Protein AF-A0A3C0VF79-F1 (afdb_monomer)

Solvent-accessible surface area (backbone atoms only — not comparable to full-atom values): 30884 Å² total; per-residue (Å²): 129,65,95,79,35,48,78,41,78,34,48,78,48,48,46,65,44,74,50,65,67,44,79,45,68,68,30,57,32,19,26,45,37,31,24,55,41,12,26,42,29,38,42,30,50,27,37,29,42,58,47,27,81,73,13,36,18,31,38,34,23,53,47,21,26,34,22,28,39,30,50,27,40,26,35,32,18,39,35,34,43,48,20,34,23,25,22,41,29,46,28,38,24,38,28,85,88,73,59,71,34,58,39,18,34,37,48,23,30,25,46,26,38,42,30,46,27,37,23,43,29,28,17,32,23,20,34,34,31,48,61,64,54,59,33,33,48,31,43,34,34,43,29,41,21,30,44,9,23,26,21,20,25,39,41,43,3,54,92,52,22,29,37,31,38,39,35,35,47,28,35,20,28,41,13,31,65,94,56,82,80,63,95,55,81,90,54,48,1,22,12,36,39,37,31,35,39,26,30,15,36,35,36,31,51,23,36,23,32,45,5,48,20,28,19,32,39,34,46,75,84,49,34,30,36,39,38,37,32,48,24,38,31,30,47,11,57,22,32,36,50,42,60,52,76,68,37,50,33,23,44,76,38,79,57,46,65,42,73,24,64,32,57,72,72,68,82,70,34,76,66,97,61,64,57,32,50,50,41,76,50,61,68,58,63,49,33,15,71,42,78,42,60,40,35,64,47,68,47,49,34,93,96,59,41,76,63,48,48,44,33,42,60,66,58,73,44,40,49,57,66,61,64,45,78,46,63,48,80,62,57,47,78,34,56,30,38,40,38,40,23,26,74,80,34,36,63,29,63,29,76,48,65,30,40,25,38,67,43,80,81,63,76,74,62,61,71,32,77,40,35,23,35,41,66,25,72,74,44,97,48,42,57,52,60,44,48,71,59,10,37,24,26,39,30,40,41,35,34,68,53,97,91,40,53,31,45,37,95,46,83,89,56,58,50,92,83,42,27,47,53,68,56,44,53,52,55,49,48,51,42,11,62,77,30,76,58,12,54,42,68,91,44,67,56,28,36,42,35,41,27,30,75,40,66,25,63,65,39,47,63,63,44,50,67,59,52,60,79,43,55,91,40,35,18,31,36,45,88,94,41,76,49,85,37,17,31,38,38,29,33,26,70,42,49,45,61,69,65,60,69,71,48,69,62,43,60,63,34,36,46,34,42,75,71,52,81,75,65,77,68,53,29,89,48,36,41,33,31,43,43,53,33,62,84,75,44,86,78,73,49,73,68,77,74,57,65,73,59,44,53,51,50,25,49,52,23,51,57,29,47,80,56,67,20,39,32,36,42,44,73,56,39,82,44,74,51,27,52,50,51,38,57,74,26,56,41,44,37,48,52,34,83,51,66,72,61,54,42,52,52,61,71,74,44,83,82,90,80,87,84,84,82,91,80,84,86,84,82,89,85,79,90,82,137

Nearest PDB structures (foldseek):
  4aqo-assembly1_A  TM=9.211E-01  e=5.831E-06  Hathewaya histolytica
  2y72-assembly2_B  TM=9.182E-01  e=1.009E-05  Hathewaya histolytica
  4tn9-assembly1_A  TM=8.882E-01  e=5.322E-06  Hathewaya histolytica
  6aem-assembly2_B  TM=8.980E-01  e=1.564E-04  Vibrio anguillarum
  4u6t-assembly1_A  TM=8.725E-01  e=1.303E-04  Hathewaya histolytica

Radius of gyration: 31.2 Å; Cα contacts (8 Å, |Δi|>4): 1761; chains: 1; bounding box: 83×68×108 Å

Structure (mmCIF, N/CA/C/O backbone):
data_AF-A0A3C0VF79-F1
#
_entry.id   AF-A0A3C0VF79-F1
#
loop_
_atom_site.group_PDB
_atom_site.id
_atom_site.type_symbol
_atom_site.label_atom_id
_atom_site.label_alt_id
_atom_site.label_comp_id
_atom_site.label_asym_id
_atom_site.label_entity_id
_atom_site.label_seq_id
_atom_site.pdbx_PDB_ins_code
_atom_site.Cartn_x
_atom_site.Cartn_y
_atom_site.Cartn_z
_atom_site.occupancy
_atom_site.B_iso_or_equiv
_atom_site.auth_seq_id
_atom_site.auth_comp_id
_atom_site.auth_asym_id
_atom_site.auth_atom_id
_atom_site.pdbx_PDB_model_num
ATOM 1 N N . GLY A 1 1 ? -6.451 30.884 -16.561 1.00 51.41 1 GLY A N 1
ATOM 2 C CA . GLY A 1 1 ? -6.318 30.330 -15.198 1.00 51.41 1 GLY A CA 1
ATOM 3 C C . GLY A 1 1 ? -4.887 30.525 -14.754 1.00 51.41 1 GLY A C 1
ATOM 4 O O . GLY A 1 1 ? -4.026 30.501 -15.620 1.00 51.41 1 GLY A O 1
ATOM 5 N N . ALA A 1 2 ? -4.641 30.800 -13.471 1.00 53.28 2 ALA A N 1
ATOM 6 C CA . ALA A 1 2 ? -3.297 31.080 -12.962 1.00 53.28 2 ALA A CA 1
ATOM 7 C C . ALA A 1 2 ? -2.318 29.941 -13.301 1.00 53.28 2 ALA A C 1
ATOM 9 O O . ALA A 1 2 ? -2.623 28.775 -13.056 1.00 53.28 2 ALA A O 1
ATOM 10 N N . GLU A 1 3 ? -1.150 30.299 -13.837 1.00 56.09 3 GLU A N 1
ATOM 11 C CA . GLU A 1 3 ? -0.104 29.388 -14.330 1.00 56.09 3 GLU A CA 1
ATOM 12 C C . GLU A 1 3 ? 0.413 28.409 -13.258 1.00 56.09 3 GLU A C 1
ATOM 14 O O . GLU A 1 3 ? 0.939 27.353 -13.591 1.00 56.09 3 GLU A O 1
ATOM 19 N N . PHE A 1 4 ? 0.187 28.711 -11.975 1.00 62.19 4 PHE A N 1
ATOM 20 C CA . PHE A 1 4 ? 0.638 27.926 -10.818 1.00 62.19 4 PHE A CA 1
ATOM 21 C C . PHE A 1 4 ? -0.497 27.564 -9.844 1.00 62.19 4 PHE A C 1
ATOM 23 O O . PHE A 1 4 ? -0.254 27.355 -8.658 1.00 62.19 4 PHE A O 1
ATOM 30 N N . GLY A 1 5 ? -1.752 27.550 -10.305 1.00 72.50 5 GLY A N 1
ATOM 31 C CA . GLY A 1 5 ? -2.896 27.234 -9.446 1.00 72.50 5 GLY A CA 1
ATOM 32 C C . GLY A 1 5 ? -2.967 25.749 -9.072 1.00 72.50 5 GLY A C 1
ATOM 33 O O . GLY A 1 5 ? -3.214 24.913 -9.948 1.00 72.50 5 GLY A O 1
ATOM 34 N N . CYS A 1 6 ? -2.831 25.444 -7.781 1.00 87.94 6 CYS A N 1
ATOM 35 C CA . CYS A 1 6 ? -3.110 24.139 -7.173 1.00 87.94 6 CYS A CA 1
ATOM 36 C C . CYS A 1 6 ? -4.091 24.266 -5.992 1.00 87.94 6 CYS A C 1
ATOM 38 O O . CYS A 1 6 ? -4.440 25.381 -5.597 1.00 87.94 6 CYS A O 1
ATOM 40 N N . ALA A 1 7 ? -4.563 23.140 -5.447 1.00 91.19 7 ALA A N 1
ATOM 41 C CA . ALA A 1 7 ? -5.436 23.143 -4.269 1.00 91.19 7 ALA A CA 1
ATOM 42 C C . ALA A 1 7 ? -4.659 23.331 -2.962 1.00 91.19 7 ALA A C 1
ATOM 44 O O . ALA A 1 7 ? -5.101 24.070 -2.086 1.00 91.19 7 ALA A O 1
ATOM 45 N N . VAL A 1 8 ? -3.506 22.671 -2.838 1.00 93.56 8 VAL A N 1
ATOM 46 C CA . VAL A 1 8 ? -2.626 22.770 -1.669 1.00 93.56 8 VAL A CA 1
ATOM 47 C C . VAL A 1 8 ? -1.209 23.034 -2.154 1.00 93.56 8 VAL A C 1
ATOM 49 O O . VAL A 1 8 ? -0.739 22.360 -3.070 1.00 93.56 8 VAL A O 1
ATOM 52 N N . ARG A 1 9 ? -0.526 24.005 -1.541 1.00 93.44 9 ARG A N 1
ATOM 53 C CA . ARG A 1 9 ? 0.890 24.284 -1.797 1.00 93.44 9 ARG A CA 1
ATOM 54 C C . ARG A 1 9 ? 1.653 24.409 -0.487 1.00 93.44 9 ARG A C 1
ATOM 56 O O . ARG A 1 9 ? 1.312 25.248 0.343 1.00 93.44 9 ARG A O 1
ATOM 63 N N . LEU A 1 10 ? 2.694 23.602 -0.339 1.00 95.25 10 LEU A N 1
ATOM 64 C CA . LEU A 1 10 ? 3.627 23.603 0.782 1.00 95.25 10 LEU A CA 1
ATOM 65 C C . LEU A 1 10 ? 4.957 24.160 0.277 1.00 95.25 10 LEU A C 1
ATOM 67 O O . LEU A 1 10 ? 5.737 23.446 -0.343 1.00 95.25 10 LEU A O 1
ATOM 71 N N . ALA A 1 11 ? 5.177 25.452 0.493 1.00 93.94 11 ALA A N 1
ATOM 72 C CA . ALA A 1 11 ? 6.235 26.209 -0.168 1.00 93.94 11 ALA A CA 1
ATOM 73 C C . ALA A 1 11 ? 7.146 26.942 0.824 1.00 93.94 11 ALA A C 1
ATOM 75 O O . ALA A 1 11 ? 6.825 27.091 2.004 1.00 93.94 11 ALA A O 1
ATOM 76 N N . TRP A 1 12 ? 8.258 27.465 0.309 1.00 93.25 12 TRP A N 1
ATOM 77 C CA . TRP A 1 12 ? 9.201 28.343 1.014 1.00 93.25 12 TRP A CA 1
ATOM 78 C C . TRP A 1 12 ? 9.691 27.780 2.358 1.00 93.25 12 TRP A C 1
ATOM 80 O O . TRP A 1 12 ? 9.653 28.457 3.384 1.00 93.25 12 TRP A O 1
ATOM 90 N N . GLY A 1 13 ? 10.165 26.531 2.352 1.00 93.25 13 GLY A N 1
ATOM 91 C CA . GLY A 1 13 ? 10.746 25.878 3.529 1.00 93.25 13 GLY A CA 1
ATOM 92 C C . GLY A 1 13 ? 9.729 25.346 4.540 1.00 93.25 13 GLY A C 1
ATOM 93 O O . GLY A 1 13 ? 10.116 24.987 5.656 1.00 93.25 13 GLY A O 1
ATOM 94 N N . SER A 1 14 ? 8.451 25.250 4.162 1.00 95.56 14 SER A N 1
ATOM 95 C CA . SER A 1 14 ? 7.361 24.706 4.983 1.00 95.56 14 SER A CA 1
ATOM 96 C C . SER A 1 14 ? 7.511 23.191 5.176 1.00 95.56 14 SER A C 1
ATOM 98 O O . SER A 1 14 ? 6.789 22.388 4.589 1.00 95.56 14 SER A O 1
ATOM 100 N N . SER A 1 15 ? 8.473 22.793 6.002 1.00 97.00 15 SER A N 1
ATOM 101 C CA . SER A 1 15 ? 8.892 21.400 6.195 1.00 97.00 15 SER A CA 1
ATOM 102 C C . SER A 1 15 ? 8.032 20.664 7.230 1.00 97.00 15 SER A C 1
ATOM 104 O O . SER A 1 15 ? 7.481 21.301 8.129 1.00 97.00 15 SER A O 1
ATOM 106 N N . ARG A 1 16 ? 7.979 19.325 7.155 1.00 96.31 16 ARG A N 1
ATOM 107 C CA . ARG A 1 16 ? 7.242 18.432 8.079 1.00 96.31 16 ARG A CA 1
ATOM 108 C C . ARG A 1 16 ? 5.726 18.643 8.097 1.00 96.31 16 ARG A C 1
ATOM 110 O O . ARG A 1 16 ? 5.064 18.327 9.083 1.00 96.31 16 ARG A O 1
ATOM 117 N N . ASN A 1 17 ? 5.176 19.202 7.023 1.00 97.31 17 ASN A N 1
ATOM 118 C CA . ASN A 1 17 ? 3.733 19.322 6.862 1.00 97.31 17 ASN A CA 1
ATOM 119 C C . ASN A 1 17 ? 3.145 18.021 6.323 1.00 97.31 17 ASN A C 1
ATOM 121 O O . ASN A 1 17 ? 3.782 17.314 5.537 1.00 97.31 17 ASN A O 1
ATOM 125 N N . THR A 1 18 ? 1.908 17.749 6.723 1.00 97.12 18 THR A N 1
ATOM 126 C CA . THR A 1 18 ? 1.165 16.571 6.292 1.00 97.12 18 THR A CA 1
ATOM 127 C C . THR A 1 18 ? -0.102 16.977 5.542 1.00 97.12 18 THR A C 1
ATOM 129 O O . THR A 1 18 ? -0.766 17.957 5.883 1.00 97.12 18 THR A O 1
ATOM 132 N N . VAL A 1 19 ? -0.427 16.230 4.490 1.00 97.50 19 VAL A N 1
ATOM 133 C CA . VAL A 1 19 ? -1.693 16.303 3.757 1.00 97.50 19 VAL A CA 1
ATOM 134 C C . VAL A 1 19 ? -2.220 14.882 3.694 1.00 97.50 19 VAL A C 1
ATOM 136 O O . VAL A 1 19 ? -1.711 14.063 2.923 1.00 97.50 19 VAL A O 1
ATOM 139 N N . GLU A 1 20 ? -3.184 14.577 4.557 1.00 94.44 20 GLU A N 1
ATOM 140 C CA . GLU A 1 20 ? -3.712 13.225 4.721 1.00 94.44 20 GLU A CA 1
ATOM 141 C C . GLU A 1 20 ? -5.220 13.175 4.453 1.00 94.44 20 GLU A C 1
ATOM 143 O O . GLU A 1 20 ? -5.955 14.098 4.812 1.00 94.44 20 GLU A O 1
ATOM 148 N N . ASP A 1 21 ? -5.666 12.104 3.791 1.00 92.44 21 ASP A N 1
ATOM 149 C CA . ASP A 1 21 ? -7.077 11.734 3.601 1.00 92.44 21 ASP A CA 1
ATOM 150 C C . ASP A 1 21 ? -7.968 12.830 2.981 1.00 92.44 21 ASP A C 1
ATOM 152 O O . ASP A 1 21 ? -9.181 12.903 3.208 1.00 92.44 21 ASP A O 1
ATOM 156 N N . CYS A 1 22 ? -7.377 13.695 2.153 1.00 93.25 22 CYS A N 1
ATOM 157 C CA . CYS A 1 22 ? -8.089 14.774 1.482 1.00 93.25 22 CYS A CA 1
ATOM 158 C C . CYS A 1 22 ? -8.661 14.342 0.125 1.00 93.25 22 CYS A C 1
ATOM 160 O O . CYS A 1 22 ? -8.118 13.491 -0.581 1.00 93.25 22 CYS A O 1
ATOM 162 N N . VAL A 1 23 ? -9.742 15.008 -0.292 1.00 94.00 23 VAL A N 1
ATOM 163 C CA . VAL A 1 23 ? -10.312 14.873 -1.639 1.00 94.00 23 VAL A CA 1
ATOM 164 C C . VAL A 1 23 ? -10.183 16.198 -2.386 1.00 94.00 23 VAL A C 1
ATOM 166 O O . VAL A 1 23 ? -10.851 17.178 -2.057 1.00 94.00 23 VAL A O 1
ATOM 169 N N . VAL A 1 24 ? -9.350 16.214 -3.422 1.00 91.94 24 VAL A N 1
ATOM 170 C CA . VAL A 1 24 ? -9.076 17.365 -4.285 1.00 91.94 24 VAL A CA 1
ATOM 171 C C . VAL A 1 24 ? -9.744 17.141 -5.638 1.00 91.94 24 VAL A C 1
ATOM 173 O O . VAL A 1 24 ? -9.548 16.103 -6.267 1.00 91.94 24 VAL A O 1
ATOM 176 N N . ARG A 1 25 ? -10.560 18.104 -6.092 1.00 90.25 25 ARG A N 1
ATOM 177 C CA . ARG A 1 25 ? -11.318 17.974 -7.345 1.00 90.25 25 ARG A CA 1
ATOM 178 C C . ARG A 1 25 ? -11.277 19.212 -8.220 1.00 90.25 25 ARG A C 1
ATOM 180 O O . ARG A 1 25 ? -11.439 20.320 -7.712 1.00 90.25 25 ARG A O 1
ATOM 187 N N . ARG A 1 26 ? -11.237 18.989 -9.540 1.00 83.50 26 ARG A N 1
ATOM 188 C CA . ARG A 1 26 ? -11.416 20.020 -10.584 1.00 83.50 26 ARG A CA 1
ATOM 189 C C . ARG A 1 26 ? -10.457 21.193 -10.396 1.00 83.50 26 ARG A C 1
ATOM 191 O O . ARG A 1 26 ? -10.859 22.358 -10.430 1.00 83.50 26 ARG A O 1
ATOM 198 N N . THR A 1 27 ? -9.200 20.872 -10.136 1.00 74.75 27 THR A N 1
ATOM 199 C CA . THR A 1 27 ? -8.162 21.879 -9.981 1.00 74.75 27 THR A CA 1
ATOM 200 C C . THR A 1 27 ? -7.672 22.358 -11.341 1.00 74.75 27 THR A C 1
ATOM 202 O O . THR A 1 27 ? -7.816 21.680 -12.356 1.00 74.75 27 THR A O 1
ATOM 205 N N . GLY A 1 28 ? -7.130 23.578 -11.369 1.00 74.75 28 GLY A N 1
ATOM 206 C CA . GLY A 1 28 ? -6.608 24.192 -12.587 1.00 74.75 28 GLY A CA 1
ATOM 207 C C . GLY A 1 28 ? -5.430 23.409 -13.164 1.00 74.75 28 GLY A C 1
ATOM 208 O O . GLY A 1 28 ? -5.613 22.633 -14.089 1.00 74.75 28 GLY A O 1
ATOM 209 N N . ARG A 1 29 ? -4.216 23.650 -12.659 1.00 73.88 29 ARG A N 1
ATOM 210 C CA . ARG A 1 29 ? -3.003 22.936 -13.097 1.00 73.88 29 ARG A CA 1
ATOM 211 C C . ARG A 1 29 ? -2.635 21.786 -12.160 1.00 73.88 29 ARG A C 1
ATOM 213 O O . ARG A 1 29 ? -2.070 20.806 -12.631 1.00 73.88 29 ARG A O 1
ATOM 220 N N . GLY A 1 30 ? -2.903 21.946 -10.861 1.00 79.19 30 GLY A N 1
ATOM 221 C CA . GLY A 1 30 ? -2.284 21.127 -9.821 1.00 79.19 30 GLY A CA 1
ATOM 222 C C . GLY A 1 30 ? -3.216 20.608 -8.736 1.00 79.19 30 GLY A C 1
ATOM 223 O O . GLY A 1 30 ? -4.158 21.301 -8.356 1.00 79.19 30 GLY A O 1
ATOM 224 N N . GLY A 1 31 ? -2.939 19.431 -8.182 1.00 91.94 31 GLY A N 1
ATOM 225 C CA . GLY A 1 31 ? -3.576 18.964 -6.948 1.00 91.94 31 GLY A CA 1
ATOM 226 C C . GLY A 1 31 ? -2.833 19.452 -5.704 1.00 91.94 31 GLY A C 1
ATOM 227 O O . GLY A 1 31 ? -3.145 20.526 -5.177 1.00 91.94 31 GLY A O 1
ATOM 228 N N . ILE A 1 32 ? -1.863 18.662 -5.240 1.00 95.69 32 ILE A N 1
ATOM 229 C CA . ILE A 1 32 ? -1.094 18.889 -4.005 1.00 95.69 32 ILE A CA 1
ATOM 230 C C . ILE A 1 32 ? 0.377 19.094 -4.358 1.00 95.69 32 ILE A C 1
ATOM 232 O O . ILE A 1 32 ? 1.014 18.179 -4.876 1.00 95.69 32 ILE A O 1
ATOM 236 N N . PHE A 1 33 ? 0.913 20.277 -4.057 1.00 94.88 33 PHE A N 1
ATOM 237 C CA . PHE A 1 33 ? 2.282 20.658 -4.398 1.00 94.88 33 PHE A CA 1
ATOM 238 C C . PHE A 1 33 ? 3.162 20.877 -3.168 1.00 94.88 33 PHE A C 1
ATOM 240 O O . PHE A 1 33 ? 2.726 21.484 -2.188 1.00 94.88 33 PHE A O 1
ATOM 247 N N . GLY A 1 34 ? 4.414 20.433 -3.253 1.00 95.50 34 GLY A N 1
ATOM 248 C CA . GLY A 1 34 ? 5.490 20.743 -2.317 1.00 95.50 34 GLY A CA 1
ATOM 249 C C . GLY A 1 34 ? 6.676 21.356 -3.052 1.00 95.50 34 GLY A C 1
ATOM 250 O O . GLY A 1 34 ? 7.139 20.788 -4.037 1.00 95.50 34 GLY A O 1
ATOM 251 N N . ASP A 1 35 ? 7.163 22.514 -2.610 1.00 94.44 35 ASP A N 1
ATOM 252 C CA . ASP A 1 35 ? 8.289 23.169 -3.266 1.00 94.44 35 ASP A CA 1
ATOM 253 C C . ASP A 1 35 ? 9.169 24.077 -2.401 1.00 94.44 35 ASP A C 1
ATOM 255 O O . ASP A 1 35 ? 8.937 24.292 -1.209 1.00 94.44 35 ASP A O 1
ATOM 259 N N . ASN A 1 36 ? 10.225 24.609 -3.032 1.00 92.81 36 ASN A N 1
ATOM 260 C CA . ASN A 1 36 ? 11.162 25.585 -2.477 1.00 92.81 36 ASN A CA 1
ATOM 261 C C . ASN A 1 36 ? 11.778 25.120 -1.145 1.00 92.81 36 ASN A C 1
ATOM 263 O O . ASN A 1 36 ? 11.747 25.850 -0.151 1.00 92.81 36 ASN A O 1
ATOM 267 N N . GLY A 1 37 ? 12.342 23.909 -1.129 1.00 94.25 37 GLY A N 1
ATOM 268 C CA . GLY A 1 37 ? 13.064 23.371 0.027 1.00 94.25 37 GLY A CA 1
ATOM 269 C C . GLY A 1 37 ? 12.181 22.961 1.209 1.00 94.25 37 GLY A C 1
ATOM 270 O O . GLY A 1 37 ? 12.665 22.895 2.337 1.00 94.25 37 GLY A O 1
ATOM 271 N N . SER A 1 38 ? 10.888 22.722 0.986 1.00 97.06 38 SER A N 1
ATOM 272 C CA . SER A 1 38 ? 9.965 22.213 2.009 1.00 97.06 38 SER A CA 1
ATOM 273 C C . SER A 1 38 ? 10.195 20.712 2.223 1.00 97.06 38 SER A C 1
ATOM 275 O O . SER A 1 38 ? 9.704 19.899 1.448 1.00 97.06 38 SER A O 1
ATOM 277 N N . ARG A 1 39 ? 10.989 20.339 3.229 1.00 97.75 39 ARG A N 1
ATOM 278 C CA . ARG A 1 39 ? 11.469 18.960 3.447 1.00 97.75 39 ARG A CA 1
ATOM 279 C C . ARG A 1 39 ? 10.525 18.108 4.288 1.00 97.75 39 ARG A C 1
ATOM 281 O O . ARG A 1 39 ? 9.684 18.643 5.011 1.00 97.75 39 ARG A O 1
ATOM 288 N N . ASP A 1 40 ? 10.706 16.791 4.233 1.00 97.44 40 ASP A N 1
ATOM 289 C CA . ASP A 1 40 ? 10.027 15.810 5.096 1.00 97.44 40 ASP A CA 1
ATOM 290 C C . ASP A 1 40 ? 8.489 15.903 5.028 1.00 97.44 40 ASP A C 1
ATOM 292 O O . ASP A 1 40 ? 7.789 15.818 6.039 1.00 97.44 40 ASP A O 1
ATOM 296 N N . LEU A 1 41 ? 7.950 16.164 3.833 1.00 98.50 41 LEU A N 1
ATOM 297 C CA . LEU A 1 41 ? 6.506 16.254 3.611 1.00 98.50 41 LEU A CA 1
ATOM 298 C C . LEU A 1 41 ? 5.867 14.868 3.662 1.00 98.50 41 LEU A C 1
ATOM 300 O O . LEU A 1 41 ? 6.432 13.914 3.135 1.00 98.50 41 LEU A O 1
ATOM 304 N N . VAL A 1 42 ? 4.658 14.767 4.214 1.00 98.25 42 VAL A N 1
ATOM 305 C CA . VAL A 1 42 ? 3.854 13.538 4.145 1.00 98.25 42 VAL A CA 1
ATOM 306 C C . VAL A 1 42 ? 2.586 13.815 3.353 1.00 98.25 42 VAL A C 1
ATOM 308 O O . VAL A 1 42 ? 1.751 14.611 3.770 1.00 98.25 42 VAL A O 1
ATOM 311 N N . ILE A 1 43 ? 2.427 13.157 2.210 1.00 98.62 43 ILE A N 1
ATOM 312 C CA . ILE A 1 43 ? 1.237 13.257 1.362 1.00 98.62 43 ILE A CA 1
ATOM 313 C C . ILE A 1 43 ? 0.644 11.855 1.270 1.00 98.62 43 ILE A C 1
ATOM 315 O O . ILE A 1 43 ? 1.173 11.011 0.544 1.00 98.62 43 ILE A O 1
ATOM 319 N N . ARG A 1 44 ? -0.417 11.576 2.036 1.00 97.50 44 ARG A N 1
ATOM 320 C CA . ARG A 1 44 ? -0.930 10.209 2.199 1.00 97.50 44 ARG A CA 1
ATOM 321 C C . ARG A 1 44 ? -2.445 10.072 2.080 1.00 97.50 44 ARG A C 1
ATOM 323 O O . ARG A 1 44 ? -3.180 10.914 2.569 1.00 97.50 44 ARG A O 1
ATOM 330 N N . GLY A 1 45 ? -2.932 8.990 1.474 1.00 93.25 45 GLY A N 1
ATOM 331 C CA . GLY A 1 45 ? -4.364 8.646 1.519 1.00 93.25 45 GLY A CA 1
ATOM 332 C C . GLY A 1 45 ? -5.274 9.594 0.728 1.00 93.25 45 GLY A C 1
ATOM 333 O O . GLY A 1 45 ? -6.498 9.536 0.838 1.00 93.25 45 GLY A O 1
ATOM 334 N N . ASN A 1 46 ? -4.703 10.488 -0.081 1.00 96.69 46 ASN A N 1
ATOM 335 C CA . ASN A 1 46 ? -5.468 11.512 -0.780 1.00 96.69 46 ASN A CA 1
ATOM 336 C C . ASN A 1 46 ? -6.095 10.978 -2.068 1.00 96.69 46 ASN A C 1
ATOM 338 O O . ASN A 1 46 ? -5.585 10.058 -2.709 1.00 96.69 46 ASN A O 1
ATOM 342 N N . ARG A 1 47 ? -7.174 11.629 -2.501 1.00 95.69 47 ARG A N 1
ATOM 343 C CA . ARG A 1 47 ? -7.803 11.437 -3.810 1.00 95.69 47 ARG A CA 1
ATOM 344 C C . ARG A 1 47 ? -7.736 12.734 -4.609 1.00 95.69 47 ARG A C 1
ATOM 346 O O . ARG A 1 47 ? -8.354 13.717 -4.208 1.00 95.69 47 ARG A O 1
ATOM 353 N N . VAL A 1 48 ? -7.044 12.723 -5.743 1.00 94.69 48 VAL A N 1
ATOM 354 C CA . VAL A 1 48 ? -6.910 13.870 -6.654 1.00 94.69 48 VAL A CA 1
ATOM 355 C C . VAL A 1 48 ? -7.554 13.520 -7.997 1.00 94.69 48 VAL A C 1
ATOM 357 O O . VAL A 1 48 ? -7.163 12.546 -8.632 1.00 94.69 48 VAL A O 1
ATOM 360 N N . GLU A 1 49 ? -8.583 14.277 -8.394 1.00 91.50 49 GLU A N 1
ATOM 361 C CA . GLU A 1 49 ? -9.397 14.003 -9.589 1.00 91.50 49 GLU A CA 1
ATOM 362 C C . GLU A 1 49 ? -9.714 15.285 -10.385 1.00 91.50 49 GLU A C 1
ATOM 364 O O . GLU A 1 49 ? -10.062 16.331 -9.830 1.00 91.50 49 GLU A O 1
ATOM 369 N N . GLY A 1 50 ? -9.714 15.191 -11.712 1.00 87.06 50 GLY A N 1
ATOM 370 C CA . GLY A 1 50 ? -9.994 16.308 -12.608 1.00 87.06 50 GLY A CA 1
ATOM 371 C C . GLY A 1 50 ? -8.832 17.295 -12.714 1.00 87.06 50 GLY A C 1
ATOM 372 O O . GLY A 1 50 ? -9.082 18.502 -12.749 1.00 87.06 50 GLY A O 1
ATOM 373 N N . SER A 1 51 ? -7.595 16.796 -12.738 1.00 86.81 51 SER A N 1
ATOM 374 C CA . SER A 1 51 ? -6.375 17.585 -12.901 1.00 86.81 51 SER A CA 1
ATOM 375 C C . SER A 1 51 ? -6.315 18.192 -14.311 1.00 86.81 51 SER A C 1
ATOM 377 O O . SER A 1 51 ? -6.158 17.497 -15.321 1.00 86.81 51 SER A O 1
ATOM 379 N N . GLY A 1 52 ? -6.475 19.514 -14.411 1.00 83.50 52 GLY A N 1
ATOM 380 C CA . GLY A 1 52 ? -6.368 20.238 -15.679 1.00 83.50 52 GLY A CA 1
ATOM 381 C C . GLY A 1 52 ? -4.917 20.489 -16.123 1.00 83.50 52 GLY A C 1
ATOM 382 O O . GLY A 1 52 ? -3.951 20.061 -15.495 1.00 83.50 52 GLY A O 1
ATOM 383 N N . GLY A 1 53 ? -4.747 21.190 -17.250 1.00 85.38 53 GLY A N 1
ATOM 384 C CA . GLY A 1 53 ? -3.421 21.522 -17.791 1.00 85.38 53 GLY A CA 1
ATOM 385 C C . GLY A 1 53 ? -2.586 20.281 -18.126 1.00 85.38 53 GLY A C 1
ATOM 386 O O . GLY A 1 53 ? -3.081 19.375 -18.798 1.00 85.38 53 GLY A O 1
ATOM 387 N N . GLU A 1 54 ? -1.346 20.241 -17.639 1.00 85.81 54 GLU A N 1
ATOM 388 C CA . GLU A 1 54 ? -0.423 19.103 -17.787 1.00 85.81 54 GLU A CA 1
ATOM 389 C C . GLU A 1 54 ? -0.865 17.857 -16.999 1.00 85.81 54 GLU A C 1
ATOM 391 O O . GLU A 1 54 ? -0.442 16.753 -17.325 1.00 85.81 54 GLU A O 1
ATOM 396 N N . GLY A 1 55 ? -1.774 18.004 -16.026 1.00 88.25 55 GLY A N 1
ATOM 397 C CA . GLY A 1 55 ? -2.262 16.898 -15.200 1.00 88.25 55 GLY A CA 1
ATOM 398 C C . GLY A 1 55 ? -1.397 16.609 -13.975 1.00 88.25 55 GLY A C 1
ATOM 399 O O . GLY A 1 55 ? -1.289 15.456 -13.598 1.00 88.25 55 GLY A O 1
ATOM 400 N N . LEU A 1 56 ? -0.771 17.623 -13.372 1.00 90.81 56 LEU A N 1
ATOM 401 C CA . LEU A 1 56 ? 0.085 17.474 -12.188 1.00 90.81 56 LEU A CA 1
ATOM 402 C C . LEU A 1 56 ? -0.762 17.237 -10.932 1.00 90.81 56 LEU A C 1
ATOM 404 O O . LEU A 1 56 ? -1.075 18.165 -10.184 1.00 90.81 56 LEU A O 1
ATOM 408 N N . GLY A 1 57 ? -1.181 15.997 -10.698 1.00 94.62 57 GLY A N 1
ATOM 409 C CA . GLY A 1 57 ? -2.000 15.665 -9.541 1.00 94.62 57 GLY A CA 1
ATOM 410 C C . GLY A 1 57 ? -1.240 15.840 -8.222 1.00 94.62 57 GLY A C 1
ATOM 411 O O . GLY A 1 57 ? -1.740 16.487 -7.297 1.00 94.62 57 GLY A O 1
ATOM 412 N N . ILE A 1 58 ? -0.009 15.330 -8.146 1.00 96.81 58 ILE A N 1
ATOM 413 C CA . ILE A 1 58 ? 0.900 15.551 -7.013 1.00 96.81 58 ILE A CA 1
ATOM 414 C C . ILE A 1 58 ? 2.282 15.896 -7.554 1.00 96.81 58 ILE A C 1
ATOM 416 O O . ILE A 1 58 ? 2.816 15.190 -8.403 1.00 96.81 58 ILE A O 1
ATOM 420 N N . GLU A 1 59 ? 2.890 16.952 -7.032 1.00 95.31 59 GLU A N 1
ATOM 421 C CA . GLU A 1 59 ? 4.230 17.350 -7.449 1.00 95.31 59 GLU A CA 1
ATOM 422 C C . GLU A 1 59 ? 5.031 17.851 -6.261 1.00 95.31 59 GLU A C 1
ATOM 424 O O . GLU A 1 59 ? 4.616 18.760 -5.546 1.00 95.31 59 GLU A O 1
ATOM 429 N N . VAL A 1 60 ? 6.188 17.243 -6.047 1.00 96.19 60 VAL A N 1
ATOM 430 C CA . VAL A 1 60 ? 7.138 17.666 -5.028 1.00 96.19 60 VAL A CA 1
ATOM 431 C C . VAL A 1 60 ? 8.441 17.994 -5.738 1.00 96.19 60 VAL A C 1
ATOM 433 O O . VAL A 1 60 ? 9.053 17.102 -6.313 1.00 96.19 60 VAL A O 1
ATOM 436 N N . TRP A 1 61 ? 8.853 19.262 -5.759 1.00 94.25 61 TRP A N 1
ATOM 437 C CA . TRP A 1 61 ? 10.030 19.700 -6.515 1.00 94.25 61 TRP A CA 1
ATOM 438 C C . TRP A 1 61 ? 10.966 20.611 -5.724 1.00 94.25 61 TRP A C 1
ATOM 440 O O . TRP A 1 61 ? 10.620 21.174 -4.689 1.00 94.25 61 TRP A O 1
ATOM 450 N N . GLY A 1 62 ? 12.155 20.865 -6.270 1.00 88.75 62 GLY A N 1
ATOM 451 C CA . GLY A 1 62 ? 13.005 21.976 -5.835 1.00 88.75 62 GLY A CA 1
ATOM 452 C C . GLY A 1 62 ? 13.565 21.809 -4.420 1.00 88.75 62 GLY A C 1
ATOM 453 O O . GLY A 1 62 ? 13.467 22.735 -3.609 1.00 88.75 62 GLY A O 1
ATOM 454 N N . GLY A 1 63 ? 14.160 20.644 -4.138 1.00 92.00 63 GLY A N 1
ATOM 455 C CA . GLY A 1 63 ? 14.861 20.355 -2.880 1.00 92.00 63 GLY A CA 1
ATOM 456 C C . GLY A 1 63 ? 13.960 19.956 -1.709 1.00 92.00 63 GLY A C 1
ATOM 457 O O . GLY A 1 63 ? 14.347 20.097 -0.548 1.00 92.00 63 GLY A O 1
ATOM 458 N N . CYS A 1 64 ? 12.746 19.489 -1.991 1.00 96.81 64 CYS A N 1
ATOM 459 C CA . CYS A 1 64 ? 11.824 18.915 -1.012 1.00 96.81 64 CYS A CA 1
ATOM 460 C C . CYS A 1 64 ? 12.207 17.468 -0.650 1.00 96.81 64 CYS A C 1
ATOM 462 O O . CYS A 1 64 ? 11.421 16.536 -0.808 1.00 96.81 64 CYS A O 1
ATOM 464 N N . ASP A 1 65 ? 13.444 17.295 -0.189 1.00 98.06 65 ASP A N 1
ATOM 465 C CA . ASP A 1 65 ? 14.023 15.997 0.161 1.00 98.06 65 ASP A CA 1
ATOM 466 C C . ASP A 1 65 ? 13.267 15.335 1.323 1.00 98.06 65 ASP A C 1
ATOM 468 O O . ASP A 1 65 ? 12.698 16.020 2.181 1.00 98.06 65 ASP A O 1
ATOM 472 N N . GLY A 1 66 ? 13.303 14.003 1.391 1.00 98.19 66 GLY A N 1
ATOM 473 C CA . GLY A 1 66 ? 12.675 13.259 2.490 1.00 98.19 66 GLY A CA 1
ATOM 474 C C . GLY A 1 66 ? 11.154 13.131 2.382 1.00 98.19 66 GLY A C 1
ATOM 475 O O . GLY A 1 66 ? 10.513 12.704 3.341 1.00 98.19 66 GLY A O 1
ATOM 476 N N . ALA A 1 67 ? 10.548 13.526 1.258 1.00 98.62 67 ALA A N 1
ATOM 477 C CA . ALA A 1 67 ? 9.100 13.464 1.104 1.00 98.62 67 ALA A CA 1
ATOM 478 C C . ALA A 1 67 ? 8.594 12.014 1.034 1.00 98.62 67 ALA A C 1
ATOM 480 O O . ALA A 1 67 ? 9.159 11.165 0.344 1.00 98.62 67 ALA A O 1
ATOM 481 N N . VAL A 1 68 ? 7.485 11.752 1.722 1.00 98.69 68 VAL A N 1
ATOM 482 C CA . VAL A 1 68 ? 6.786 10.468 1.770 1.00 98.69 68 VAL A CA 1
ATOM 483 C C . VAL A 1 68 ? 5.417 10.645 1.120 1.00 98.69 68 VAL A C 1
ATOM 485 O O . VAL A 1 68 ? 4.536 11.310 1.664 1.00 98.69 68 VAL A O 1
ATOM 488 N N . ILE A 1 69 ? 5.246 10.060 -0.061 1.00 98.81 69 ILE A N 1
ATOM 489 C CA . ILE A 1 69 ? 4.042 10.152 -0.887 1.00 98.81 69 ILE A CA 1
ATOM 490 C C . ILE A 1 69 ? 3.452 8.751 -1.002 1.00 98.81 69 ILE A C 1
ATOM 492 O O . ILE A 1 69 ? 3.947 7.924 -1.773 1.00 98.81 69 ILE A O 1
ATOM 496 N N . GLU A 1 70 ? 2.421 8.453 -0.213 1.00 98.00 70 GLU A N 1
ATOM 497 C CA . GLU A 1 70 ? 1.942 7.078 -0.063 1.00 98.00 70 GLU A CA 1
ATOM 498 C C . GLU A 1 70 ? 0.430 6.910 -0.139 1.00 98.00 70 GLU A C 1
ATOM 500 O O . GLU A 1 70 ? -0.323 7.764 0.306 1.00 98.00 70 GLU A O 1
ATOM 505 N N . ASP A 1 71 ? -0.035 5.766 -0.636 1.00 97.06 71 ASP A N 1
ATOM 506 C CA . ASP A 1 71 ? -1.448 5.373 -0.540 1.00 97.06 71 ASP A CA 1
ATOM 507 C C . ASP A 1 71 ? -2.425 6.390 -1.180 1.00 97.06 71 ASP A C 1
ATOM 509 O O . ASP A 1 71 ? -3.603 6.449 -0.828 1.00 97.06 71 ASP A O 1
ATOM 513 N N . ASN A 1 72 ? -1.953 7.217 -2.122 1.00 98.25 72 ASN A N 1
ATOM 514 C CA . ASN A 1 72 ? -2.787 8.199 -2.814 1.00 98.25 72 ASN A CA 1
ATOM 515 C C . ASN A 1 72 ? -3.416 7.599 -4.074 1.00 98.25 72 ASN A C 1
ATOM 517 O O . ASN A 1 72 ? -2.830 6.752 -4.749 1.00 98.25 72 ASN A O 1
ATOM 521 N N . ARG A 1 73 ? -4.586 8.114 -4.451 1.00 97.44 73 ARG A N 1
ATOM 522 C CA . ARG A 1 73 ? -5.206 7.887 -5.756 1.00 97.44 73 ARG A CA 1
ATOM 523 C C . ARG A 1 73 ? -5.232 9.186 -6.548 1.00 97.44 73 ARG A C 1
ATOM 525 O O . ARG A 1 73 ? -5.896 10.141 -6.155 1.00 97.44 73 ARG A O 1
ATOM 532 N N . VAL A 1 74 ? -4.539 9.195 -7.672 1.00 96.38 74 VAL A N 1
ATOM 533 C CA . VAL A 1 74 ? -4.337 10.358 -8.533 1.00 96.38 74 VAL A CA 1
ATOM 534 C C . VAL A 1 74 ? -4.797 9.994 -9.943 1.00 96.38 74 VAL A C 1
ATOM 536 O O . VAL A 1 74 ? -4.619 8.858 -10.380 1.00 96.38 74 VAL A O 1
ATOM 539 N N . ASP A 1 75 ? -5.424 10.922 -10.653 1.00 94.06 75 ASP A N 1
ATOM 540 C CA . ASP A 1 75 ? -5.806 10.715 -12.051 1.00 94.06 75 ASP A CA 1
ATOM 541 C C . ASP A 1 75 ? -4.599 10.749 -12.999 1.00 94.06 75 ASP A C 1
ATOM 543 O O . ASP A 1 75 ? -4.443 9.864 -13.846 1.00 94.06 75 ASP A O 1
ATOM 547 N N . HIS A 1 76 ? -3.700 11.718 -12.811 1.00 94.31 76 HIS A N 1
ATOM 548 C CA . HIS A 1 76 ? -2.495 11.887 -13.623 1.00 94.31 76 HIS A CA 1
ATOM 549 C C . HIS A 1 76 ? -1.312 12.434 -12.817 1.00 94.31 76 HIS A C 1
ATOM 551 O O . HIS A 1 76 ? -1.492 13.149 -11.836 1.00 94.31 76 HIS A O 1
ATOM 557 N N . TRP A 1 77 ? -0.107 12.097 -13.281 1.00 94.88 77 TRP A N 1
ATOM 558 C CA . TRP A 1 77 ? 1.187 12.689 -12.925 1.00 94.88 77 TRP A CA 1
ATOM 559 C C . TRP A 1 77 ? 1.447 12.941 -11.432 1.00 94.88 77 TRP A C 1
ATOM 561 O O . TRP A 1 77 ? 1.092 13.966 -10.846 1.00 94.88 77 TRP A O 1
ATOM 571 N N . LEU A 1 78 ? 2.182 12.002 -10.847 1.00 97.81 78 LEU A N 1
ATOM 572 C CA . LEU A 1 78 ? 2.867 12.136 -9.570 1.00 97.81 78 LEU A CA 1
ATOM 573 C C . LEU A 1 78 ? 4.355 12.371 -9.852 1.00 97.81 78 LEU A C 1
ATOM 575 O O . LEU A 1 78 ? 5.005 11.498 -10.421 1.00 97.81 78 LEU A O 1
ATOM 579 N N . SER A 1 79 ? 4.907 13.523 -9.478 1.00 97.44 79 SER A N 1
ATOM 580 C CA . SER A 1 79 ? 6.314 13.858 -9.751 1.00 97.44 79 SER A CA 1
ATOM 581 C C . SER A 1 79 ? 7.112 14.133 -8.479 1.00 97.44 79 SER A C 1
ATOM 583 O O . SER A 1 79 ? 6.646 14.844 -7.586 1.00 97.44 79 SER A O 1
ATOM 585 N N . ILE A 1 80 ? 8.333 13.590 -8.425 1.00 97.25 80 ILE A N 1
ATOM 586 C CA . ILE A 1 80 ? 9.403 14.058 -7.538 1.00 97.25 80 ILE A CA 1
ATOM 587 C C . ILE A 1 80 ? 10.513 14.713 -8.379 1.00 97.25 80 ILE A C 1
ATOM 589 O O . ILE A 1 80 ? 11.316 14.043 -9.026 1.00 97.25 80 ILE A O 1
ATOM 593 N N . GLY A 1 81 ? 10.527 16.046 -8.403 1.00 94.31 81 GLY A N 1
ATOM 594 C CA . GLY A 1 81 ? 11.318 16.890 -9.299 1.00 94.31 81 GLY A CA 1
ATOM 595 C C . GLY A 1 81 ? 12.558 17.511 -8.645 1.00 94.31 81 GLY A C 1
ATOM 596 O O . GLY A 1 81 ? 12.506 18.625 -8.128 1.00 94.31 81 GLY A O 1
ATOM 597 N N . GLY A 1 82 ? 13.706 16.841 -8.702 1.00 93.62 82 GLY A N 1
ATOM 598 C CA . GLY A 1 82 ? 14.941 17.293 -8.052 1.00 93.62 82 GLY A CA 1
ATOM 599 C C . GLY A 1 82 ? 14.851 17.181 -6.531 1.00 93.62 82 GLY A C 1
ATOM 600 O O . GLY A 1 82 ? 15.085 18.170 -5.833 1.00 93.62 82 GLY A O 1
ATOM 601 N N . CYS A 1 83 ? 14.421 16.022 -6.034 1.00 96.38 83 CYS A N 1
ATOM 602 C CA . CYS A 1 83 ? 14.247 15.747 -4.607 1.00 96.38 83 CYS A CA 1
ATOM 603 C C . CYS A 1 83 ? 14.841 14.385 -4.264 1.00 96.38 83 CYS A C 1
ATOM 605 O O . CYS A 1 83 ? 14.472 13.381 -4.877 1.00 96.38 83 CYS A O 1
ATOM 607 N N . ASP A 1 84 ? 15.736 14.369 -3.282 1.00 97.75 84 ASP A N 1
ATOM 608 C CA . ASP A 1 84 ? 16.454 13.170 -2.865 1.00 97.75 84 ASP A CA 1
ATOM 609 C C . ASP A 1 84 ? 15.801 12.537 -1.630 1.00 97.75 84 ASP A C 1
ATOM 611 O O . ASP A 1 84 ? 15.064 13.184 -0.878 1.00 97.75 84 ASP A O 1
ATOM 615 N N . ARG A 1 85 ? 16.088 11.256 -1.387 1.00 98.12 85 ARG A N 1
ATOM 616 C CA . ARG A 1 85 ? 15.533 10.497 -0.255 1.00 98.12 85 ARG A CA 1
ATOM 617 C C . ARG A 1 85 ? 14.006 10.541 -0.183 1.00 98.12 85 ARG A C 1
ATOM 619 O O . ARG A 1 85 ? 13.433 10.623 0.900 1.00 98.12 85 ARG A O 1
ATOM 626 N N . CYS A 1 86 ? 13.334 10.523 -1.329 1.00 98.75 86 CYS A N 1
ATOM 627 C CA . CYS A 1 86 ? 11.878 10.486 -1.377 1.00 98.75 86 CYS A CA 1
ATOM 628 C C . CYS A 1 86 ? 11.370 9.047 -1.455 1.00 98.75 86 CYS A C 1
ATOM 630 O O . CYS A 1 86 ? 11.957 8.189 -2.119 1.00 98.75 86 CYS A O 1
ATOM 632 N N . ALA A 1 87 ? 10.229 8.806 -0.820 1.00 98.81 87 ALA A N 1
ATOM 633 C CA . ALA A 1 87 ? 9.486 7.568 -0.933 1.00 98.81 87 ALA A CA 1
ATOM 634 C C . ALA A 1 87 ? 8.152 7.798 -1.645 1.00 98.81 87 ALA A C 1
ATOM 636 O O . ALA A 1 87 ? 7.323 8.577 -1.186 1.00 98.81 87 ALA A O 1
ATOM 637 N N . VAL A 1 88 ? 7.922 7.075 -2.736 1.00 98.88 88 VAL A N 1
ATOM 638 C CA . VAL A 1 88 ? 6.659 7.045 -3.477 1.00 98.88 88 VAL A CA 1
ATOM 639 C C . VAL A 1 88 ? 6.125 5.621 -3.401 1.00 98.88 88 VAL A C 1
ATOM 641 O O . VAL A 1 88 ? 6.589 4.753 -4.147 1.00 98.88 88 VAL A O 1
ATOM 644 N N . ARG A 1 89 ? 5.195 5.343 -2.475 1.00 98.69 89 ARG A N 1
ATOM 645 C CA . ARG A 1 89 ? 4.729 3.968 -2.227 1.00 98.69 89 ARG A CA 1
ATOM 646 C C . ARG A 1 89 ? 3.224 3.773 -2.358 1.00 98.69 89 ARG A C 1
ATOM 648 O O . ARG A 1 89 ? 2.445 4.577 -1.872 1.00 98.69 89 ARG A O 1
ATOM 655 N N . ARG A 1 90 ? 2.796 2.646 -2.928 1.00 98.19 90 ARG A N 1
ATOM 656 C CA . ARG A 1 90 ? 1.387 2.197 -2.907 1.00 98.19 90 ARG A CA 1
ATOM 657 C C . ARG A 1 90 ? 0.388 3.215 -3.481 1.00 98.19 90 ARG A C 1
ATOM 659 O O . ARG A 1 90 ? -0.786 3.206 -3.124 1.00 98.19 90 ARG A O 1
ATOM 666 N N . ASN A 1 91 ? 0.834 4.092 -4.378 1.00 98.81 91 ASN A N 1
ATOM 667 C CA . ASN A 1 91 ? -0.047 5.042 -5.050 1.00 98.81 91 ASN A CA 1
ATOM 668 C C . ASN A 1 91 ? -0.708 4.395 -6.270 1.00 98.81 91 ASN A C 1
ATOM 670 O O . ASN A 1 91 ? -0.139 3.511 -6.910 1.00 98.81 91 ASN A O 1
ATOM 674 N N . VAL A 1 92 ? -1.892 4.881 -6.628 1.00 98.56 92 VAL A N 1
ATOM 675 C CA . VAL A 1 92 ? -2.582 4.553 -7.877 1.00 98.56 92 VAL A CA 1
ATOM 676 C C . VAL A 1 92 ? -2.633 5.808 -8.736 1.00 98.56 92 VAL A C 1
ATOM 678 O O . VAL A 1 92 ? -3.287 6.773 -8.347 1.00 98.56 92 VAL A O 1
ATOM 681 N N . VAL A 1 93 ? -1.986 5.783 -9.901 1.00 98.50 93 VAL A N 1
ATOM 682 C CA . VAL A 1 93 ? -2.092 6.825 -10.931 1.00 98.50 93 VAL A CA 1
ATOM 683 C C . VAL A 1 93 ? -2.858 6.254 -12.117 1.00 98.50 93 VAL A C 1
ATOM 685 O O . VAL A 1 93 ? -2.337 5.398 -12.834 1.00 98.50 93 VAL A O 1
ATOM 688 N N . ALA A 1 94 ? -4.117 6.656 -12.285 1.00 96.38 94 ALA A N 1
ATOM 689 C CA . ALA A 1 94 ? -4.988 6.045 -13.281 1.00 96.38 94 ALA A CA 1
ATOM 690 C C . ALA A 1 94 ? -6.129 6.953 -13.737 1.00 96.38 94 ALA A C 1
ATOM 692 O O . ALA A 1 94 ? -6.878 7.480 -12.910 1.00 96.38 94 ALA A O 1
ATOM 693 N N . ASP A 1 95 ? -6.359 6.993 -15.052 1.00 91.44 95 ASP A N 1
ATOM 694 C CA . ASP A 1 95 ? -7.546 7.614 -15.632 1.00 91.44 95 ASP A CA 1
ATOM 695 C C . ASP A 1 95 ? -8.189 6.737 -16.719 1.00 91.44 95 ASP A C 1
ATOM 697 O O . ASP A 1 95 ? -7.558 6.301 -17.680 1.00 91.44 95 ASP A O 1
ATOM 701 N N . SER A 1 96 ? -9.495 6.516 -16.564 1.00 85.75 96 SER A N 1
ATOM 702 C CA . SER A 1 96 ? -10.347 5.743 -17.477 1.00 85.75 96 SER A CA 1
ATOM 703 C C . SER A 1 96 ? -11.367 6.603 -18.234 1.00 85.75 96 SER A C 1
ATOM 705 O O . SER A 1 96 ? -12.131 6.080 -19.041 1.00 85.75 96 SER A O 1
ATOM 707 N N . SER A 1 97 ? -11.370 7.921 -18.016 1.00 87.44 97 SER A N 1
ATOM 708 C CA . SER A 1 97 ? -12.245 8.886 -18.694 1.00 87.44 97 SER A CA 1
ATOM 709 C C . SER A 1 97 ? -11.937 9.034 -20.189 1.00 87.44 97 SER A C 1
ATOM 711 O O . SER A 1 97 ? -12.751 9.561 -20.946 1.00 87.44 97 SER A O 1
ATOM 713 N N . GLY A 1 98 ? -10.755 8.572 -20.610 1.00 85.81 98 GLY A N 1
ATOM 714 C CA . GLY A 1 98 ? -10.207 8.760 -21.949 1.00 85.81 98 GLY A CA 1
ATOM 715 C C . GLY A 1 98 ? -9.279 9.969 -22.066 1.00 85.81 98 GLY A C 1
ATOM 716 O O . GLY A 1 98 ? -8.649 10.132 -23.111 1.00 85.81 98 GLY A O 1
ATOM 717 N N . ALA A 1 99 ? -9.147 10.796 -21.021 1.00 89.38 99 ALA A N 1
ATOM 718 C CA . ALA A 1 99 ? -8.123 11.830 -21.000 1.00 89.38 99 ALA A CA 1
ATOM 719 C C . ALA A 1 99 ? -6.729 11.206 -20.863 1.00 89.38 99 ALA A C 1
ATOM 721 O O . ALA A 1 99 ? -6.508 10.266 -20.099 1.00 89.38 99 ALA A O 1
ATOM 722 N N . VAL A 1 100 ? -5.786 11.756 -21.625 1.00 91.25 100 VAL A N 1
ATOM 723 C CA . VAL A 1 100 ? -4.399 11.301 -21.640 1.00 91.25 100 VAL A CA 1
ATOM 724 C C . VAL A 1 100 ? -3.478 12.447 -21.252 1.00 91.25 100 VAL A C 1
ATOM 726 O O . VAL A 1 100 ? -3.553 13.525 -21.848 1.00 91.25 100 VAL A O 1
ATOM 729 N N . LYS A 1 101 ? -2.595 12.201 -20.282 1.00 92.31 101 LYS A N 1
ATOM 730 C CA . LYS A 1 101 ? -1.538 13.117 -19.836 1.00 92.31 101 LYS A CA 1
ATOM 731 C C . LYS A 1 101 ? -0.164 12.485 -19.999 1.00 92.31 101 LYS A C 1
ATOM 733 O O . LYS A 1 101 ? -0.035 11.337 -20.419 1.00 92.31 101 LYS A O 1
ATOM 738 N N . PHE A 1 102 ? 0.877 13.275 -19.766 1.00 93.06 102 PHE A N 1
ATOM 739 C CA . PHE A 1 102 ? 2.216 12.902 -20.195 1.00 93.06 102 PHE A CA 1
ATOM 740 C C . PHE A 1 102 ? 2.818 11.770 -19.353 1.00 93.06 102 PHE A C 1
ATOM 742 O O . PHE A 1 102 ? 3.218 10.756 -19.919 1.00 93.06 102 PHE A O 1
ATOM 749 N N . ILE A 1 103 ? 2.868 11.902 -18.030 1.00 95.31 103 ILE A N 1
ATOM 750 C CA . ILE A 1 103 ? 3.569 10.942 -17.169 1.00 95.31 103 ILE A CA 1
ATOM 751 C C . ILE A 1 103 ? 2.637 10.444 -16.064 1.00 95.31 103 ILE A C 1
ATOM 753 O O . ILE A 1 103 ? 1.864 11.218 -15.513 1.00 95.31 103 ILE A O 1
ATOM 757 N N . GLY A 1 104 ? 2.731 9.155 -15.732 1.00 97.94 104 GLY A N 1
ATOM 758 C CA . GLY A 1 104 ? 2.128 8.582 -14.535 1.00 97.94 104 GLY A CA 1
ATOM 759 C C . GLY A 1 104 ? 2.942 8.914 -13.288 1.00 97.94 104 GLY A C 1
ATOM 760 O O . GLY A 1 104 ? 2.478 9.659 -12.430 1.00 97.94 104 GLY A O 1
ATOM 761 N N . ILE A 1 105 ? 4.168 8.396 -13.199 1.00 98.75 105 ILE A N 1
ATOM 762 C CA . ILE A 1 105 ? 5.116 8.703 -12.118 1.00 98.75 105 ILE A CA 1
ATOM 763 C C . ILE A 1 105 ? 6.422 9.239 -12.703 1.00 98.75 105 ILE A C 1
ATOM 765 O O . ILE A 1 105 ? 7.038 8.590 -13.546 1.00 98.75 105 ILE A O 1
ATOM 769 N N . GLU A 1 106 ? 6.865 10.404 -12.240 1.00 98.31 106 GLU A N 1
ATOM 770 C CA . GLU A 1 106 ? 8.130 11.019 -12.637 1.00 98.31 106 GLU A CA 1
ATOM 771 C C . GLU A 1 106 ? 9.134 11.024 -11.480 1.00 98.31 106 GLU A C 1
ATOM 773 O O . GLU A 1 106 ? 8.814 11.420 -10.358 1.00 98.31 106 GLU A O 1
ATOM 778 N N . VAL A 1 107 ? 10.359 10.581 -11.766 1.00 98.06 107 VAL A N 1
ATOM 779 C CA . VAL A 1 107 ? 11.427 10.400 -10.783 1.00 98.06 107 VAL A CA 1
ATOM 780 C C . VAL A 1 107 ? 12.664 11.179 -11.209 1.00 98.06 107 VAL A C 1
ATOM 782 O O . VAL A 1 107 ? 13.374 10.800 -12.140 1.00 98.06 107 VAL A O 1
ATOM 785 N N . ILE A 1 108 ? 12.948 12.262 -10.494 1.00 96.94 108 ILE A N 1
ATOM 786 C CA . ILE A 1 108 ? 14.120 13.113 -10.694 1.00 96.94 108 ILE A CA 1
ATOM 787 C C . ILE A 1 108 ? 14.804 13.281 -9.332 1.00 96.94 108 ILE A C 1
ATOM 789 O O . ILE A 1 108 ? 14.683 14.312 -8.680 1.00 96.94 108 ILE A O 1
ATOM 793 N N . GLY A 1 109 ? 15.506 12.254 -8.867 1.00 96.00 109 GLY A N 1
ATOM 794 C CA . GLY A 1 109 ? 16.143 12.276 -7.552 1.00 96.00 109 GLY A CA 1
ATOM 795 C C . GLY A 1 109 ? 17.071 11.096 -7.320 1.00 96.00 109 GLY A C 1
ATOM 796 O O . GLY A 1 109 ? 17.076 10.134 -8.096 1.00 96.00 109 GLY A O 1
ATOM 797 N N . SER A 1 110 ? 17.866 11.198 -6.263 1.00 97.94 110 SER A N 1
ATOM 798 C CA . SER A 1 110 ? 18.769 10.159 -5.782 1.00 97.94 110 SER A CA 1
ATOM 799 C C . SER A 1 110 ? 18.328 9.608 -4.427 1.00 97.94 110 SER A C 1
ATOM 801 O O . SER A 1 110 ? 17.626 10.272 -3.666 1.00 97.94 110 SER A O 1
ATOM 803 N N . ASP A 1 111 ? 18.747 8.380 -4.129 1.00 98.56 111 ASP A N 1
ATOM 804 C CA . ASP A 1 111 ? 18.434 7.67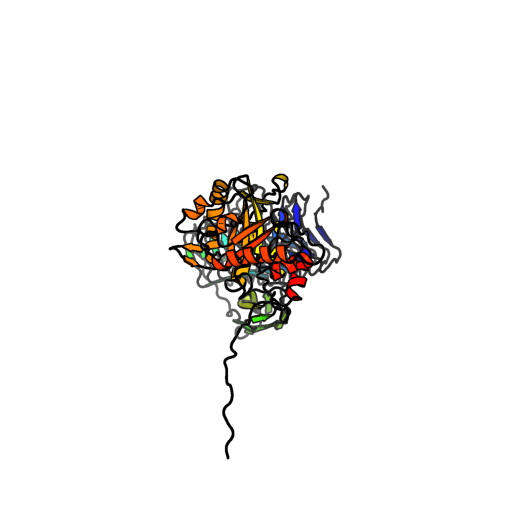7 -2.880 1.00 98.56 111 ASP A CA 1
ATOM 805 C C . ASP A 1 111 ? 16.917 7.517 -2.653 1.00 98.56 111 ASP A C 1
ATOM 807 O O . ASP A 1 111 ? 16.429 7.579 -1.529 1.00 98.56 111 ASP A O 1
ATOM 811 N N . CYS A 1 112 ? 16.152 7.339 -3.734 1.00 98.75 112 CYS A N 1
ATOM 812 C CA . CYS A 1 112 ? 14.690 7.291 -3.706 1.00 98.75 112 CYS A CA 1
ATOM 813 C C . CYS A 1 112 ? 14.142 5.859 -3.752 1.00 98.75 112 CYS A C 1
ATOM 815 O O . CYS A 1 112 ? 14.740 4.947 -4.328 1.00 98.75 112 CYS A O 1
ATOM 817 N N . VAL A 1 113 ? 12.938 5.682 -3.208 1.00 98.94 113 VAL A N 1
ATOM 818 C CA . VAL A 1 113 ? 12.190 4.420 -3.239 1.00 98.94 113 VAL A CA 1
ATOM 819 C C . VAL A 1 113 ? 10.856 4.627 -3.937 1.00 98.94 113 VAL A C 1
ATOM 821 O O . VAL A 1 113 ? 10.054 5.457 -3.522 1.00 98.94 113 VAL A O 1
ATOM 824 N N . ILE A 1 114 ? 10.590 3.827 -4.965 1.00 98.88 114 ILE A N 1
ATOM 825 C CA . ILE A 1 114 ? 9.361 3.836 -5.758 1.00 98.88 114 ILE A CA 1
ATOM 826 C C . ILE A 1 114 ? 8.749 2.435 -5.681 1.00 98.88 114 ILE A C 1
ATOM 828 O O . ILE A 1 114 ? 9.145 1.542 -6.430 1.00 98.88 114 ILE A O 1
ATOM 832 N N . ALA A 1 115 ? 7.826 2.189 -4.749 1.00 98.62 115 ALA A N 1
ATOM 833 C CA . ALA A 1 115 ? 7.428 0.820 -4.410 1.00 98.62 115 ALA A CA 1
ATOM 834 C C . ALA A 1 115 ? 5.915 0.566 -4.338 1.00 98.62 115 ALA A C 1
ATOM 836 O O . ALA A 1 115 ? 5.177 1.270 -3.662 1.00 98.62 115 ALA A O 1
ATOM 837 N N . GLY A 1 116 ? 5.430 -0.505 -4.962 1.00 98.06 116 GLY A N 1
ATOM 838 C CA . GLY A 1 116 ? 4.037 -0.941 -4.851 1.00 98.06 116 GLY A CA 1
ATOM 839 C C . GLY A 1 116 ? 3.035 -0.048 -5.583 1.00 98.06 116 GLY A C 1
ATOM 840 O O . GLY A 1 116 ? 1.845 -0.126 -5.290 1.00 98.06 116 GLY A O 1
ATOM 841 N N . ASN A 1 117 ? 3.483 0.834 -6.480 1.00 98.88 117 ASN A N 1
ATOM 842 C CA . ASN A 1 117 ? 2.585 1.746 -7.180 1.00 98.88 117 ASN A CA 1
ATOM 843 C C . ASN A 1 117 ? 1.902 1.054 -8.363 1.00 98.88 117 ASN A C 1
ATOM 845 O O . ASN A 1 117 ? 2.492 0.207 -9.032 1.00 98.88 117 ASN A O 1
ATOM 849 N N . THR A 1 118 ? 0.669 1.457 -8.650 1.00 98.75 118 THR A N 1
ATOM 850 C CA . THR A 1 118 ? -0.045 1.097 -9.877 1.00 98.75 118 THR A CA 1
ATOM 851 C C . THR A 1 118 ? -0.109 2.313 -10.786 1.00 98.75 118 THR A C 1
ATOM 853 O O . THR A 1 118 ? -0.636 3.349 -10.382 1.00 98.75 118 THR A O 1
ATOM 856 N N . VAL A 1 119 ? 0.380 2.182 -12.015 1.00 98.81 119 VAL A N 1
ATOM 857 C CA . VAL A 1 119 ? 0.137 3.154 -13.082 1.00 98.81 119 VAL A CA 1
ATOM 858 C C . VAL A 1 119 ? -0.678 2.467 -14.158 1.00 98.81 119 VAL A C 1
ATOM 860 O O . VAL A 1 119 ? -0.230 1.492 -14.760 1.00 98.81 119 VAL A O 1
ATOM 863 N N . ASP A 1 120 ? -1.899 2.936 -14.366 1.00 97.75 120 ASP A N 1
ATOM 864 C CA . ASP A 1 120 ? -2.856 2.228 -15.199 1.00 97.75 120 ASP A CA 1
ATOM 865 C C . ASP A 1 120 ? -3.693 3.190 -16.016 1.00 97.75 120 ASP A C 1
ATOM 867 O O . ASP A 1 120 ? -4.591 3.841 -15.488 1.00 97.75 120 ASP A O 1
ATOM 871 N N . ASP A 1 121 ? -3.457 3.184 -17.323 1.00 94.44 121 ASP A N 1
ATOM 872 C CA . ASP A 1 121 ? -4.263 3.935 -18.269 1.00 94.44 121 ASP A CA 1
ATOM 873 C C . ASP A 1 121 ? -4.153 5.481 -18.108 1.00 94.44 121 ASP A C 1
ATOM 875 O O . ASP A 1 121 ? -3.735 6.023 -17.085 1.00 94.44 121 ASP A O 1
ATOM 879 N N . GLY A 1 122 ? -4.467 6.229 -19.164 1.00 93.06 122 GLY A N 1
ATOM 880 C CA . GLY A 1 122 ? -4.485 7.696 -19.172 1.00 93.06 122 GLY A CA 1
ATOM 881 C C . GLY A 1 122 ? -3.109 8.367 -19.199 1.00 93.06 122 GLY A C 1
ATOM 882 O O . GLY A 1 122 ? -3.039 9.594 -19.190 1.00 93.06 122 GLY A O 1
ATOM 883 N N . GLN A 1 123 ? -2.015 7.602 -19.271 1.00 95.25 123 GLN A N 1
ATOM 884 C CA . GLN A 1 123 ? -0.646 8.133 -19.263 1.00 95.25 123 GLN A CA 1
ATOM 885 C C . GLN A 1 123 ? 0.089 7.806 -20.573 1.00 95.25 123 GLN A C 1
ATOM 887 O O . GLN A 1 123 ? -0.005 6.686 -21.088 1.00 95.25 123 GLN A O 1
ATOM 892 N N . MET A 1 124 ? 0.857 8.760 -21.112 1.00 95.38 124 MET A N 1
ATOM 893 C CA . MET A 1 124 ? 1.772 8.476 -22.226 1.00 95.38 124 MET A CA 1
ATOM 894 C C . MET A 1 124 ? 2.923 7.598 -21.751 1.00 95.38 124 MET A C 1
ATOM 896 O O . MET A 1 124 ? 3.221 6.588 -22.382 1.00 95.38 124 MET A O 1
ATOM 900 N N . ILE A 1 125 ? 3.540 7.961 -20.631 1.00 97.31 125 ILE A N 1
ATOM 901 C CA . ILE A 1 125 ? 4.650 7.233 -20.022 1.00 97.31 125 ILE A CA 1
ATOM 902 C C . ILE A 1 125 ? 4.211 6.777 -18.639 1.00 97.31 125 ILE A C 1
ATOM 904 O O . ILE A 1 125 ? 3.762 7.598 -17.842 1.00 97.31 125 ILE A O 1
ATOM 908 N N . GLY A 1 126 ? 4.353 5.490 -18.338 1.00 98.31 126 GLY A N 1
ATOM 909 C CA . GLY A 1 126 ? 3.992 4.972 -17.025 1.00 98.31 126 GLY A CA 1
ATOM 910 C C . GLY A 1 126 ? 4.922 5.491 -15.928 1.00 98.31 126 GLY A C 1
ATOM 911 O O . GLY A 1 126 ? 4.492 6.236 -15.050 1.00 98.31 126 GLY A O 1
ATOM 912 N N . ILE A 1 127 ? 6.209 5.150 -16.017 1.00 98.75 127 ILE A N 1
ATOM 913 C CA . ILE A 1 127 ? 7.276 5.680 -15.155 1.00 98.75 127 ILE A CA 1
ATOM 914 C C . ILE A 1 127 ? 8.316 6.405 -16.010 1.00 98.75 127 ILE A C 1
ATOM 916 O O . ILE A 1 127 ? 8.867 5.832 -16.947 1.00 98.75 127 ILE A O 1
ATOM 920 N N . SER A 1 128 ? 8.623 7.653 -15.674 1.00 98.12 128 SER A N 1
ATOM 921 C CA . SER A 1 128 ? 9.641 8.455 -16.348 1.00 98.12 128 SER A CA 1
ATOM 922 C C . SER A 1 128 ? 10.758 8.823 -15.383 1.00 98.12 128 SER A C 1
ATOM 924 O O . SER A 1 128 ? 10.511 9.427 -14.343 1.00 98.12 128 SER A O 1
ATOM 926 N N . VAL A 1 129 ? 11.996 8.516 -15.753 1.00 97.75 129 VAL A N 1
ATOM 927 C CA . VAL A 1 129 ? 13.194 9.075 -15.126 1.00 97.75 129 VAL A CA 1
ATOM 928 C C . VAL A 1 129 ? 13.765 10.099 -16.094 1.00 97.75 129 VAL A C 1
ATOM 930 O O . VAL A 1 129 ? 14.228 9.730 -17.173 1.00 97.75 129 VAL A O 1
ATOM 933 N N . SER A 1 130 ? 13.680 11.378 -15.738 1.00 93.00 130 SER A N 1
ATOM 934 C CA . SER A 1 130 ? 13.901 12.521 -16.636 1.00 93.00 130 SER A CA 1
ATOM 935 C C . SER A 1 130 ? 14.712 13.627 -15.948 1.00 93.00 130 SER A C 1
ATOM 937 O O . SER A 1 130 ? 15.103 13.514 -14.789 1.00 93.00 130 SER A O 1
ATOM 939 N N . GLY A 1 131 ? 14.993 14.713 -16.669 1.00 91.94 131 GLY A N 1
ATOM 940 C CA . GLY A 1 131 ? 15.626 15.905 -16.107 1.00 91.94 131 GLY A CA 1
ATOM 941 C C . GLY A 1 131 ? 17.143 15.802 -15.930 1.00 91.94 131 GLY A C 1
ATOM 942 O O . GLY A 1 131 ? 17.753 14.734 -15.991 1.00 91.94 131 GLY A O 1
ATOM 943 N N . THR A 1 132 ? 17.772 16.955 -15.710 1.00 91.00 132 THR A N 1
ATOM 944 C CA . THR A 1 132 ? 19.236 17.106 -15.695 1.00 91.00 132 THR A CA 1
ATOM 945 C C . THR A 1 132 ? 19.854 16.970 -14.306 1.00 91.00 132 THR A C 1
ATOM 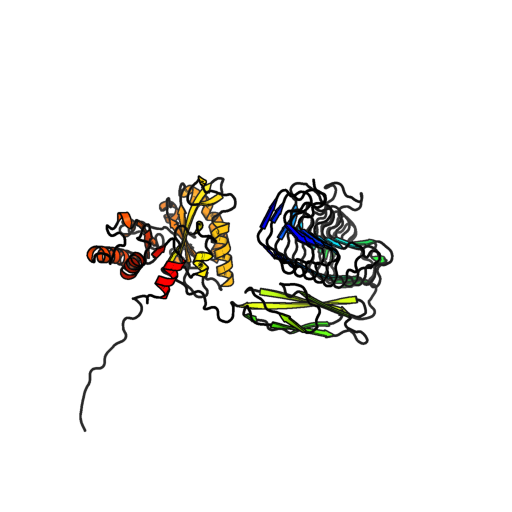947 O O . THR A 1 132 ? 21.069 17.068 -14.171 1.00 91.00 132 THR A O 1
ATOM 950 N N . THR A 1 133 ? 19.069 16.731 -13.259 1.00 90.50 133 THR A N 1
ATOM 951 C CA . THR A 1 133 ? 19.602 16.455 -11.915 1.00 90.50 133 THR A CA 1
ATOM 952 C C . THR A 1 133 ? 20.192 15.046 -11.861 1.00 90.50 133 THR A C 1
ATOM 954 O O . THR A 1 133 ? 19.781 14.164 -12.620 1.00 90.50 133 THR A O 1
ATOM 957 N N . ARG A 1 134 ? 21.179 14.832 -10.985 1.00 91.12 134 ARG A N 1
ATOM 958 C CA . ARG A 1 134 ? 21.751 13.507 -10.721 1.00 91.12 134 ARG A CA 1
ATOM 959 C C . ARG A 1 134 ? 20.658 12.561 -10.211 1.00 91.12 134 ARG A C 1
ATOM 961 O O . ARG A 1 134 ? 19.887 12.939 -9.336 1.00 91.12 134 ARG A O 1
ATOM 968 N N . LYS A 1 135 ? 20.614 11.343 -10.759 1.00 96.06 135 LYS A N 1
ATOM 969 C CA . LYS A 1 135 ? 19.592 10.325 -10.457 1.00 96.06 135 LYS A CA 1
ATOM 970 C C . LYS A 1 135 ? 20.268 8.997 -10.146 1.00 96.06 135 LYS A C 1
ATOM 972 O O . LYS A 1 135 ? 20.496 8.197 -11.059 1.00 96.06 135 LYS A O 1
ATOM 977 N N . GLN A 1 136 ? 20.663 8.792 -8.892 1.00 97.00 136 GLN A N 1
ATOM 978 C CA . GLN A 1 136 ? 21.434 7.615 -8.483 1.00 97.00 136 GLN A CA 1
ATOM 979 C C . GLN A 1 136 ? 20.828 6.887 -7.289 1.00 97.00 136 GLN A C 1
ATOM 981 O O . GLN A 1 136 ? 20.200 7.519 -6.454 1.00 97.00 136 GLN A O 1
ATOM 986 N N . ASN A 1 137 ? 21.065 5.577 -7.187 1.00 98.44 137 ASN A N 1
ATOM 987 C CA . ASN A 1 137 ? 20.619 4.748 -6.060 1.00 98.44 137 ASN A CA 1
ATOM 988 C C . ASN A 1 137 ? 19.091 4.784 -5.911 1.00 98.44 137 ASN A C 1
ATOM 990 O O . ASN A 1 137 ? 18.560 5.350 -4.962 1.00 98.44 137 ASN A O 1
ATOM 994 N N . VAL A 1 138 ? 18.363 4.232 -6.879 1.00 98.88 138 VAL A N 1
ATOM 995 C CA . VAL A 1 138 ? 16.893 4.242 -6.837 1.00 98.88 138 VAL A CA 1
ATOM 996 C C . VAL A 1 138 ? 16.362 2.819 -6.847 1.00 98.88 138 VAL A C 1
ATOM 998 O O . VAL A 1 138 ? 16.707 2.032 -7.730 1.00 98.88 138 VAL A O 1
ATOM 1001 N N . LEU A 1 139 ? 15.520 2.493 -5.868 1.00 98.88 139 LEU A N 1
ATOM 1002 C CA . LEU A 1 139 ? 14.804 1.223 -5.802 1.00 98.88 139 LEU A CA 1
ATOM 1003 C C . LEU A 1 139 ? 13.409 1.382 -6.407 1.00 98.88 139 LEU A C 1
ATOM 1005 O O . LEU A 1 139 ? 12.620 2.206 -5.954 1.00 98.88 139 LEU A O 1
ATOM 1009 N N . TYR A 1 140 ? 13.079 0.525 -7.366 1.00 98.94 140 TYR A N 1
ATOM 1010 C CA . TYR A 1 140 ? 11.737 0.330 -7.895 1.00 98.94 140 TYR A CA 1
ATOM 1011 C C . TYR A 1 140 ? 11.273 -1.072 -7.517 1.00 98.94 140 TYR A C 1
ATOM 1013 O O . TYR A 1 140 ? 11.791 -2.045 -8.055 1.00 98.94 140 TYR A O 1
ATOM 1021 N N . ALA A 1 141 ? 10.307 -1.213 -6.614 1.00 98.75 141 ALA A N 1
ATOM 1022 C CA . ALA A 1 141 ? 9.878 -2.532 -6.146 1.00 98.75 141 ALA A CA 1
ATOM 1023 C C . ALA A 1 141 ? 8.380 -2.748 -6.359 1.00 98.75 141 ALA A C 1
ATOM 1025 O O . ALA A 1 141 ? 7.580 -1.966 -5.866 1.00 98.75 141 ALA A O 1
ATOM 1026 N N . ARG A 1 142 ? 7.963 -3.835 -7.014 1.00 98.62 142 ARG A N 1
ATOM 1027 C CA . ARG A 1 142 ? 6.545 -4.244 -7.107 1.00 98.62 142 ARG A CA 1
ATOM 1028 C C . ARG A 1 142 ? 5.613 -3.188 -7.717 1.00 98.62 142 ARG A C 1
ATOM 1030 O O . ARG A 1 142 ? 4.464 -3.074 -7.302 1.00 98.62 142 ARG A O 1
ATOM 1037 N N . ASN A 1 143 ? 6.092 -2.398 -8.677 1.00 98.88 143 ASN A N 1
ATOM 1038 C CA . ASN A 1 143 ? 5.219 -1.483 -9.417 1.00 98.88 143 ASN A CA 1
ATOM 1039 C C . ASN A 1 143 ? 4.500 -2.240 -10.546 1.00 98.88 143 ASN A C 1
ATOM 1041 O O . ASN A 1 143 ? 5.147 -3.008 -11.257 1.00 98.88 143 ASN A O 1
ATOM 1045 N N . ASP A 1 144 ? 3.196 -2.018 -10.724 1.00 98.69 144 ASP A N 1
ATOM 1046 C CA . ASP A 1 144 ? 2.404 -2.540 -11.851 1.00 98.69 144 ASP A CA 1
ATOM 1047 C C . ASP A 1 144 ? 2.079 -1.389 -12.801 1.00 98.69 144 ASP A C 1
ATOM 1049 O O . ASP A 1 144 ? 1.340 -0.467 -12.455 1.00 98.69 144 ASP A O 1
ATOM 1053 N N . VAL A 1 145 ? 2.666 -1.424 -13.991 1.00 98.88 145 VAL A N 1
ATOM 1054 C CA . VAL A 1 145 ? 2.536 -0.382 -15.000 1.00 98.88 145 VAL A CA 1
ATOM 1055 C C . VAL A 1 145 ? 1.928 -0.973 -16.253 1.00 98.88 145 VAL A C 1
ATOM 1057 O O . VAL A 1 145 ? 2.524 -1.831 -16.915 1.00 98.88 145 VAL A O 1
ATOM 1060 N N . ARG A 1 146 ? 0.736 -0.498 -16.604 1.00 98.25 146 ARG A N 1
ATOM 1061 C CA . ARG A 1 146 ? -0.009 -1.070 -17.714 1.00 98.25 146 ARG A CA 1
ATOM 1062 C C . ARG A 1 146 ? -0.854 -0.077 -18.479 1.00 98.25 146 ARG A C 1
ATOM 1064 O O . ARG A 1 146 ? -1.214 0.989 -17.983 1.00 98.25 146 ARG A O 1
ATOM 1071 N N . ARG A 1 147 ? -1.188 -0.467 -19.708 1.00 96.12 147 ARG A N 1
ATOM 1072 C CA . ARG A 1 147 ? -2.091 0.273 -20.599 1.00 96.12 147 ARG A CA 1
ATOM 1073 C C . ARG A 1 147 ? -1.692 1.739 -20.826 1.00 96.12 147 ARG A C 1
ATOM 1075 O O . ARG A 1 147 ? -2.538 2.571 -21.147 1.00 96.12 147 ARG A O 1
ATOM 1082 N N . CYS A 1 148 ? -0.406 2.051 -20.688 1.00 96.25 148 CYS A N 1
ATOM 1083 C CA . CYS A 1 148 ? 0.168 3.325 -21.100 1.00 96.25 148 CYS A CA 1
ATOM 1084 C C . CYS A 1 148 ? 0.309 3.350 -22.628 1.00 96.25 148 CYS A C 1
ATOM 1086 O O . CYS A 1 148 ? 0.182 2.321 -23.302 1.00 96.25 148 CYS A O 1
ATOM 1088 N N . ILE A 1 149 ? 0.512 4.534 -23.200 1.00 94.06 149 ILE A N 1
ATOM 1089 C CA . ILE A 1 149 ? 0.468 4.711 -24.660 1.00 94.06 149 ILE A CA 1
ATOM 1090 C C . ILE A 1 149 ? 1.848 4.572 -25.294 1.00 94.06 149 ILE A C 1
ATOM 1092 O O . ILE A 1 149 ? 2.008 3.795 -26.224 1.00 94.06 149 ILE A O 1
ATOM 1096 N N . GLN A 1 150 ? 2.858 5.289 -24.806 1.00 93.62 150 GLN A N 1
ATOM 1097 C CA . GLN A 1 150 ? 4.213 5.225 -25.355 1.00 93.62 150 GLN A CA 1
ATOM 1098 C C . GLN A 1 150 ? 5.046 4.125 -24.720 1.00 93.62 150 GLN A C 1
ATOM 1100 O O . GLN A 1 150 ? 5.364 3.123 -25.363 1.00 93.62 150 GLN A O 1
ATOM 1105 N N . TRP A 1 151 ? 5.369 4.315 -23.444 1.00 96.69 151 TRP A N 1
ATOM 1106 C CA . TRP A 1 151 ? 6.269 3.435 -22.715 1.00 96.69 151 TRP A CA 1
ATOM 1107 C C . TRP A 1 151 ? 5.669 3.068 -21.367 1.00 96.69 151 TRP A C 1
ATOM 1109 O O . TRP A 1 151 ? 5.131 3.931 -20.671 1.00 96.69 151 TRP A O 1
ATOM 1119 N N . GLY A 1 152 ? 5.818 1.808 -20.963 1.00 98.25 152 GLY A N 1
ATOM 1120 C CA . GLY A 1 152 ? 5.616 1.432 -19.566 1.00 98.25 152 GLY A CA 1
ATOM 1121 C C . GLY A 1 152 ? 6.631 2.165 -18.686 1.00 98.25 152 GLY A C 1
ATOM 1122 O O . GLY A 1 152 ? 6.258 2.829 -17.726 1.00 98.25 152 GLY A O 1
ATOM 1123 N N . ALA A 1 153 ? 7.906 2.166 -19.072 1.00 98.50 153 ALA A N 1
ATOM 1124 C CA . ALA A 1 153 ? 8.901 3.044 -18.463 1.00 98.50 153 ALA A CA 1
ATOM 1125 C C . ALA A 1 153 ? 9.887 3.642 -19.465 1.00 98.50 153 ALA A C 1
ATOM 1127 O O . ALA A 1 153 ? 10.212 3.019 -20.475 1.00 98.50 153 ALA A O 1
ATOM 1128 N N . GLN A 1 154 ? 10.404 4.823 -19.135 1.00 96.94 154 GLN A N 1
ATOM 1129 C CA . GLN A 1 154 ? 11.523 5.471 -19.811 1.00 96.94 154 GLN A CA 1
ATOM 1130 C C . GLN A 1 154 ? 12.579 5.891 -18.787 1.00 96.94 154 GLN A C 1
ATOM 1132 O O . GLN A 1 154 ? 12.279 6.629 -17.850 1.00 96.94 154 GLN A O 1
ATOM 1137 N N . LEU A 1 155 ? 13.829 5.485 -19.011 1.00 97.25 155 LEU A N 1
ATOM 1138 C CA . LEU A 1 155 ? 14.988 5.925 -18.246 1.00 97.25 155 LEU A CA 1
ATOM 1139 C C . LEU A 1 155 ? 15.898 6.789 -19.111 1.00 97.25 155 LEU A C 1
ATOM 1141 O O . LEU A 1 155 ? 16.434 6.327 -20.118 1.00 97.25 155 LEU A O 1
ATOM 1145 N N . GLN A 1 156 ? 16.086 8.038 -18.698 1.00 93.94 156 GLN A N 1
ATOM 1146 C CA . GLN A 1 156 ? 16.906 9.017 -19.395 1.00 93.94 156 GLN A CA 1
ATOM 1147 C C . GLN A 1 156 ? 18.051 9.489 -18.492 1.00 93.94 156 GLN A C 1
ATOM 1149 O O . GLN A 1 156 ? 17.818 10.056 -17.420 1.00 93.94 156 GLN A O 1
ATOM 1154 N N . GLY A 1 157 ? 19.295 9.282 -18.934 1.00 90.31 157 GLY A N 1
ATOM 1155 C CA . GLY A 1 157 ? 20.469 9.791 -18.229 1.00 90.31 157 GLY A CA 1
ATOM 1156 C C . GLY A 1 157 ? 20.560 11.317 -18.270 1.00 90.31 157 GLY A C 1
ATOM 1157 O O . GLY A 1 157 ? 20.784 11.942 -17.231 1.00 90.31 157 GLY A O 1
ATOM 1158 N N . GLU A 1 158 ? 20.305 11.912 -19.443 1.00 89.38 158 GLU A N 1
ATOM 1159 C CA . GLU A 1 158 ? 20.605 13.324 -19.741 1.00 89.38 158 GLU A CA 1
ATOM 1160 C C . GLU A 1 158 ? 22.089 13.660 -19.467 1.00 89.38 158 GLU A C 1
ATOM 1162 O O . GLU A 1 158 ? 22.943 12.781 -19.374 1.00 89.38 158 GLU A O 1
ATOM 1167 N N . THR A 1 159 ? 22.421 14.944 -19.341 1.00 88.50 159 THR A N 1
ATOM 1168 C CA . THR A 1 159 ? 23.793 15.435 -19.141 1.00 88.50 159 THR A CA 1
ATOM 1169 C C . THR A 1 159 ? 24.428 15.048 -17.802 1.00 88.50 159 THR A C 1
ATOM 1171 O O . THR A 1 159 ? 25.651 15.024 -17.698 1.00 88.50 159 THR A O 1
ATOM 1174 N N . SER A 1 16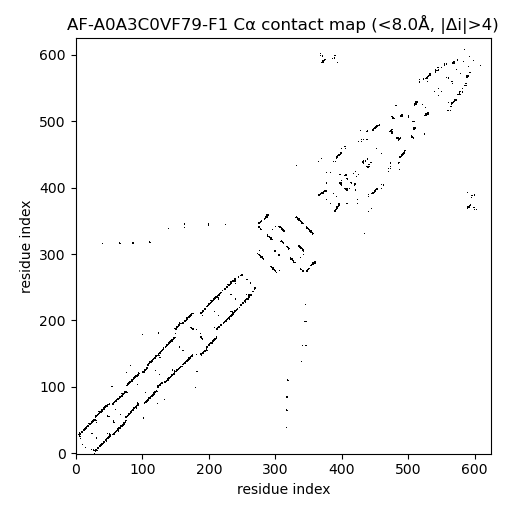0 ? 23.637 14.757 -16.767 1.00 89.25 160 SER A N 1
ATOM 1175 C CA . SER A 1 160 ? 24.136 14.352 -15.441 1.00 89.25 160 SER A CA 1
ATOM 1176 C C . SER A 1 160 ? 24.252 12.842 -15.257 1.00 89.25 160 SER A C 1
ATOM 1178 O O . SER A 1 160 ? 24.843 12.387 -14.272 1.00 89.25 160 SER A O 1
ATOM 1180 N N . GLY A 1 161 ? 23.708 12.081 -16.204 1.00 92.19 161 GLY A N 1
ATOM 1181 C CA . GLY A 1 161 ? 23.670 10.635 -16.180 1.00 92.19 161 GLY A CA 1
ATOM 1182 C C . GLY A 1 161 ? 22.728 10.040 -15.131 1.00 92.19 161 GLY A C 1
ATOM 1183 O O . GLY A 1 161 ? 22.188 10.696 -14.232 1.00 92.19 161 GLY A O 1
ATOM 1184 N N . LEU A 1 162 ? 22.565 8.731 -15.260 1.00 95.00 162 LEU A N 1
ATOM 1185 C CA . LEU A 1 162 ? 21.794 7.866 -14.383 1.00 95.00 162 LEU A CA 1
ATOM 1186 C C . LEU A 1 162 ? 22.667 6.674 -13.986 1.00 95.00 162 LEU A C 1
ATOM 1188 O O . LEU A 1 162 ? 23.334 6.091 -14.841 1.00 95.00 162 LEU A O 1
ATOM 1192 N N . ALA A 1 163 ? 22.679 6.307 -12.703 1.00 97.06 163 ALA A N 1
ATOM 1193 C CA . ALA A 1 163 ? 23.424 5.135 -12.239 1.00 97.06 163 ALA A CA 1
ATOM 1194 C C . ALA A 1 163 ? 22.707 4.403 -11.103 1.00 97.06 163 ALA A C 1
ATOM 1196 O O . ALA A 1 163 ? 22.096 5.061 -10.268 1.00 97.06 163 ALA A O 1
ATOM 1197 N N . ARG A 1 164 ? 22.844 3.075 -11.004 1.00 98.12 164 ARG A N 1
ATOM 1198 C CA . ARG A 1 164 ? 22.382 2.291 -9.839 1.00 98.12 164 ARG A CA 1
ATOM 1199 C C . ARG A 1 164 ? 20.866 2.373 -9.629 1.00 98.12 164 ARG A C 1
ATOM 1201 O O . ARG A 1 164 ? 20.387 2.868 -8.611 1.00 98.12 164 ARG A O 1
ATOM 1208 N N . HIS A 1 165 ? 20.102 1.919 -10.622 1.00 98.69 165 HIS A N 1
ATOM 1209 C CA . HIS A 1 165 ? 18.642 1.775 -10.513 1.00 98.69 165 HIS A CA 1
ATOM 1210 C C . HIS A 1 165 ? 18.302 0.288 -10.435 1.00 98.69 165 HIS A C 1
ATOM 1212 O O . HIS A 1 165 ? 18.685 -0.487 -11.313 1.00 98.69 165 HIS A O 1
ATOM 1218 N N . TYR A 1 166 ? 17.610 -0.107 -9.370 1.00 98.88 166 TYR A N 1
ATOM 1219 C CA . TYR A 1 166 ? 17.282 -1.497 -9.070 1.00 98.88 166 TYR A CA 1
ATOM 1220 C C . TYR A 1 166 ? 15.777 -1.710 -9.188 1.00 98.88 166 TYR A C 1
ATOM 1222 O O . TYR A 1 166 ? 15.012 -1.177 -8.391 1.00 98.88 166 TYR A O 1
ATOM 1230 N N . PHE A 1 167 ? 15.345 -2.492 -10.168 1.00 98.94 167 PHE A N 1
ATOM 1231 C CA . PHE A 1 167 ? 13.960 -2.897 -10.364 1.00 98.94 167 PHE A CA 1
ATOM 1232 C C . PHE A 1 167 ? 13.774 -4.305 -9.810 1.00 98.94 167 PHE A C 1
ATOM 1234 O O . PHE A 1 167 ? 14.438 -5.233 -10.255 1.00 98.94 167 PHE A O 1
ATOM 1241 N N . HIS A 1 168 ? 12.860 -4.475 -8.861 1.00 98.81 168 HIS A N 1
ATOM 1242 C CA . HIS A 1 168 ? 12.519 -5.762 -8.271 1.00 98.81 168 HIS A CA 1
ATOM 1243 C C . HIS A 1 168 ? 11.020 -6.038 -8.407 1.00 98.81 168 HIS A C 1
ATOM 1245 O O . HIS A 1 168 ? 10.200 -5.258 -7.927 1.00 98.81 168 HIS A O 1
ATOM 1251 N N . ALA A 1 169 ? 10.646 -7.165 -9.014 1.00 98.69 169 ALA A N 1
ATOM 1252 C CA . ALA A 1 169 ? 9.256 -7.614 -9.122 1.00 98.69 169 ALA A CA 1
ATOM 1253 C C . ALA A 1 169 ? 8.300 -6.586 -9.765 1.00 98.69 169 ALA A C 1
ATOM 1255 O O . ALA A 1 169 ? 7.113 -6.550 -9.445 1.00 98.69 169 ALA A O 1
ATOM 1256 N N . CYS A 1 170 ? 8.808 -5.730 -10.655 1.00 98.94 170 CYS A N 1
ATOM 1257 C CA . CYS A 1 170 ? 7.997 -4.768 -11.400 1.00 98.94 170 CYS A CA 1
ATOM 1258 C C . CYS A 1 170 ? 7.367 -5.421 -12.635 1.00 98.94 170 CYS A C 1
ATOM 1260 O O . CYS A 1 170 ? 7.978 -6.276 -13.277 1.00 98.94 170 CYS A O 1
ATOM 1262 N N . ARG A 1 171 ? 6.168 -4.974 -13.003 1.00 98.88 171 ARG A N 1
ATOM 1263 C CA . ARG A 1 171 ? 5.446 -5.425 -14.193 1.00 98.88 171 ARG A CA 1
ATOM 1264 C C . ARG A 1 171 ? 5.212 -4.255 -15.139 1.00 98.88 171 ARG A C 1
ATOM 1266 O O . ARG A 1 171 ? 4.666 -3.235 -14.740 1.00 98.88 171 ARG A O 1
ATOM 1273 N N . PHE A 1 172 ? 5.600 -4.432 -16.396 1.00 98.88 172 PHE A N 1
ATOM 1274 C CA . PHE A 1 172 ? 5.382 -3.499 -17.498 1.00 98.88 172 PHE A CA 1
ATOM 1275 C C . PHE A 1 172 ? 4.608 -4.231 -18.590 1.00 98.88 172 PHE A C 1
ATOM 1277 O O . PHE A 1 172 ? 5.194 -4.940 -19.417 1.00 98.88 172 PHE A O 1
ATOM 1284 N N . ALA A 1 173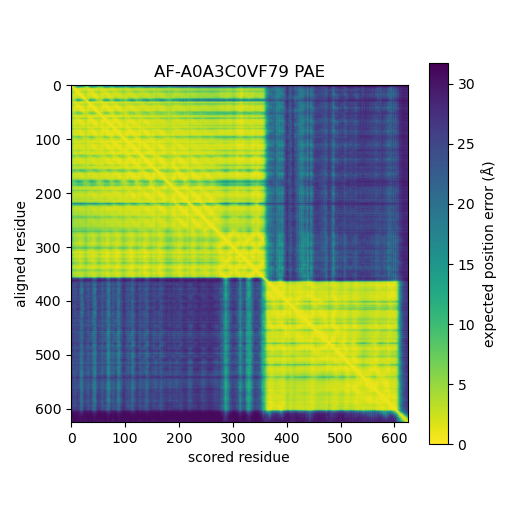 ? 3.282 -4.116 -18.551 1.00 98.06 173 ALA A N 1
ATOM 1285 C CA . ALA A 1 173 ? 2.411 -4.972 -19.341 1.00 98.06 173 ALA A CA 1
ATOM 1286 C C . ALA A 1 173 ? 1.349 -4.230 -20.150 1.00 98.06 173 ALA A C 1
ATOM 1288 O O . ALA A 1 173 ? 0.852 -3.185 -19.747 1.00 98.06 173 ALA A O 1
ATOM 1289 N N . ASP A 1 174 ? 0.949 -4.815 -21.274 1.00 97.88 174 ASP A N 1
ATOM 1290 C CA . ASP A 1 174 ? -0.232 -4.395 -22.029 1.00 97.88 174 ASP A CA 1
ATOM 1291 C C . ASP A 1 174 ? -0.178 -2.925 -22.505 1.00 97.88 174 ASP A C 1
ATOM 1293 O O . ASP A 1 174 ? -1.209 -2.251 -22.583 1.00 97.88 174 ASP A O 1
ATOM 1297 N N . GLN A 1 175 ? 1.017 -2.393 -22.808 1.00 97.75 175 GLN A N 1
ATOM 1298 C CA . GLN A 1 175 ? 1.139 -1.054 -23.397 1.00 97.75 175 GLN A CA 1
ATOM 1299 C C . GLN A 1 175 ? 0.409 -0.989 -24.744 1.00 97.75 175 GLN A C 1
ATOM 1301 O O . GLN A 1 175 ? 0.525 -1.883 -25.587 1.00 97.75 175 GLN A O 1
ATOM 1306 N N . THR A 1 176 ? -0.351 0.083 -24.943 1.00 93.00 176 THR A N 1
ATOM 1307 C CA . THR A 1 176 ? -1.385 0.167 -25.980 1.00 93.00 176 THR A CA 1
ATOM 1308 C C . THR A 1 176 ? -0.879 0.724 -27.308 1.00 93.00 176 THR A C 1
ATOM 1310 O O . THR A 1 176 ? 0.016 1.561 -27.359 1.00 93.00 176 THR A O 1
ATOM 1313 N N . LEU A 1 177 ? -1.513 0.283 -28.397 1.00 92.06 177 LEU A N 1
ATOM 1314 C CA . LEU A 1 177 ? -1.401 0.881 -29.728 1.00 92.06 177 LEU A CA 1
ATOM 1315 C C . LEU A 1 177 ? -2.679 1.654 -30.058 1.00 92.06 177 LEU A C 1
ATOM 1317 O O . LEU A 1 177 ? -3.770 1.247 -29.662 1.00 92.06 177 LEU A O 1
ATOM 1321 N N . GLY A 1 178 ? -2.556 2.740 -30.825 1.00 83.94 178 GLY A N 1
ATOM 1322 C CA . GLY A 1 178 ? -3.710 3.457 -31.388 1.00 83.94 178 GLY A CA 1
ATOM 1323 C C . GLY A 1 178 ? -4.614 4.144 -30.361 1.00 83.94 178 GLY A C 1
ATOM 1324 O O . GLY A 1 178 ? -5.744 4.506 -30.685 1.00 83.94 178 GLY A O 1
ATOM 1325 N N . ARG A 1 179 ? -4.135 4.320 -29.126 1.00 85.12 179 ARG A N 1
ATOM 1326 C CA . ARG A 1 179 ? -4.859 4.999 -28.056 1.00 85.12 179 ARG A CA 1
ATOM 1327 C C . ARG A 1 179 ? -4.225 6.354 -27.757 1.00 85.12 179 ARG A C 1
ATOM 1329 O O . ARG A 1 179 ? -3.020 6.438 -27.566 1.00 85.12 179 ARG A O 1
ATOM 1336 N N . GLY A 1 180 ? -5.041 7.409 -27.712 1.00 82.44 180 GLY A N 1
ATOM 1337 C CA . GLY A 1 180 ? -4.548 8.787 -27.620 1.00 82.44 180 GLY A CA 1
ATOM 1338 C C . GLY A 1 180 ? -3.710 9.207 -28.839 1.00 82.44 180 GLY A C 1
ATOM 1339 O O . GLY A 1 180 ? -3.685 8.518 -29.858 1.00 82.44 180 GLY A O 1
ATOM 1340 N N . THR A 1 181 ? -3.022 10.345 -28.730 1.00 86.25 181 THR A N 1
ATOM 1341 C CA . THR A 1 181 ? -2.087 10.833 -29.757 1.00 86.25 181 THR A CA 1
ATOM 1342 C C . THR A 1 181 ? -0.672 10.810 -29.183 1.00 86.25 181 THR A C 1
ATOM 1344 O O . THR A 1 181 ? -0.363 11.695 -28.385 1.00 86.25 181 THR A O 1
ATOM 1347 N N . PRO A 1 182 ? 0.185 9.835 -29.537 1.00 85.38 182 PRO A N 1
ATOM 1348 C CA . PRO A 1 182 ? 1.532 9.754 -28.983 1.00 85.38 182 PRO A CA 1
ATOM 1349 C C . PRO A 1 182 ? 2.320 11.034 -29.285 1.00 85.38 182 PRO A C 1
ATOM 1351 O O . PRO A 1 182 ? 2.265 11.576 -30.390 1.00 85.38 182 PRO A O 1
ATOM 1354 N N . ARG A 1 183 ? 3.075 11.509 -28.294 1.00 85.50 183 ARG A N 1
ATOM 1355 C CA . ARG A 1 183 ? 3.977 12.663 -28.403 1.00 85.50 183 ARG A CA 1
ATOM 1356 C C . ARG A 1 183 ? 5.096 12.412 -29.410 1.00 85.50 183 ARG A C 1
ATOM 1358 O O . ARG A 1 183 ? 5.507 13.342 -30.098 1.00 85.50 183 ARG A O 1
ATOM 1365 N N . TYR A 1 184 ? 5.560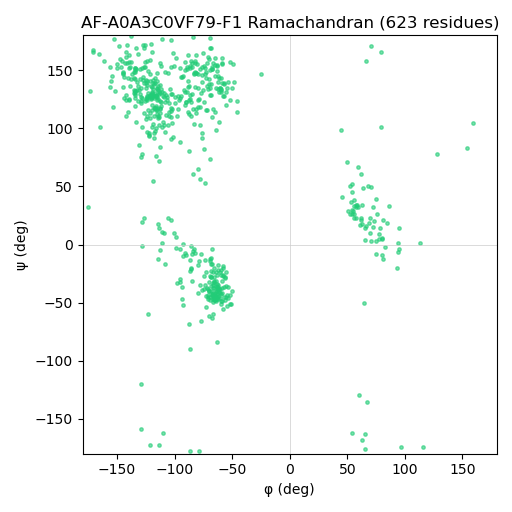 11.167 -29.501 1.00 85.81 184 TYR A N 1
ATOM 1366 C CA . TYR A 1 184 ? 6.522 10.711 -30.502 1.00 85.81 184 TYR A CA 1
ATOM 1367 C C . TYR A 1 184 ? 5.853 9.637 -31.369 1.00 85.81 184 TYR A C 1
ATOM 1369 O O . TYR A 1 184 ? 5.773 8.479 -30.956 1.00 85.81 184 TYR A O 1
ATOM 1377 N N . PRO A 1 185 ? 5.297 10.010 -32.536 1.00 86.75 185 PRO A N 1
ATOM 1378 C CA . PRO A 1 185 ? 4.611 9.064 -33.406 1.00 86.75 185 PRO A CA 1
ATOM 1379 C C . PRO A 1 185 ? 5.519 7.902 -33.814 1.00 86.75 185 PRO A C 1
ATOM 1381 O O . PRO A 1 185 ? 6.617 8.120 -34.326 1.00 86.75 185 PRO A O 1
ATOM 1384 N N . GLY A 1 186 ? 5.045 6.671 -33.621 1.00 86.56 186 GLY A N 1
ATOM 1385 C CA . GLY A 1 186 ? 5.792 5.456 -33.927 1.00 86.56 186 GLY A CA 1
ATOM 1386 C C . GLY A 1 186 ? 6.557 4.868 -32.742 1.00 86.56 186 GLY A C 1
ATOM 1387 O O . GLY A 1 186 ? 7.113 3.785 -32.904 1.00 86.56 186 GLY A O 1
ATOM 1388 N N . ASP A 1 187 ? 6.548 5.525 -31.582 1.00 88.56 187 ASP A N 1
ATOM 1389 C CA . ASP A 1 187 ? 7.128 5.036 -30.325 1.00 88.56 187 ASP A CA 1
ATOM 1390 C C . ASP A 1 187 ? 6.043 4.572 -29.324 1.00 88.56 187 ASP A C 1
ATOM 1392 O O . ASP A 1 187 ? 6.261 4.548 -28.112 1.00 88.56 187 ASP A O 1
ATOM 1396 N N . GLU A 1 188 ? 4.848 4.223 -29.804 1.00 94.25 188 GLU A N 1
ATOM 1397 C CA . GLU A 1 188 ? 3.776 3.668 -28.975 1.00 94.25 188 GLU A CA 1
ATOM 1398 C C . GLU A 1 188 ? 3.890 2.160 -28.695 1.00 94.25 188 GLU A C 1
ATOM 1400 O O . GLU A 1 188 ? 4.334 1.382 -29.537 1.00 94.25 188 GLU A O 1
ATOM 1405 N N . GLY A 1 189 ? 3.429 1.730 -27.519 1.00 96.31 189 GLY A N 1
ATOM 1406 C CA . GLY A 1 189 ? 3.230 0.323 -27.172 1.00 96.31 189 GLY A CA 1
ATOM 1407 C C . GLY A 1 189 ? 4.460 -0.424 -26.648 1.00 96.31 189 GLY A C 1
ATOM 1408 O O . GLY A 1 189 ? 4.468 -1.652 -26.678 1.00 96.31 189 GLY A O 1
ATOM 1409 N N . HIS A 1 190 ? 5.509 0.255 -26.189 1.00 97.56 190 HIS A N 1
ATOM 1410 C CA . HIS A 1 190 ? 6.735 -0.392 -25.703 1.00 97.56 190 HIS A CA 1
ATOM 1411 C C . HIS A 1 190 ? 6.722 -0.604 -24.180 1.00 97.56 190 HIS A C 1
ATOM 1413 O O . HIS A 1 190 ? 6.255 0.248 -23.430 1.00 97.56 190 HIS A O 1
ATOM 1419 N N . GLY A 1 191 ? 7.284 -1.712 -23.694 1.00 98.31 191 GLY A N 1
ATOM 1420 C CA . GLY A 1 191 ? 7.352 -2.018 -22.262 1.00 98.31 191 GLY A CA 1
ATOM 1421 C C . GLY A 1 191 ? 8.316 -1.108 -21.501 1.00 98.31 191 GLY A C 1
ATOM 1422 O O . GLY A 1 191 ? 7.902 -0.365 -20.614 1.00 98.31 191 GLY A O 1
ATOM 1423 N N . PHE A 1 192 ? 9.602 -1.144 -21.847 1.00 98.38 192 PHE A N 1
ATOM 1424 C CA . PHE A 1 192 ? 10.655 -0.485 -21.070 1.00 98.38 192 PHE A CA 1
ATOM 1425 C C . PHE A 1 192 ? 11.739 0.097 -21.968 1.00 98.38 192 PHE A C 1
ATOM 1427 O O . PHE A 1 192 ? 12.311 -0.624 -22.781 1.00 98.38 192 PHE A O 1
ATOM 1434 N N . ARG A 1 193 ? 12.038 1.388 -21.822 1.00 97.00 193 ARG A N 1
ATOM 1435 C CA . ARG A 1 193 ? 12.999 2.118 -22.652 1.00 97.00 193 ARG A CA 1
ATOM 1436 C C . ARG A 1 193 ? 14.149 2.674 -21.822 1.00 97.00 193 ARG A C 1
ATOM 1438 O O . ARG A 1 193 ? 13.927 3.321 -20.804 1.00 97.00 193 ARG A O 1
ATOM 1445 N N . ILE A 1 194 ? 15.369 2.478 -22.306 1.00 96.75 194 ILE A N 1
ATOM 1446 C CA . ILE A 1 194 ? 16.606 3.022 -21.743 1.00 96.75 194 ILE A CA 1
ATOM 1447 C C . ILE A 1 194 ? 17.257 3.900 -22.809 1.00 96.75 194 ILE A C 1
ATOM 1449 O O . ILE A 1 194 ? 17.442 3.450 -23.937 1.00 96.75 194 ILE A O 1
ATOM 1453 N N . ASN A 1 195 ? 17.603 5.133 -22.462 1.00 94.25 195 ASN A N 1
ATOM 1454 C CA . ASN A 1 195 ? 18.317 6.062 -23.336 1.00 94.25 195 ASN A CA 1
ATOM 1455 C C . ASN A 1 195 ? 19.751 6.312 -22.816 1.00 94.25 195 ASN A C 1
ATOM 1457 O O . ASN A 1 195 ? 20.122 5.808 -21.756 1.00 94.25 195 ASN A O 1
ATOM 1461 N N . ASP A 1 196 ? 20.537 7.098 -23.559 1.00 92.31 196 ASP A N 1
ATOM 1462 C CA . ASP A 1 196 ? 21.954 7.394 -23.286 1.00 92.31 196 ASP A CA 1
ATOM 1463 C C . ASP A 1 196 ? 22.265 7.887 -21.859 1.00 92.31 196 ASP A C 1
ATOM 1465 O O . ASP A 1 196 ? 21.430 8.498 -21.178 1.00 92.31 196 ASP A O 1
ATOM 1469 N N . HIS A 1 197 ? 23.529 7.692 -21.464 1.00 93.81 197 HIS A N 1
ATOM 1470 C CA . HIS A 1 197 ? 24.127 8.065 -20.178 1.00 93.81 197 HIS A CA 1
ATOM 1471 C C . HIS A 1 197 ? 23.488 7.348 -18.978 1.00 93.81 197 HIS A C 1
ATOM 1473 O O . HIS A 1 197 ? 23.375 7.909 -17.882 1.00 93.81 197 HIS A O 1
ATOM 1479 N N . ALA A 1 198 ? 23.058 6.103 -19.180 1.00 95.12 198 ALA A N 1
ATOM 1480 C CA . ALA A 1 198 ? 22.475 5.249 -18.152 1.00 95.12 198 ALA A CA 1
ATOM 1481 C C . ALA A 1 198 ? 23.388 4.054 -17.865 1.00 95.12 198 ALA A C 1
ATOM 1483 O O . ALA A 1 198 ? 23.817 3.356 -18.784 1.00 95.12 198 ALA A O 1
ATOM 1484 N N . ARG A 1 199 ? 23.666 3.782 -16.587 1.00 95.25 199 ARG A N 1
ATOM 1485 C CA . ARG A 1 199 ? 24.447 2.604 -16.192 1.00 95.25 199 ARG A CA 1
ATOM 1486 C C . ARG A 1 199 ? 23.978 1.935 -14.904 1.00 95.25 199 ARG A C 1
ATOM 1488 O O . ARG A 1 199 ? 23.243 2.535 -14.126 1.00 95.25 199 ARG A O 1
ATOM 1495 N N . GLY A 1 200 ? 24.438 0.715 -14.643 1.00 96.25 200 GLY A N 1
ATOM 1496 C CA . GLY A 1 200 ? 24.200 0.031 -13.365 1.00 96.25 200 GLY A CA 1
ATOM 1497 C C . GLY A 1 200 ? 22.715 -0.238 -13.133 1.00 96.25 200 GLY A C 1
ATOM 1498 O O . GLY A 1 200 ? 22.156 0.140 -12.103 1.00 96.25 200 GLY A O 1
ATOM 1499 N N . LEU A 1 201 ? 22.058 -0.801 -14.143 1.00 97.94 201 LEU A N 1
ATOM 1500 C CA . LEU A 1 201 ? 20.647 -1.155 -14.108 1.00 97.94 201 LEU A CA 1
ATOM 1501 C C . LEU A 1 201 ? 20.513 -2.629 -13.746 1.00 97.94 201 LEU A C 1
ATOM 1503 O O . LEU A 1 201 ? 21.044 -3.487 -14.448 1.00 97.94 201 LEU A O 1
ATOM 1507 N N . VAL A 1 202 ? 19.763 -2.925 -12.689 1.00 98.69 202 VAL A N 1
ATOM 1508 C CA . VAL A 1 202 ? 19.404 -4.301 -12.332 1.00 98.69 202 VAL A CA 1
ATOM 1509 C C . VAL A 1 202 ? 17.899 -4.452 -12.461 1.00 98.69 202 VAL A C 1
ATOM 1511 O O . VAL A 1 202 ? 17.153 -3.668 -11.884 1.00 98.69 202 VAL A O 1
ATOM 1514 N N . LEU A 1 203 ? 17.451 -5.452 -13.213 1.00 98.75 203 LEU A N 1
ATOM 1515 C CA . LEU A 1 203 ? 16.057 -5.858 -13.303 1.00 98.75 203 LEU A CA 1
ATOM 1516 C C . LEU A 1 203 ? 15.954 -7.291 -12.802 1.00 98.75 203 LEU A C 1
ATOM 1518 O O . LEU A 1 203 ? 16.446 -8.227 -13.426 1.00 98.75 203 LEU A O 1
ATOM 1522 N N . GLU A 1 204 ? 15.332 -7.461 -11.649 1.00 98.81 204 GLU A N 1
ATOM 1523 C CA . GLU A 1 204 ? 15.215 -8.728 -10.950 1.00 98.81 204 GLU A CA 1
ATOM 1524 C C . GLU A 1 204 ? 13.741 -9.098 -10.781 1.00 98.81 204 GLU A C 1
ATOM 1526 O O . GLU A 1 204 ? 12.933 -8.292 -10.319 1.00 98.81 204 GLU A O 1
ATOM 1531 N N . ASP A 1 205 ? 13.370 -10.321 -11.157 1.00 98.81 205 ASP A N 1
ATOM 1532 C CA . ASP A 1 205 ? 12.003 -10.846 -11.053 1.00 98.81 205 ASP A CA 1
ATOM 1533 C C . ASP A 1 205 ? 10.947 -9.977 -11.782 1.00 98.81 205 ASP A C 1
ATOM 1535 O O . ASP A 1 205 ? 9.765 -10.009 -11.446 1.00 98.81 205 ASP A O 1
ATOM 1539 N N . CYS A 1 206 ? 11.357 -9.177 -12.775 1.00 98.94 206 CYS A N 1
ATOM 1540 C CA . CYS A 1 206 ? 10.469 -8.265 -13.501 1.00 98.94 206 CYS A CA 1
ATOM 1541 C C . CYS A 1 206 ? 9.755 -8.943 -14.682 1.00 98.94 206 CYS A C 1
ATOM 1543 O O . CYS A 1 206 ? 10.264 -9.890 -15.285 1.00 98.94 206 CYS A O 1
ATOM 1545 N N . GLU A 1 207 ? 8.586 -8.423 -15.054 1.00 98.88 207 GLU A N 1
ATOM 1546 C CA . GLU A 1 207 ? 7.786 -8.914 -16.178 1.00 98.88 207 GLU A CA 1
ATOM 1547 C C . GLU A 1 207 ? 7.571 -7.834 -17.249 1.00 98.88 207 GLU A C 1
ATOM 1549 O O . GLU A 1 207 ? 7.132 -6.725 -16.949 1.00 98.88 207 GLU A O 1
ATOM 1554 N N . PHE A 1 208 ? 7.811 -8.197 -18.511 1.00 98.81 208 PHE A N 1
ATOM 1555 C CA . PHE A 1 208 ? 7.536 -7.395 -19.707 1.00 98.81 208 PHE A CA 1
ATOM 1556 C C . PHE A 1 208 ? 6.599 -8.194 -20.610 1.00 98.81 208 PHE A C 1
ATOM 1558 O O . PHE A 1 208 ? 7.053 -9.077 -21.347 1.00 98.81 208 PHE A O 1
ATOM 1565 N N . ALA A 1 209 ? 5.293 -7.941 -20.512 1.00 98.56 209 ALA A N 1
ATOM 1566 C CA . ALA A 1 209 ? 4.293 -8.849 -21.069 1.00 98.56 209 ALA A CA 1
ATOM 1567 C C . ALA A 1 209 ? 3.215 -8.167 -21.911 1.00 98.56 209 ALA A C 1
ATOM 1569 O O . ALA A 1 209 ? 2.655 -7.160 -21.498 1.00 98.56 209 ALA A O 1
ATOM 1570 N N . GLY A 1 210 ? 2.869 -8.742 -23.064 1.00 98.44 210 GLY A N 1
ATOM 1571 C CA . GLY A 1 210 ? 1.691 -8.305 -23.827 1.00 98.44 210 GLY A CA 1
ATOM 1572 C C . GLY A 1 210 ? 1.775 -6.879 -24.382 1.00 98.44 210 GLY A C 1
ATOM 1573 O O . GLY A 1 210 ? 0.756 -6.311 -24.765 1.00 98.44 210 GLY A O 1
ATOM 1574 N N . ASN A 1 211 ? 2.960 -6.262 -24.404 1.00 98.56 211 ASN A N 1
ATOM 1575 C CA . ASN A 1 211 ? 3.105 -4.898 -24.902 1.00 98.56 211 ASN A CA 1
ATOM 1576 C C . ASN A 1 211 ? 2.896 -4.872 -26.422 1.00 98.56 211 ASN A C 1
ATOM 1578 O O . ASN A 1 211 ? 3.329 -5.785 -27.125 1.00 98.56 211 ASN A O 1
ATOM 1582 N N . GLY A 1 212 ? 2.259 -3.823 -26.947 1.00 97.50 212 GLY A N 1
ATOM 1583 C CA . GLY A 1 212 ? 1.943 -3.714 -28.374 1.00 97.50 212 GLY A CA 1
ATOM 1584 C C . GLY A 1 212 ? 3.156 -3.787 -29.311 1.00 97.50 212 GLY A C 1
ATOM 1585 O O . GLY A 1 212 ? 3.021 -4.203 -30.461 1.00 97.50 212 GLY A O 1
ATOM 1586 N N . ARG A 1 213 ? 4.347 -3.415 -28.825 1.00 97.06 213 ARG A N 1
ATOM 1587 C CA . ARG A 1 213 ? 5.626 -3.489 -29.544 1.00 97.06 213 ARG A CA 1
ATOM 1588 C C . ARG A 1 213 ? 6.694 -4.200 -28.716 1.00 97.06 213 ARG A C 1
ATOM 1590 O O . ARG A 1 213 ? 6.561 -5.383 -28.446 1.00 97.06 213 ARG A O 1
ATOM 1597 N N . LEU A 1 214 ? 7.805 -3.534 -28.402 1.00 98.00 214 LEU A N 1
ATOM 1598 C CA . LEU A 1 214 ? 8.971 -4.176 -27.786 1.00 98.00 214 LEU A CA 1
ATOM 1599 C C . LEU A 1 214 ? 8.731 -4.437 -26.300 1.00 98.00 214 LEU A C 1
ATOM 1601 O O . LEU A 1 214 ? 8.128 -3.600 -25.630 1.00 98.00 214 LEU A O 1
ATOM 1605 N N . GLY A 1 215 ? 9.282 -5.535 -25.780 1.00 98.25 215 GLY A N 1
ATOM 1606 C CA . GLY A 1 215 ? 9.401 -5.727 -24.334 1.00 98.25 215 GLY A CA 1
ATOM 1607 C C . GLY A 1 215 ? 10.373 -4.707 -23.739 1.00 98.25 215 GLY A C 1
ATOM 1608 O O . GLY A 1 215 ? 9.984 -3.863 -22.932 1.00 98.25 215 GLY A O 1
ATOM 1609 N N . ILE A 1 216 ? 11.623 -4.742 -24.204 1.00 97.81 216 ILE A N 1
ATOM 1610 C CA . ILE A 1 216 ? 12.703 -3.856 -23.755 1.00 97.81 216 ILE A CA 1
ATOM 1611 C C . ILE A 1 216 ? 13.354 -3.164 -24.957 1.00 97.81 216 ILE A C 1
ATOM 1613 O O . ILE A 1 216 ? 13.598 -3.768 -26.002 1.00 97.81 216 ILE A O 1
ATOM 1617 N N . GLN A 1 217 ? 13.662 -1.885 -24.808 1.00 95.69 217 GLN A N 1
ATOM 1618 C CA . GLN A 1 217 ? 14.323 -1.060 -25.804 1.00 95.69 217 GLN A CA 1
ATOM 1619 C C . GLN A 1 217 ? 15.499 -0.334 -25.154 1.00 95.69 217 GLN A C 1
ATOM 1621 O O . GLN A 1 217 ? 15.337 0.324 -24.130 1.00 95.69 217 GLN A O 1
ATOM 1626 N N . SER A 1 218 ? 16.672 -0.411 -25.771 1.00 94.69 218 SER A N 1
ATOM 1627 C CA . SER A 1 218 ? 17.789 0.479 -25.465 1.00 94.69 218 SER A CA 1
ATOM 1628 C C . SER A 1 218 ? 18.096 1.325 -26.691 1.00 94.69 218 SER A C 1
ATOM 1630 O O . SER A 1 218 ? 18.103 0.824 -27.815 1.00 94.69 218 SER A O 1
ATOM 1632 N N . LEU A 1 219 ? 18.299 2.618 -26.483 1.00 89.81 219 LEU A N 1
ATOM 1633 C CA . LEU A 1 219 ? 18.694 3.570 -27.506 1.00 89.81 219 LEU A CA 1
ATOM 1634 C C . LEU A 1 219 ? 19.953 4.298 -27.066 1.00 89.81 219 LEU A C 1
ATOM 1636 O O . LEU A 1 219 ? 20.180 4.500 -25.874 1.00 89.81 219 LEU A O 1
ATOM 1640 N N . GLY A 1 220 ? 20.719 4.739 -28.060 1.00 79.31 220 GLY A N 1
ATOM 1641 C CA . GLY A 1 220 ? 21.976 5.428 -27.825 1.00 79.31 220 GLY A CA 1
ATOM 1642 C C . GLY A 1 220 ? 23.198 4.515 -27.901 1.00 79.31 220 GLY A C 1
ATOM 1643 O O . GLY A 1 220 ? 23.112 3.361 -28.331 1.00 79.31 220 GLY A O 1
ATOM 1644 N N . GLY A 1 221 ? 24.360 5.075 -27.582 1.00 78.38 221 GLY A N 1
ATOM 1645 C CA . GLY A 1 221 ? 25.652 4.388 -27.580 1.00 78.38 221 GLY A CA 1
ATOM 1646 C C . GLY A 1 221 ? 26.290 4.258 -26.197 1.00 78.38 221 GLY A C 1
ATOM 1647 O O . GLY A 1 221 ? 27.236 3.487 -26.069 1.00 78.38 221 GLY A O 1
ATOM 1648 N N . ASP A 1 222 ? 25.787 4.976 -25.188 1.00 86.69 222 ASP A N 1
ATOM 1649 C CA . ASP A 1 222 ? 26.372 5.057 -23.842 1.00 86.69 222 ASP A CA 1
ATOM 1650 C C . ASP A 1 222 ? 25.402 4.533 -22.772 1.00 86.69 222 ASP A C 1
ATOM 1652 O O . ASP A 1 222 ? 25.019 5.225 -21.825 1.00 86.69 222 ASP A O 1
ATOM 1656 N N . VAL A 1 223 ? 24.943 3.296 -22.968 1.00 91.25 223 VAL A N 1
ATOM 1657 C CA . VAL A 1 223 ? 24.217 2.526 -21.953 1.00 91.25 223 VAL A CA 1
ATOM 1658 C C . VAL A 1 223 ? 25.103 1.364 -21.525 1.00 91.25 223 VAL A C 1
ATOM 1660 O O . VAL A 1 223 ? 25.513 0.559 -22.361 1.00 91.25 223 VAL A O 1
ATOM 1663 N N . GLY A 1 224 ? 25.401 1.262 -20.231 1.00 91.38 224 GLY A N 1
ATOM 1664 C CA . GLY A 1 224 ? 26.336 0.265 -19.701 1.00 91.38 224 GLY A CA 1
ATOM 1665 C C . GLY A 1 224 ? 25.806 -0.491 -18.489 1.00 91.38 224 GLY A C 1
ATOM 1666 O O . GLY A 1 224 ? 24.864 -0.055 -17.839 1.00 91.38 224 GLY A O 1
ATOM 1667 N N . ALA A 1 225 ? 26.435 -1.616 -18.151 1.00 94.06 225 ALA A N 1
ATOM 1668 C CA . ALA A 1 225 ? 26.155 -2.378 -16.929 1.00 94.06 225 ALA A CA 1
ATOM 1669 C C . ALA A 1 225 ? 24.656 -2.663 -16.694 1.00 94.06 225 ALA A C 1
ATOM 1671 O O . ALA A 1 225 ? 24.036 -2.104 -15.788 1.00 94.06 225 ALA A O 1
ATOM 1672 N N . LEU A 1 226 ? 24.087 -3.544 -17.518 1.00 96.19 226 LEU A N 1
ATOM 1673 C CA . LEU A 1 226 ? 22.692 -3.974 -17.433 1.00 96.19 226 LEU A CA 1
ATOM 1674 C C . LEU A 1 226 ? 22.599 -5.450 -17.043 1.00 96.19 226 LEU A C 1
ATOM 1676 O O . LEU A 1 226 ? 23.224 -6.315 -17.652 1.00 96.19 226 LEU A O 1
ATOM 1680 N N . GLU A 1 227 ? 21.789 -5.745 -16.041 1.00 97.31 227 GLU A N 1
ATOM 1681 C CA . GLU A 1 227 ? 21.632 -7.084 -15.494 1.00 97.31 227 GLU A CA 1
ATOM 1682 C C . GLU A 1 227 ? 20.149 -7.446 -15.421 1.00 97.31 227 GLU A C 1
ATOM 1684 O O . GLU A 1 227 ? 19.362 -6.737 -14.798 1.00 97.31 227 GLU A O 1
ATOM 1689 N N . LEU A 1 228 ? 19.763 -8.555 -16.054 1.00 98.31 228 LEU A N 1
ATOM 1690 C CA . LEU A 1 228 ? 18.417 -9.113 -15.978 1.00 98.31 228 LEU A CA 1
ATOM 1691 C C . LEU A 1 228 ? 18.460 -10.474 -15.291 1.00 98.31 228 LEU A C 1
ATOM 1693 O O . LEU A 1 228 ? 19.175 -11.383 -15.714 1.00 98.31 228 LEU A O 1
ATOM 1697 N N . ILE A 1 229 ? 17.685 -10.619 -14.222 1.00 98.50 229 ILE A N 1
ATOM 1698 C CA . ILE A 1 229 ? 17.704 -11.769 -13.319 1.00 98.50 229 ILE A CA 1
ATOM 1699 C C . ILE A 1 229 ? 16.269 -12.258 -13.160 1.00 98.50 229 ILE A C 1
ATOM 1701 O O . ILE A 1 229 ? 15.405 -11.493 -12.740 1.00 98.50 229 ILE A O 1
ATOM 1705 N N . ARG A 1 230 ? 15.991 -13.519 -13.501 1.00 98.75 230 ARG A N 1
ATOM 1706 C CA . ARG A 1 230 ? 14.662 -14.149 -13.372 1.00 98.75 230 ARG A CA 1
ATOM 1707 C C . ARG A 1 230 ? 13.517 -13.334 -13.987 1.00 98.75 230 ARG A C 1
ATOM 1709 O O . ARG A 1 230 ? 12.368 -13.417 -13.556 1.00 98.75 230 ARG A O 1
ATOM 1716 N N . CYS A 1 231 ? 13.821 -12.545 -15.015 1.00 98.88 231 CYS A N 1
ATOM 1717 C CA . CYS A 1 231 ? 12.823 -11.746 -15.711 1.00 98.88 231 CYS A CA 1
ATOM 1718 C C . CYS A 1 231 ? 12.002 -12.605 -16.680 1.00 98.88 231 CYS A C 1
ATOM 1720 O O . CYS A 1 231 ? 12.487 -13.596 -17.234 1.00 98.88 231 CYS A O 1
ATOM 1722 N N . ARG A 1 232 ? 10.753 -12.199 -16.910 1.00 98.81 232 ARG A N 1
ATOM 1723 C CA . ARG A 1 232 ? 9.842 -12.825 -17.877 1.00 98.81 232 ARG A CA 1
ATOM 1724 C C . ARG A 1 232 ? 9.529 -11.837 -18.990 1.00 98.81 232 ARG A C 1
ATOM 1726 O O . ARG A 1 232 ? 8.948 -10.789 -18.726 1.00 98.81 232 ARG A O 1
ATOM 1733 N N . ILE A 1 233 ? 9.900 -12.159 -20.225 1.00 98.81 233 ILE A N 1
ATOM 1734 C CA . ILE A 1 233 ? 9.647 -11.313 -21.398 1.00 98.81 233 ILE A CA 1
ATOM 1735 C C . ILE A 1 233 ? 8.769 -12.100 -22.363 1.00 98.81 233 ILE A C 1
ATOM 1737 O O . ILE A 1 233 ? 9.250 -13.017 -23.028 1.00 98.81 233 ILE A O 1
ATOM 1741 N N . ARG A 1 234 ? 7.473 -11.789 -22.428 1.00 98.69 234 ARG A N 1
ATOM 1742 C CA . ARG A 1 234 ? 6.530 -12.668 -23.128 1.00 98.69 234 ARG A CA 1
ATOM 1743 C C . ARG A 1 234 ? 5.400 -11.976 -23.866 1.00 98.69 234 ARG A C 1
ATOM 1745 O O . ARG A 1 234 ? 4.859 -10.981 -23.400 1.00 98.69 234 ARG A O 1
ATOM 1752 N N . GLY A 1 235 ? 4.981 -12.551 -24.988 1.00 98.56 235 GLY A N 1
ATOM 1753 C CA . GLY A 1 235 ? 3.761 -12.124 -25.681 1.00 98.56 235 GLY A CA 1
ATOM 1754 C C . GLY A 1 235 ? 3.783 -10.684 -26.204 1.00 98.56 235 GLY A C 1
ATOM 1755 O O . GLY A 1 235 ? 2.718 -10.122 -26.439 1.00 98.56 235 GLY A O 1
ATOM 1756 N N . ASN A 1 236 ? 4.954 -10.051 -26.330 1.00 98.69 236 ASN A N 1
ATOM 1757 C CA . ASN A 1 236 ? 5.051 -8.692 -26.856 1.00 98.69 236 ASN A CA 1
ATOM 1758 C C . ASN A 1 236 ? 4.885 -8.710 -28.389 1.00 98.69 236 ASN A C 1
ATOM 1760 O O . ASN A 1 236 ? 5.421 -9.588 -29.064 1.00 98.69 236 ASN A O 1
ATOM 1764 N N . GLY A 1 237 ? 4.165 -7.740 -28.959 1.00 98.06 237 GLY A N 1
ATOM 1765 C CA . GLY A 1 237 ? 3.889 -7.685 -30.402 1.00 98.06 237 GLY A CA 1
ATOM 1766 C C . GLY A 1 237 ? 5.143 -7.496 -31.270 1.00 98.06 237 GLY A C 1
ATOM 1767 O O . GLY A 1 237 ? 5.160 -7.870 -32.440 1.00 98.06 237 GLY A O 1
ATOM 1768 N N . GLY A 1 238 ? 6.208 -6.940 -30.691 1.00 97.50 238 GLY A N 1
ATOM 1769 C CA . GLY A 1 238 ? 7.541 -6.799 -31.274 1.00 97.50 238 GLY A CA 1
ATOM 1770 C C . GLY A 1 238 ? 8.578 -7.705 -30.606 1.00 97.50 238 GLY A C 1
ATOM 1771 O O . GLY A 1 238 ? 8.249 -8.674 -29.931 1.00 97.50 238 GLY A O 1
ATOM 1772 N N . ALA A 1 239 ? 9.863 -7.405 -30.802 1.00 98.31 239 ALA A N 1
ATOM 1773 C CA . ALA A 1 239 ? 10.946 -8.182 -30.204 1.00 98.31 239 ALA A CA 1
ATOM 1774 C C . ALA A 1 239 ? 10.940 -8.126 -28.666 1.00 98.31 239 ALA A C 1
ATOM 1776 O O . ALA A 1 239 ? 10.598 -7.103 -28.065 1.00 98.31 239 ALA A O 1
ATOM 1777 N N . ALA A 1 240 ? 11.399 -9.213 -28.044 1.00 98.44 240 ALA A N 1
ATOM 1778 C CA . ALA A 1 240 ? 11.644 -9.298 -26.610 1.00 98.44 240 ALA A CA 1
ATOM 1779 C C . ALA A 1 240 ? 12.564 -8.161 -26.139 1.00 98.44 240 ALA A C 1
ATOM 1781 O O . ALA A 1 240 ? 12.256 -7.465 -25.172 1.00 98.44 240 ALA A O 1
ATOM 1782 N N . ALA A 1 241 ? 13.651 -7.927 -26.877 1.00 97.19 241 ALA A N 1
ATOM 1783 C CA . ALA A 1 241 ? 14.541 -6.798 -26.666 1.00 97.19 241 ALA A CA 1
ATOM 1784 C C . ALA A 1 241 ? 15.111 -6.267 -27.993 1.00 97.19 241 ALA A C 1
ATOM 1786 O O . ALA A 1 241 ? 15.326 -7.036 -28.930 1.00 97.19 241 ALA A O 1
ATOM 1787 N N . ALA A 1 242 ? 15.371 -4.960 -28.072 1.00 95.94 242 ALA A N 1
ATOM 1788 C CA . ALA A 1 242 ? 16.002 -4.320 -29.231 1.00 95.94 242 ALA A CA 1
ATOM 1789 C C . ALA A 1 242 ? 16.950 -3.181 -28.820 1.00 95.94 242 ALA A C 1
ATOM 1791 O O . ALA A 1 242 ? 16.680 -2.459 -27.860 1.00 95.94 242 ALA A O 1
ATOM 1792 N N . GLY A 1 243 ? 18.062 -3.032 -29.548 1.00 93.69 243 GLY A N 1
ATOM 1793 C CA . GLY A 1 243 ? 19.107 -2.028 -29.300 1.00 93.69 243 GLY A CA 1
ATOM 1794 C C . GLY A 1 243 ? 20.014 -2.340 -28.102 1.00 93.69 243 GLY A C 1
ATOM 1795 O O . GLY A 1 243 ? 21.040 -1.694 -27.906 1.00 93.69 243 GLY A O 1
ATOM 1796 N N . ILE A 1 244 ? 19.671 -3.370 -27.325 1.00 92.81 244 ILE A N 1
ATOM 1797 C CA . ILE A 1 244 ? 20.402 -3.802 -26.131 1.00 92.81 244 ILE A CA 1
ATOM 1798 C C . ILE A 1 244 ? 21.727 -4.508 -26.467 1.00 92.81 244 ILE A C 1
ATOM 1800 O O . ILE A 1 244 ? 22.580 -4.659 -25.603 1.00 92.81 244 ILE A O 1
ATOM 1804 N N . GLU A 1 245 ? 21.957 -4.897 -27.725 1.00 90.62 245 GLU A N 1
ATOM 1805 C CA . GLU A 1 245 ? 23.211 -5.513 -28.180 1.00 90.62 245 GLU A CA 1
ATOM 1806 C C . GLU A 1 245 ? 24.446 -4.608 -28.028 1.00 90.62 245 GLU A C 1
ATOM 1808 O O . GLU A 1 245 ? 25.574 -5.097 -28.055 1.00 90.62 245 GLU A O 1
ATOM 1813 N N . ARG A 1 246 ? 24.235 -3.297 -27.867 1.00 90.56 246 ARG A N 1
ATOM 1814 C CA . ARG A 1 246 ? 25.289 -2.293 -27.654 1.00 90.56 246 ARG A CA 1
ATOM 1815 C C . ARG A 1 246 ? 25.671 -2.136 -26.186 1.00 90.56 246 ARG A C 1
ATOM 1817 O O . ARG A 1 246 ? 26.687 -1.516 -25.893 1.00 90.56 246 ARG A O 1
ATOM 1824 N N . VAL A 1 247 ? 24.861 -2.680 -25.280 1.00 93.00 247 VAL A N 1
ATOM 1825 C CA . VAL A 1 247 ? 25.046 -2.523 -23.840 1.00 93.00 247 VAL A CA 1
ATOM 1826 C C . VAL A 1 247 ? 26.161 -3.440 -23.363 1.00 93.00 247 VAL A C 1
ATOM 1828 O O . VAL A 1 247 ? 26.171 -4.633 -23.670 1.00 93.00 247 VAL A O 1
ATOM 1831 N N . SER A 1 248 ? 27.098 -2.880 -22.602 1.00 92.31 248 SER A N 1
ATOM 1832 C CA . SER A 1 248 ? 28.210 -3.630 -22.027 1.00 92.31 248 SER A CA 1
ATOM 1833 C C . SER A 1 248 ? 28.585 -3.103 -20.639 1.00 92.31 248 SER A C 1
ATOM 1835 O O . SER A 1 248 ? 28.674 -1.886 -20.457 1.00 92.31 248 SER A O 1
ATOM 1837 N N . PRO A 1 249 ? 28.824 -3.975 -19.645 1.00 94.94 249 PRO A N 1
ATOM 1838 C CA . PRO A 1 249 ? 28.463 -5.399 -19.625 1.00 94.94 249 PRO A CA 1
ATOM 1839 C C . PRO A 1 249 ? 26.933 -5.623 -19.624 1.00 94.94 249 PRO A C 1
ATOM 1841 O O . PRO A 1 249 ? 26.161 -4.715 -19.308 1.00 94.94 249 PRO A O 1
ATOM 1844 N N . LEU A 1 250 ? 26.510 -6.834 -20.006 1.00 95.75 250 LEU A N 1
ATOM 1845 C CA . LEU A 1 250 ? 25.118 -7.273 -20.150 1.00 95.75 250 LEU A CA 1
ATOM 1846 C C . LEU A 1 250 ? 24.956 -8.717 -19.649 1.00 95.75 250 LEU A C 1
ATOM 1848 O O . LEU A 1 250 ? 25.447 -9.650 -20.283 1.00 95.75 250 LEU A O 1
ATOM 1852 N N . GLU A 1 251 ? 24.215 -8.936 -18.567 1.00 96.31 251 GLU A N 1
ATOM 1853 C CA . GLU A 1 251 ? 23.945 -10.283 -18.044 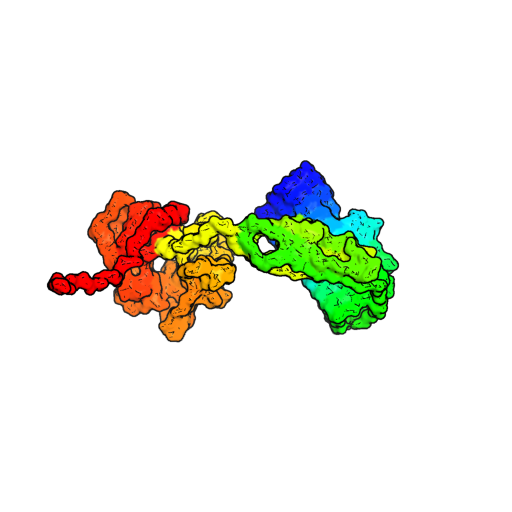1.00 96.31 251 GLU A CA 1
ATOM 1854 C C . GLU A 1 251 ? 22.465 -10.661 -18.148 1.00 96.31 251 GLU A C 1
ATOM 1856 O O . GLU A 1 251 ? 21.580 -9.885 -17.798 1.00 96.31 251 GLU A O 1
ATOM 1861 N N . TRP A 1 252 ? 22.216 -11.901 -18.578 1.00 97.19 252 TRP A N 1
ATOM 1862 C CA . TRP A 1 252 ? 20.914 -12.563 -18.523 1.00 97.19 252 TRP A CA 1
ATOM 1863 C C . TRP A 1 252 ? 21.046 -13.782 -17.613 1.00 97.19 252 TRP A C 1
ATOM 1865 O O . TRP A 1 252 ? 21.806 -14.701 -17.918 1.00 97.19 252 TRP A O 1
ATOM 1875 N N . ARG A 1 253 ? 20.317 -13.819 -16.499 1.00 97.31 253 ARG A N 1
ATOM 1876 C CA . ARG A 1 253 ? 20.332 -14.944 -15.554 1.00 97.31 253 ARG A CA 1
ATOM 1877 C C . ARG A 1 253 ? 18.924 -15.445 -15.336 1.00 97.31 253 ARG A C 1
ATOM 1879 O O . ARG A 1 253 ? 18.056 -14.667 -14.959 1.00 97.31 253 ARG A O 1
ATOM 1886 N N . GLU A 1 254 ? 18.696 -16.730 -15.589 1.00 98.06 254 GLU A N 1
ATOM 1887 C CA . GLU A 1 254 ? 17.412 -17.405 -15.328 1.00 98.06 254 GLU A CA 1
ATOM 1888 C C . GLU A 1 254 ? 16.188 -16.693 -15.945 1.00 98.06 254 GLU A C 1
ATOM 1890 O O . GLU A 1 254 ? 15.069 -16.807 -15.451 1.00 98.06 254 GLU A O 1
ATOM 1895 N N . CYS A 1 255 ? 16.387 -15.931 -17.024 1.00 98.50 255 CYS A N 1
ATOM 1896 C CA . CYS A 1 255 ? 15.308 -15.225 -17.704 1.00 98.50 255 CYS A CA 1
ATOM 1897 C C . CYS A 1 255 ? 14.531 -16.174 -18.622 1.00 98.50 255 CYS A C 1
ATOM 1899 O O . CYS A 1 255 ? 15.106 -17.070 -19.240 1.00 98.50 255 CYS A O 1
ATOM 1901 N N . SER A 1 256 ? 13.228 -15.933 -18.749 1.00 98.56 256 SER A N 1
ATOM 1902 C CA . SER A 1 256 ? 12.347 -16.641 -19.684 1.00 98.56 256 SER A CA 1
ATOM 1903 C C . SER A 1 256 ? 11.874 -15.690 -20.778 1.00 98.56 256 SER A C 1
ATOM 1905 O O . SER A 1 256 ? 11.486 -14.554 -20.493 1.00 98.56 256 SER A O 1
ATOM 1907 N N . VAL A 1 257 ? 11.935 -16.150 -22.029 1.00 98.69 257 VAL A N 1
ATOM 1908 C CA . VAL A 1 257 ? 11.542 -15.379 -23.211 1.00 98.69 257 VAL A CA 1
ATOM 1909 C C . VAL A 1 257 ? 10.691 -16.255 -24.115 1.00 98.69 257 VAL A C 1
ATOM 1911 O O . VAL A 1 257 ? 11.162 -17.304 -24.549 1.00 98.69 257 VAL A O 1
ATOM 1914 N N . GLU A 1 258 ? 9.448 -15.848 -24.369 1.00 98.56 258 GLU A N 1
ATOM 1915 C CA . GLU A 1 258 ? 8.519 -16.647 -25.175 1.00 98.56 258 GLU A CA 1
ATOM 1916 C C . GLU A 1 258 ? 7.420 -15.823 -25.859 1.00 98.56 258 GLU A C 1
ATOM 1918 O O . GLU A 1 258 ? 6.816 -14.923 -25.273 1.00 98.56 258 GLU A O 1
ATOM 1923 N N . GLY A 1 259 ? 7.090 -16.180 -27.099 1.00 98.38 259 GLY A N 1
ATOM 1924 C CA . GLY A 1 259 ? 5.888 -15.693 -27.778 1.00 98.38 259 GLY A CA 1
ATOM 1925 C C . GLY A 1 259 ? 5.925 -14.208 -28.134 1.00 98.38 259 GLY A C 1
ATOM 1926 O O . GLY A 1 259 ? 4.873 -13.615 -28.361 1.00 98.38 259 GLY A O 1
ATOM 1927 N N . ASN A 1 260 ? 7.108 -13.594 -28.164 1.00 98.75 260 ASN A N 1
ATOM 1928 C CA . ASN A 1 260 ? 7.281 -12.244 -28.676 1.00 98.75 260 ASN A CA 1
ATOM 1929 C C . ASN A 1 260 ? 7.363 -12.278 -30.210 1.00 98.75 260 ASN A C 1
ATOM 1931 O O . ASN A 1 260 ? 7.674 -13.308 -30.810 1.00 98.75 260 ASN A O 1
ATOM 1935 N N . GLY A 1 261 ? 7.180 -11.132 -30.867 1.00 98.44 261 GLY A N 1
ATOM 1936 C CA . GLY A 1 261 ? 7.420 -11.001 -32.310 1.00 98.44 261 GLY A CA 1
ATOM 1937 C C . GLY A 1 261 ? 8.842 -11.416 -32.729 1.00 98.44 261 GLY A C 1
ATOM 1938 O O . GLY A 1 261 ? 9.068 -11.810 -33.871 1.00 98.44 261 GLY A O 1
ATOM 1939 N N . ASN A 1 262 ? 9.799 -11.364 -31.796 1.00 98.19 262 ASN A N 1
ATOM 1940 C CA . ASN A 1 262 ? 11.106 -12.006 -31.910 1.00 98.19 262 ASN A CA 1
ATOM 1941 C C . ASN A 1 262 ? 11.669 -12.321 -30.512 1.00 98.19 262 ASN A C 1
ATOM 1943 O O . ASN A 1 262 ? 11.939 -11.401 -29.741 1.00 98.19 262 ASN A O 1
ATOM 1947 N N . ASP A 1 263 ? 11.888 -13.602 -30.213 1.00 98.44 263 ASP A N 1
ATOM 1948 C CA . ASP A 1 263 ? 12.403 -14.085 -28.919 1.00 98.44 263 ASP A CA 1
ATOM 1949 C C . ASP A 1 263 ? 13.942 -14.090 -28.819 1.00 98.44 263 ASP A C 1
ATOM 1951 O O . ASP A 1 263 ? 14.508 -14.449 -27.786 1.00 98.44 263 ASP A O 1
ATOM 1955 N N . ARG A 1 264 ? 14.663 -13.704 -29.880 1.00 96.81 264 ARG A N 1
ATOM 1956 C CA . ARG A 1 264 ? 16.130 -13.727 -29.883 1.00 96.81 264 ARG A CA 1
ATOM 1957 C C . ARG A 1 264 ? 16.704 -12.604 -29.018 1.00 96.81 264 ARG A C 1
ATOM 1959 O O . ARG A 1 264 ? 16.614 -11.432 -29.373 1.00 96.81 264 ARG A O 1
ATOM 1966 N N . LEU A 1 265 ? 17.393 -12.985 -27.946 1.00 96.25 265 LEU A N 1
ATOM 1967 C CA . LEU A 1 265 ? 18.224 -12.085 -27.147 1.00 96.25 265 LEU A CA 1
ATOM 1968 C C . LEU A 1 265 ? 19.652 -11.972 -27.718 1.00 96.25 265 LEU A C 1
ATOM 1970 O O . LEU A 1 265 ? 20.141 -12.925 -28.341 1.00 96.25 265 LEU A O 1
ATOM 1974 N N . PRO A 1 266 ? 20.353 -10.841 -27.514 1.00 94.00 266 PRO A N 1
ATOM 1975 C CA . PRO A 1 266 ? 21.781 -10.764 -27.795 1.00 94.00 266 PRO A CA 1
ATOM 1976 C C . PRO A 1 266 ? 22.600 -11.569 -26.784 1.00 94.00 266 PRO A C 1
ATOM 1978 O O . PRO A 1 266 ? 22.136 -11.903 -25.693 1.00 94.00 266 PRO A O 1
ATOM 1981 N N . ALA A 1 267 ? 23.843 -11.873 -27.160 1.00 94.62 267 ALA A N 1
ATOM 1982 C CA . ALA A 1 267 ? 24.768 -12.594 -26.298 1.00 94.62 267 ALA A CA 1
ATOM 1983 C C . ALA A 1 267 ? 25.053 -11.810 -25.008 1.00 94.62 267 ALA A C 1
ATOM 1985 O O . ALA A 1 267 ? 25.170 -10.584 -25.026 1.00 94.62 267 ALA A O 1
ATOM 1986 N N . ALA A 1 268 ? 25.197 -12.539 -23.901 1.00 94.69 268 ALA A N 1
ATOM 1987 C CA . ALA A 1 268 ? 25.657 -11.959 -22.649 1.00 94.69 268 ALA A CA 1
ATOM 1988 C C . ALA A 1 268 ? 27.103 -11.451 -22.782 1.00 94.69 268 ALA A C 1
ATOM 1990 O O . ALA A 1 268 ? 27.934 -12.058 -23.461 1.00 94.69 268 ALA A O 1
ATOM 1991 N N . GLN A 1 269 ? 27.392 -10.355 -22.092 1.00 93.56 269 GLN A N 1
ATOM 1992 C CA . GLN A 1 269 ? 28.713 -9.771 -21.917 1.00 93.56 269 GLN A CA 1
ATOM 1993 C C . GLN A 1 269 ? 28.999 -9.722 -20.408 1.00 93.56 269 GLN A C 1
ATOM 1995 O O . GLN A 1 269 ? 28.339 -8.962 -19.700 1.00 93.56 269 GLN A O 1
ATOM 2000 N N . PRO A 1 270 ? 29.918 -10.553 -19.889 1.00 91.00 270 PRO A N 1
ATOM 2001 C CA . PRO A 1 270 ? 30.055 -10.769 -18.453 1.00 91.00 270 PRO A CA 1
ATOM 2002 C C . PRO A 1 270 ? 30.590 -9.537 -17.725 1.00 91.00 270 PRO A C 1
ATOM 2004 O O . PRO A 1 270 ? 31.399 -8.777 -18.264 1.00 91.00 270 PRO A O 1
ATOM 2007 N N . PHE A 1 271 ? 30.194 -9.383 -16.464 1.00 92.25 271 PHE A N 1
ATOM 2008 C CA . PHE A 1 271 ? 30.822 -8.416 -15.571 1.00 92.25 271 PHE A CA 1
ATOM 2009 C C . PHE A 1 271 ? 32.181 -8.931 -15.078 1.00 92.25 271 PHE A C 1
ATOM 2011 O O . PHE A 1 271 ? 32.414 -10.135 -14.963 1.00 92.25 271 PHE A O 1
ATOM 2018 N N . ALA A 1 272 ? 33.087 -8.006 -14.750 1.00 90.75 272 ALA A N 1
ATOM 2019 C CA . ALA A 1 272 ? 34.427 -8.345 -14.264 1.00 90.75 272 ALA A CA 1
ATOM 2020 C C . ALA A 1 272 ? 34.421 -8.965 -12.855 1.00 90.75 272 ALA A C 1
ATOM 2022 O O . ALA A 1 272 ? 35.335 -9.709 -12.499 1.00 90.75 272 ALA A O 1
ATOM 2023 N N . ARG A 1 273 ? 33.408 -8.640 -12.045 1.00 91.12 273 ARG A N 1
ATOM 2024 C CA . ARG A 1 273 ? 33.228 -9.119 -10.672 1.00 91.12 273 ARG A CA 1
ATOM 2025 C C . ARG A 1 273 ? 31.786 -9.562 -10.455 1.00 91.12 273 ARG A C 1
ATOM 2027 O O . ARG A 1 273 ? 30.865 -9.062 -11.106 1.00 91.12 273 ARG A O 1
ATOM 2034 N N . ALA A 1 274 ? 31.600 -10.504 -9.535 1.00 93.12 274 ALA A N 1
ATOM 2035 C CA . ALA A 1 274 ? 30.275 -10.877 -9.051 1.00 93.12 274 ALA A CA 1
ATOM 2036 C C . ALA A 1 274 ? 29.619 -9.701 -8.304 1.00 93.12 274 ALA A C 1
ATOM 2038 O O . ALA A 1 274 ? 30.324 -8.860 -7.753 1.00 93.12 274 ALA A O 1
ATOM 2039 N N . ALA A 1 275 ? 28.283 -9.673 -8.271 1.00 95.06 275 ALA A N 1
ATOM 2040 C CA . ALA A 1 275 ? 27.531 -8.736 -7.438 1.00 95.06 275 ALA A CA 1
ATOM 2041 C C . ALA A 1 275 ? 27.888 -8.909 -5.948 1.00 95.06 275 ALA A C 1
ATOM 2043 O O . ALA A 1 275 ? 28.290 -10.008 -5.545 1.00 95.06 275 ALA A O 1
ATOM 2044 N N . PRO A 1 276 ? 27.709 -7.865 -5.118 1.00 97.62 276 PRO A N 1
ATOM 2045 C CA . PRO A 1 276 ? 27.890 -7.992 -3.677 1.00 97.62 276 PRO A CA 1
ATOM 2046 C C . PRO A 1 276 ? 26.884 -8.983 -3.068 1.00 97.62 276 PRO A C 1
ATOM 2048 O O . PRO A 1 276 ? 25.786 -9.174 -3.591 1.00 97.62 276 PRO A O 1
ATOM 2051 N N . SER A 1 277 ? 27.227 -9.588 -1.931 1.00 97.94 277 SER A N 1
ATOM 2052 C CA . SER A 1 277 ? 26.255 -10.306 -1.100 1.00 97.94 277 SER A CA 1
ATOM 2053 C C . SER A 1 277 ? 25.609 -9.350 -0.106 1.00 97.94 277 SER A C 1
ATOM 2055 O O . SER A 1 277 ? 26.299 -8.506 0.468 1.00 97.94 277 SER A O 1
ATOM 2057 N N . VAL A 1 278 ? 24.304 -9.499 0.125 1.00 98.50 278 VAL A N 1
ATOM 2058 C CA . VAL A 1 278 ? 23.515 -8.604 0.980 1.00 98.50 278 VAL A CA 1
ATOM 2059 C C . VAL A 1 278 ? 22.626 -9.430 1.900 1.00 98.50 278 VAL A C 1
ATOM 2061 O O . VAL A 1 278 ? 21.933 -10.338 1.448 1.00 98.50 278 VAL A O 1
ATOM 2064 N N . ALA A 1 279 ? 22.626 -9.095 3.185 1.00 98.56 279 ALA A N 1
ATOM 2065 C CA . ALA A 1 279 ? 21.703 -9.612 4.184 1.00 98.56 279 ALA A CA 1
ATOM 2066 C C . ALA A 1 279 ? 21.323 -8.509 5.185 1.00 98.56 279 ALA A C 1
ATOM 2068 O O . ALA A 1 279 ? 22.056 -7.535 5.377 1.00 98.56 279 ALA A O 1
ATOM 2069 N N . ILE A 1 280 ? 20.166 -8.676 5.823 1.00 98.69 280 ILE A N 1
ATOM 2070 C CA . ILE A 1 280 ? 19.653 -7.773 6.856 1.00 98.69 280 ILE A CA 1
ATOM 2071 C C . ILE A 1 280 ? 19.727 -8.501 8.194 1.00 98.69 280 ILE A C 1
ATOM 2073 O O . ILE A 1 280 ? 19.216 -9.610 8.330 1.00 98.69 280 ILE A O 1
ATOM 2077 N N . GLU A 1 281 ? 20.339 -7.869 9.189 1.00 98.50 281 GLU A N 1
ATOM 2078 C CA . GLU A 1 281 ? 20.231 -8.292 10.584 1.00 98.50 281 GLU A CA 1
ATOM 2079 C C . GLU A 1 281 ? 19.262 -7.364 11.318 1.00 98.50 281 GLU A C 1
ATOM 2081 O O . GLU A 1 281 ? 19.519 -6.166 11.456 1.00 98.50 281 GLU A O 1
ATOM 2086 N N . ALA A 1 282 ? 18.140 -7.931 11.765 1.00 97.31 282 ALA A N 1
ATOM 2087 C CA . ALA A 1 282 ? 17.081 -7.252 12.502 1.00 97.31 282 ALA A CA 1
ATOM 2088 C C . ALA A 1 282 ? 16.202 -8.280 13.246 1.00 97.31 282 ALA A C 1
ATOM 2090 O O . ALA A 1 282 ? 16.156 -9.452 12.853 1.00 97.31 282 ALA A O 1
ATOM 2091 N N . PRO A 1 283 ? 15.478 -7.887 14.310 1.00 96.00 283 PRO A N 1
ATOM 2092 C CA . PRO A 1 283 ? 14.498 -8.764 14.943 1.00 96.00 283 PRO A CA 1
ATOM 2093 C C . PRO A 1 283 ? 13.300 -9.031 14.017 1.00 96.00 283 PRO A C 1
ATOM 2095 O O . PRO A 1 283 ? 12.924 -8.194 13.200 1.00 96.00 283 PRO A O 1
ATOM 2098 N N . ALA A 1 284 ? 12.660 -10.192 14.170 1.00 91.50 284 ALA A N 1
ATOM 2099 C CA . ALA A 1 284 ? 11.435 -10.533 13.434 1.00 91.50 284 ALA A CA 1
ATOM 2100 C C . ALA A 1 284 ? 10.166 -9.899 14.036 1.00 91.50 284 ALA A C 1
ATOM 2102 O O . ALA A 1 284 ? 9.135 -9.836 13.375 1.00 91.50 284 ALA A O 1
ATOM 2103 N N . ASN A 1 285 ? 10.227 -9.447 15.293 1.00 88.38 285 ASN A N 1
ATOM 2104 C CA . ASN A 1 285 ? 9.097 -8.851 16.002 1.00 88.38 285 ASN A CA 1
ATOM 2105 C C . ASN A 1 285 ? 9.564 -7.654 16.838 1.00 88.38 285 ASN A C 1
ATOM 2107 O O . ASN A 1 285 ? 10.633 -7.712 17.449 1.00 88.38 285 ASN A O 1
ATOM 2111 N N . ALA A 1 286 ? 8.739 -6.615 16.920 1.00 88.56 286 ALA A N 1
ATOM 2112 C CA . ALA A 1 286 ? 8.885 -5.512 17.871 1.00 88.56 286 ALA A CA 1
ATOM 2113 C C . ALA A 1 286 ? 7.502 -4.967 18.258 1.00 88.56 286 ALA A C 1
ATOM 2115 O O . ALA A 1 286 ? 6.493 -5.365 17.681 1.00 88.56 286 ALA A O 1
ATOM 2116 N N . ALA A 1 287 ? 7.424 -4.083 19.248 1.00 83.38 287 ALA A N 1
ATOM 2117 C CA . ALA A 1 287 ? 6.184 -3.375 19.562 1.00 83.38 287 ALA A CA 1
ATOM 2118 C C . ALA A 1 287 ? 6.139 -2.001 18.880 1.00 83.38 287 ALA A C 1
ATOM 2120 O O . ALA A 1 287 ? 7.182 -1.379 18.675 1.00 83.38 287 ALA A O 1
ATOM 2121 N N . ALA A 1 288 ? 4.945 -1.490 18.573 1.00 83.88 288 ALA A N 1
ATOM 2122 C CA . ALA A 1 288 ? 4.814 -0.113 18.102 1.00 83.88 288 ALA A CA 1
ATOM 2123 C C . ALA A 1 288 ? 5.406 0.866 19.138 1.00 83.88 288 ALA A C 1
ATOM 2125 O O . ALA A 1 288 ? 5.246 0.687 20.348 1.00 83.88 288 ALA A O 1
ATOM 2126 N N . GLY A 1 289 ? 6.140 1.875 18.667 1.00 85.44 289 GLY A N 1
ATOM 2127 C CA . GLY A 1 289 ? 6.883 2.812 19.515 1.00 85.44 289 GLY A CA 1
ATOM 2128 C C . GLY A 1 289 ? 8.234 2.295 20.034 1.00 85.44 289 GLY A C 1
ATOM 2129 O O . GLY A 1 289 ? 9.010 3.082 20.574 1.00 85.44 289 GLY A O 1
ATOM 2130 N N . GLN A 1 290 ? 8.561 1.010 19.850 1.00 90.12 290 GLN A N 1
ATOM 2131 C CA . GLN A 1 290 ? 9.881 0.471 20.178 1.00 90.12 290 GLN A CA 1
ATOM 2132 C C . GLN A 1 290 ? 10.890 0.805 19.070 1.00 90.12 290 GLN A C 1
ATOM 2134 O O . GLN A 1 290 ? 10.620 0.599 17.888 1.00 90.12 290 GLN A O 1
ATOM 2139 N N . ALA A 1 291 ? 12.080 1.268 19.458 1.00 95.69 291 ALA A N 1
ATOM 2140 C CA . ALA A 1 291 ? 13.201 1.427 18.537 1.00 95.69 291 ALA A CA 1
ATOM 2141 C C . ALA A 1 291 ? 13.733 0.061 18.074 1.00 95.69 291 ALA A C 1
ATOM 2143 O O . ALA A 1 291 ? 14.039 -0.813 18.890 1.00 95.69 291 ALA A O 1
ATOM 2144 N N . VAL A 1 292 ? 13.864 -0.101 16.760 1.00 97.31 292 VAL A N 1
ATOM 2145 C CA . VAL A 1 292 ? 14.375 -1.299 16.093 1.00 97.31 292 VAL A CA 1
ATOM 2146 C C . VAL A 1 292 ? 15.666 -0.951 15.365 1.00 97.31 292 VAL A C 1
ATOM 2148 O O . VAL A 1 292 ? 15.698 -0.005 14.582 1.00 97.31 292 VAL A O 1
ATOM 2151 N N . ALA A 1 293 ? 16.724 -1.724 15.611 1.00 98.19 293 ALA A N 1
ATOM 2152 C CA . ALA A 1 293 ? 17.983 -1.607 14.886 1.00 98.19 293 ALA A CA 1
ATOM 2153 C C . ALA A 1 293 ? 17.991 -2.537 13.663 1.00 98.19 293 ALA A C 1
ATOM 2155 O O . ALA A 1 293 ? 17.704 -3.730 13.783 1.00 98.19 293 ALA A O 1
ATOM 2156 N N . PHE A 1 294 ? 18.364 -1.984 12.512 1.00 98.62 294 PHE A N 1
ATOM 2157 C CA . PHE A 1 294 ? 18.590 -2.684 11.251 1.00 98.62 294 PHE A CA 1
ATOM 2158 C C . PHE A 1 294 ? 20.058 -2.539 10.863 1.00 98.62 294 PHE A C 1
ATOM 2160 O O . PHE A 1 294 ? 20.587 -1.427 10.838 1.00 98.62 294 PHE A O 1
ATOM 2167 N N . ARG A 1 295 ? 20.730 -3.654 10.563 1.00 98.75 295 ARG A N 1
ATOM 2168 C CA . ARG A 1 295 ? 22.150 -3.671 10.184 1.00 98.75 295 ARG A CA 1
ATOM 2169 C C . ARG A 1 295 ? 22.350 -4.318 8.821 1.00 98.75 295 ARG A C 1
ATOM 2171 O O . ARG A 1 295 ? 21.878 -5.429 8.578 1.00 98.75 295 ARG A O 1
ATOM 2178 N N . ALA A 1 296 ? 23.086 -3.632 7.953 1.00 98.69 296 ALA A N 1
ATOM 2179 C CA . ALA A 1 296 ? 23.492 -4.134 6.649 1.00 98.69 296 ALA A CA 1
ATOM 2180 C C . ALA A 1 296 ? 24.663 -5.110 6.819 1.00 98.69 296 ALA A C 1
ATOM 2182 O O . ALA A 1 296 ? 25.747 -4.735 7.270 1.00 98.69 296 ALA A O 1
ATOM 2183 N N . ARG A 1 297 ? 24.460 -6.369 6.429 1.00 98.44 297 ARG A N 1
ATOM 2184 C CA . ARG A 1 297 ? 25.521 -7.372 6.299 1.00 98.44 297 ARG A CA 1
ATOM 2185 C C . ARG A 1 297 ? 25.858 -7.495 4.819 1.00 98.44 297 ARG A C 1
ATOM 2187 O O . ARG A 1 297 ? 25.177 -8.202 4.082 1.00 98.44 297 ARG A O 1
ATOM 2194 N N . VAL A 1 298 ? 26.854 -6.725 4.389 1.00 98.06 298 VAL A N 1
ATOM 2195 C CA . VAL A 1 298 ? 27.230 -6.584 2.978 1.00 98.06 298 VAL A CA 1
ATOM 2196 C C . VAL A 1 298 ? 28.692 -6.941 2.759 1.00 98.06 298 VAL A C 1
ATOM 2198 O O . VAL A 1 298 ? 29.555 -6.529 3.532 1.00 98.06 298 VAL A O 1
ATOM 2201 N N . GLU A 1 299 ? 28.969 -7.680 1.690 1.00 98.00 299 GLU A N 1
ATOM 2202 C CA . GLU A 1 299 ? 30.332 -8.030 1.283 1.00 98.00 299 GLU A CA 1
ATOM 2203 C C . GLU A 1 299 ? 30.474 -7.832 -0.227 1.00 98.00 299 GLU A C 1
ATOM 2205 O O . GLU A 1 299 ? 29.635 -8.283 -1.008 1.00 98.00 299 GLU A O 1
ATOM 2210 N N . ALA A 1 300 ? 31.525 -7.125 -0.643 1.00 96.88 300 ALA A N 1
ATOM 2211 C CA . ALA A 1 300 ? 31.867 -6.968 -2.052 1.00 96.88 300 ALA A CA 1
ATOM 2212 C C . ALA A 1 300 ? 32.658 -8.187 -2.551 1.00 96.88 300 ALA A C 1
ATOM 2214 O O . ALA A 1 300 ? 33.315 -8.884 -1.774 1.00 96.88 300 ALA A O 1
ATOM 2215 N N . ALA A 1 301 ? 32.653 -8.414 -3.866 1.00 94.88 301 ALA A N 1
ATOM 2216 C CA . ALA A 1 301 ? 33.545 -9.392 -4.478 1.00 94.88 301 ALA A CA 1
ATOM 2217 C C . ALA A 1 301 ? 35.025 -9.062 -4.198 1.00 94.88 301 ALA A C 1
ATOM 2219 O O . ALA A 1 301 ? 35.389 -7.908 -3.963 1.00 94.88 301 ALA A O 1
ATOM 2220 N N . ALA A 1 302 ? 35.898 -10.073 -4.260 1.00 93.31 302 ALA A N 1
ATOM 2221 C CA . ALA A 1 302 ? 37.326 -9.911 -3.991 1.00 93.31 302 ALA A CA 1
ATOM 2222 C C . ALA A 1 302 ? 37.945 -8.761 -4.816 1.00 93.31 302 ALA A C 1
ATOM 2224 O O . ALA A 1 302 ? 37.868 -8.740 -6.045 1.00 93.31 302 ALA A O 1
ATOM 2225 N N . GLY A 1 303 ? 38.568 -7.804 -4.121 1.00 89.62 303 GLY A N 1
ATOM 2226 C CA . GLY A 1 303 ? 39.164 -6.609 -4.727 1.00 89.62 303 GLY A CA 1
ATOM 2227 C C . GLY A 1 303 ? 38.177 -5.485 -5.071 1.00 89.62 303 GLY A C 1
ATOM 2228 O O . GLY A 1 303 ? 38.604 -4.500 -5.672 1.00 89.62 303 GLY A O 1
ATOM 2229 N N . GLY A 1 304 ? 36.896 -5.625 -4.720 1.00 93.56 304 GLY A N 1
ATOM 2230 C CA . GLY A 1 304 ? 35.878 -4.577 -4.806 1.00 93.56 304 GLY A CA 1
ATOM 2231 C C . GLY A 1 304 ? 35.542 -3.939 -3.463 1.00 93.56 304 GLY A C 1
ATOM 2232 O O . GLY A 1 304 ? 36.036 -4.345 -2.410 1.00 93.56 304 GLY A O 1
ATOM 2233 N N . ALA A 1 305 ? 34.688 -2.922 -3.520 1.00 96.81 305 ALA A N 1
ATOM 2234 C CA . ALA A 1 305 ? 34.190 -2.189 -2.362 1.00 96.81 305 ALA A CA 1
ATOM 2235 C C . ALA A 1 305 ? 32.688 -1.920 -2.505 1.00 96.81 305 ALA A C 1
ATOM 2237 O O . ALA A 1 305 ? 32.166 -1.892 -3.614 1.00 96.81 305 ALA A O 1
ATOM 2238 N N . ILE A 1 306 ? 31.992 -1.701 -1.388 1.00 97.62 306 ILE A N 1
ATOM 2239 C CA . ILE A 1 306 ? 30.593 -1.257 -1.409 1.00 97.62 306 ILE A CA 1
ATOM 2240 C C . ILE A 1 306 ? 30.561 0.250 -1.677 1.00 97.62 306 ILE A C 1
ATOM 2242 O O . ILE A 1 306 ? 31.193 1.022 -0.958 1.00 97.62 306 ILE A O 1
ATOM 2246 N N . GLY A 1 307 ? 29.841 0.655 -2.721 1.00 96.00 307 GLY A N 1
ATOM 2247 C CA . GLY A 1 307 ? 29.711 2.041 -3.162 1.00 96.00 307 GLY A CA 1
ATOM 2248 C C . GLY A 1 307 ? 28.475 2.759 -2.618 1.00 96.00 307 GLY A C 1
ATOM 2249 O O . GLY A 1 307 ? 28.534 3.969 -2.404 1.00 96.00 307 GLY A O 1
ATOM 2250 N N . ALA A 1 308 ? 27.363 2.049 -2.391 1.00 98.06 308 ALA A N 1
ATOM 2251 C CA . ALA A 1 308 ? 26.125 2.643 -1.878 1.00 98.06 308 ALA A CA 1
ATOM 2252 C C . ALA A 1 308 ? 25.226 1.623 -1.164 1.00 98.06 308 ALA A C 1
ATOM 2254 O O . ALA A 1 308 ? 25.225 0.442 -1.510 1.00 98.06 308 ALA A O 1
ATOM 2255 N N . LEU A 1 309 ? 24.423 2.111 -0.214 1.00 98.75 309 LEU A N 1
ATOM 2256 C CA . LEU A 1 309 ? 23.342 1.381 0.450 1.00 98.75 309 LEU A CA 1
ATOM 2257 C C . LEU A 1 309 ? 22.053 2.197 0.354 1.00 98.75 309 LEU A C 1
ATOM 2259 O O . LEU A 1 309 ? 22.096 3.421 0.463 1.00 98.75 309 LEU A O 1
ATOM 2263 N N . LEU A 1 310 ? 20.921 1.516 0.199 1.00 98.88 310 LEU A N 1
ATOM 2264 C CA . LEU A 1 310 ? 19.594 2.115 0.270 1.00 98.88 310 LEU A CA 1
ATOM 2265 C C . LEU A 1 310 ? 18.641 1.188 1.022 1.00 98.88 310 LEU A C 1
ATOM 2267 O O . LEU A 1 310 ? 18.455 0.031 0.640 1.00 98.88 310 LEU A O 1
ATOM 2271 N N . TRP A 1 311 ? 18.017 1.724 2.061 1.00 98.88 311 TRP A N 1
ATOM 2272 C CA . TRP A 1 311 ? 16.984 1.081 2.851 1.00 98.88 311 TRP A CA 1
ATOM 2273 C C . TRP A 1 311 ? 15.612 1.623 2.475 1.00 98.88 311 TRP A C 1
ATOM 2275 O O . TRP A 1 311 ? 15.375 2.829 2.520 1.00 98.88 311 TRP A O 1
ATOM 2285 N N . ASP A 1 312 ? 14.689 0.712 2.198 1.00 98.69 312 ASP A N 1
ATOM 2286 C CA . ASP A 1 312 ? 13.259 0.938 2.341 1.00 98.69 312 ASP A CA 1
ATOM 2287 C C . ASP A 1 312 ? 12.793 0.237 3.620 1.00 98.69 312 ASP A C 1
ATOM 2289 O O . ASP A 1 312 ? 12.775 -0.991 3.666 1.00 98.69 312 ASP A O 1
ATOM 2293 N N . LEU A 1 313 ? 12.434 0.988 4.661 1.00 98.25 313 LEU A N 1
ATOM 2294 C CA . LEU A 1 313 ? 11.952 0.422 5.928 1.00 98.25 313 LEU A CA 1
ATOM 2295 C C . LEU A 1 313 ? 10.450 0.076 5.896 1.00 98.25 313 LEU A C 1
ATOM 2297 O O . LEU A 1 313 ? 9.930 -0.494 6.848 1.00 98.25 313 LEU A O 1
ATOM 2301 N N . GLY A 1 314 ? 9.746 0.379 4.800 1.00 94.50 314 GLY A N 1
ATOM 2302 C CA . GLY A 1 314 ? 8.313 0.108 4.638 1.00 94.50 314 GLY A CA 1
ATOM 2303 C C . GLY A 1 314 ? 7.398 1.271 5.042 1.00 94.50 314 GLY A C 1
ATOM 2304 O O . GLY A 1 314 ? 6.275 1.362 4.537 1.00 94.50 314 GLY A O 1
ATOM 2305 N N . ASP A 1 315 ? 7.897 2.200 5.858 1.00 93.12 315 ASP A N 1
ATOM 2306 C CA . ASP A 1 315 ? 7.330 3.522 6.125 1.00 93.12 315 ASP A CA 1
ATOM 2307 C C . ASP A 1 315 ? 8.449 4.574 6.255 1.00 93.12 315 ASP A C 1
ATOM 2309 O O . ASP A 1 315 ? 9.641 4.264 6.223 1.00 93.12 315 ASP A O 1
ATOM 2313 N N . GLY A 1 316 ? 8.058 5.850 6.320 1.00 95.69 316 GLY A N 1
ATOM 2314 C CA . GLY A 1 316 ? 9.012 6.956 6.404 1.00 95.69 316 GLY A CA 1
ATOM 2315 C C . GLY A 1 316 ? 9.893 7.124 5.151 1.00 95.69 316 GLY A C 1
ATOM 2316 O O . GLY A 1 316 ? 9.684 6.456 4.127 1.00 95.69 316 GLY A O 1
ATOM 2317 N N . PRO A 1 317 ? 10.846 8.069 5.191 1.00 97.31 317 PRO A N 1
ATOM 2318 C CA . PRO A 1 317 ? 11.817 8.254 4.119 1.00 97.31 317 PRO A CA 1
ATOM 2319 C C . PRO A 1 317 ? 12.850 7.109 4.088 1.00 97.31 317 PRO A C 1
ATOM 2321 O O . PRO A 1 317 ? 13.080 6.456 5.105 1.00 97.31 317 PRO A O 1
ATOM 2324 N N . PRO A 1 318 ? 13.480 6.846 2.931 1.00 98.44 318 PRO A N 1
ATOM 2325 C CA . PRO A 1 318 ? 14.587 5.906 2.820 1.00 98.44 318 PRO A CA 1
ATOM 2326 C C . PRO A 1 318 ? 15.852 6.370 3.555 1.00 98.44 318 PRO A C 1
ATOM 2328 O O . PRO A 1 318 ? 16.103 7.565 3.729 1.00 98.44 318 PRO A O 1
ATOM 2331 N N . GLU A 1 319 ? 16.688 5.397 3.918 1.00 98.56 319 GLU A N 1
ATOM 2332 C CA . GLU A 1 319 ? 17.934 5.597 4.668 1.00 98.56 319 GLU A CA 1
ATOM 2333 C C . GLU A 1 319 ? 19.136 4.975 3.945 1.00 98.56 319 GLU A C 1
ATOM 2335 O O . GLU A 1 319 ? 18.984 4.055 3.148 1.00 98.56 319 GLU A O 1
ATOM 2340 N N . THR A 1 320 ? 20.352 5.452 4.220 1.00 98.38 320 THR A N 1
ATOM 2341 C CA . THR A 1 320 ? 21.574 5.010 3.504 1.00 98.38 320 THR A CA 1
ATOM 2342 C C . THR A 1 320 ? 22.713 4.564 4.426 1.00 98.38 320 THR A C 1
ATOM 2344 O O . THR A 1 320 ? 23.771 4.137 3.960 1.00 98.38 320 THR A O 1
ATOM 2347 N N . ALA A 1 321 ? 22.521 4.632 5.746 1.00 98.19 321 ALA A N 1
ATOM 2348 C CA . ALA A 1 321 ? 23.530 4.217 6.716 1.00 98.19 321 ALA A CA 1
ATOM 2349 C C . ALA A 1 321 ? 23.659 2.684 6.802 1.00 98.19 321 ALA A C 1
ATOM 2351 O O . ALA A 1 321 ? 22.708 1.943 6.564 1.00 98.19 321 ALA A O 1
ATOM 2352 N N . ALA A 1 322 ? 24.837 2.192 7.195 1.00 98.06 322 ALA A N 1
ATOM 2353 C CA . ALA A 1 322 ? 25.060 0.757 7.408 1.00 98.06 322 ALA A CA 1
ATOM 2354 C C . ALA A 1 322 ? 24.286 0.199 8.620 1.00 98.06 322 ALA A C 1
ATOM 2356 O O . ALA A 1 322 ? 23.936 -0.981 8.643 1.00 98.06 322 ALA A O 1
ATOM 2357 N N . GLU A 1 323 ? 24.012 1.046 9.614 1.00 98.06 323 GLU A N 1
ATOM 2358 C CA . GLU A 1 323 ? 23.164 0.748 10.767 1.00 98.06 323 GLU A CA 1
ATOM 2359 C C . GLU A 1 323 ? 22.118 1.855 10.906 1.00 98.06 323 GLU A C 1
ATOM 2361 O O . GLU A 1 323 ? 22.459 3.038 10.946 1.00 98.06 323 GLU A O 1
ATOM 2366 N N . VAL A 1 324 ? 20.847 1.463 10.955 1.00 98.00 324 VAL A N 1
ATOM 2367 C CA . VAL A 1 324 ? 19.694 2.365 11.012 1.00 98.00 324 VAL A CA 1
ATOM 2368 C C . VAL A 1 324 ? 18.852 2.002 12.227 1.00 98.00 324 VAL A C 1
ATOM 2370 O O . VAL A 1 324 ? 18.593 0.827 12.480 1.00 98.00 324 VAL A O 1
ATOM 2373 N N . THR A 1 325 ? 18.421 3.005 12.991 1.00 98.00 325 THR A N 1
ATOM 2374 C CA . THR A 1 325 ? 17.423 2.826 14.055 1.00 98.00 325 THR A CA 1
ATOM 2375 C C . THR A 1 325 ? 16.107 3.430 13.606 1.00 98.00 325 THR A C 1
ATOM 2377 O O . THR A 1 325 ? 16.079 4.592 13.212 1.00 98.00 325 THR A O 1
ATOM 2380 N N . HIS A 1 326 ? 15.025 2.663 13.705 1.00 97.19 326 HIS A N 1
ATOM 2381 C CA . HIS A 1 326 ? 13.702 3.092 13.268 1.00 97.19 326 HIS A CA 1
ATOM 2382 C C . HIS A 1 326 ? 12.612 2.763 14.284 1.00 97.19 326 HIS A C 1
ATOM 2384 O O . HIS A 1 326 ? 12.722 1.786 15.024 1.00 97.19 326 HIS A O 1
ATOM 2390 N N . VAL A 1 327 ? 11.558 3.579 14.318 1.00 94.75 327 VAL A N 1
ATOM 2391 C CA . VAL A 1 327 ? 10.412 3.407 15.218 1.00 94.75 327 VAL A CA 1
ATOM 2392 C C . VAL A 1 327 ? 9.136 3.330 14.391 1.00 94.75 327 VAL A C 1
ATOM 2394 O O . VAL A 1 327 ? 8.671 4.334 13.854 1.00 94.75 327 VAL A O 1
ATOM 2397 N N . TYR A 1 328 ? 8.526 2.147 14.354 1.00 88.06 328 TYR A N 1
ATOM 2398 C CA . TYR A 1 328 ? 7.221 1.964 13.729 1.00 88.06 328 TYR A CA 1
ATOM 2399 C C . TYR A 1 328 ? 6.117 2.449 14.666 1.00 88.06 328 TYR A C 1
ATOM 2401 O O . TYR A 1 328 ? 6.009 2.002 15.810 1.00 88.06 328 TYR A O 1
ATOM 2409 N N . SER A 1 329 ? 5.272 3.355 14.178 1.00 84.44 329 SER A N 1
ATOM 2410 C CA . SER A 1 329 ? 4.110 3.855 14.931 1.00 84.44 329 SER A CA 1
ATOM 2411 C C . SER A 1 329 ? 2.866 2.981 14.759 1.00 84.44 329 SER A C 1
ATOM 2413 O O . SER A 1 329 ? 1.982 2.992 15.613 1.00 84.44 329 SER A O 1
ATOM 2415 N N . ARG A 1 330 ? 2.791 2.214 13.665 1.00 79.75 330 ARG A N 1
ATOM 2416 C CA . ARG A 1 330 ? 1.624 1.407 13.299 1.00 79.75 330 ARG A CA 1
ATOM 2417 C C . ARG A 1 330 ? 1.922 -0.085 13.466 1.00 79.75 330 ARG A C 1
ATOM 2419 O O . ARG A 1 330 ? 2.899 -0.561 12.879 1.00 79.75 330 ARG A O 1
ATOM 2426 N N . PRO A 1 331 ? 1.086 -0.826 14.217 1.00 80.00 331 PRO A N 1
ATOM 2427 C CA . PRO A 1 331 ? 1.131 -2.281 14.235 1.00 80.00 331 PRO A CA 1
ATOM 2428 C C . PRO A 1 331 ? 0.917 -2.890 12.845 1.00 80.00 331 PRO A C 1
ATOM 2430 O O . PRO A 1 331 ? 0.351 -2.254 11.955 1.00 80.00 331 PRO A O 1
ATOM 2433 N N . GLY A 1 332 ? 1.328 -4.144 12.689 1.00 79.06 332 GLY A N 1
ATOM 2434 C CA . GLY A 1 332 ? 1.228 -4.919 11.459 1.00 79.06 332 GLY A CA 1
ATOM 2435 C C . GLY A 1 332 ? 2.590 -5.286 10.881 1.00 79.06 332 GLY A C 1
ATOM 2436 O O . GLY A 1 332 ? 3.640 -5.036 11.476 1.00 79.06 332 GLY A O 1
ATOM 2437 N N . ARG A 1 333 ? 2.572 -5.896 9.696 1.00 83.75 333 ARG A N 1
ATOM 2438 C CA . ARG A 1 333 ? 3.789 -6.318 8.998 1.00 83.75 333 ARG A CA 1
ATOM 2439 C C . ARG A 1 333 ? 4.380 -5.180 8.197 1.00 83.75 333 ARG A C 1
ATOM 2441 O O . ARG A 1 333 ? 3.705 -4.604 7.346 1.00 83.75 333 ARG A O 1
ATOM 2448 N N . HIS A 1 334 ? 5.669 -4.957 8.403 1.00 90.06 334 HIS A N 1
ATOM 2449 C CA . HIS A 1 334 ? 6.469 -4.040 7.607 1.00 90.06 334 HIS A CA 1
ATOM 2450 C C . HIS A 1 334 ? 7.513 -4.835 6.839 1.00 90.06 334 HIS A C 1
ATOM 2452 O O . HIS A 1 334 ? 8.181 -5.720 7.384 1.00 90.06 334 HIS A O 1
ATOM 2458 N N . ARG A 1 335 ? 7.623 -4.537 5.545 1.00 93.69 335 ARG A N 1
ATOM 2459 C CA . ARG A 1 335 ? 8.625 -5.137 4.671 1.00 93.69 335 ARG A CA 1
ATOM 2460 C C . ARG A 1 335 ? 9.805 -4.197 4.564 1.00 93.69 335 ARG A C 1
ATOM 2462 O O . ARG A 1 335 ? 9.676 -3.117 3.996 1.00 93.69 335 ARG A O 1
ATOM 2469 N N . VAL A 1 336 ? 10.948 -4.664 5.036 1.00 98.50 336 VAL A N 1
ATOM 2470 C CA . VAL A 1 336 ? 12.215 -3.956 4.941 1.00 98.50 336 VAL A CA 1
ATOM 2471 C C . VAL A 1 336 ? 12.987 -4.485 3.745 1.00 98.50 336 VAL A C 1
ATOM 2473 O O . VAL A 1 336 ? 13.169 -5.693 3.613 1.00 98.50 336 VAL A O 1
ATOM 2476 N N . THR A 1 337 ? 13.439 -3.591 2.873 1.00 98.81 337 THR A N 1
ATOM 2477 C CA . THR A 1 337 ? 14.288 -3.910 1.721 1.00 98.81 337 THR A CA 1
ATOM 2478 C C . THR A 1 337 ? 15.607 -3.165 1.854 1.00 98.81 337 THR A C 1
ATOM 2480 O O . THR A 1 337 ? 15.618 -1.957 2.067 1.00 98.81 337 THR A O 1
ATOM 2483 N N . LEU A 1 338 ? 16.716 -3.877 1.697 1.00 98.88 338 LEU A N 1
ATOM 2484 C CA . LEU A 1 338 ? 18.053 -3.306 1.579 1.00 98.88 338 LEU A CA 1
ATOM 2485 C C . LEU A 1 338 ? 18.562 -3.572 0.171 1.00 98.88 338 LEU A C 1
ATOM 2487 O O . LEU A 1 338 ? 18.549 -4.721 -0.268 1.00 98.88 338 LEU A O 1
ATOM 2491 N N . VAL A 1 339 ? 19.065 -2.542 -0.500 1.00 98.88 339 VAL A N 1
ATOM 2492 C CA . VAL A 1 339 ? 19.860 -2.678 -1.721 1.00 98.88 339 VAL A CA 1
ATOM 2493 C C . VAL A 1 339 ? 21.270 -2.181 -1.445 1.00 98.88 339 VAL A C 1
ATOM 2495 O O . VAL A 1 339 ? 21.451 -1.114 -0.858 1.00 98.88 339 VAL A O 1
ATOM 2498 N N . ALA A 1 340 ? 22.267 -2.948 -1.872 1.00 98.69 340 ALA A N 1
ATOM 2499 C CA . ALA A 1 340 ? 23.657 -2.525 -1.869 1.00 98.69 340 ALA A CA 1
ATOM 2500 C C . ALA A 1 340 ? 24.193 -2.521 -3.295 1.00 98.69 340 ALA A C 1
ATOM 2502 O O . ALA A 1 340 ? 2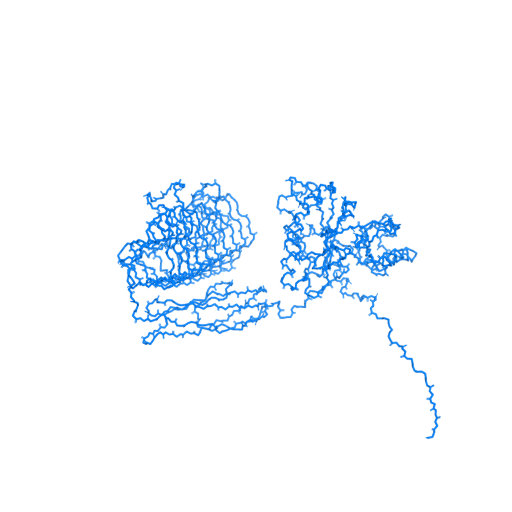3.933 -3.458 -4.053 1.00 98.69 340 ALA A O 1
ATOM 2503 N N . TRP A 1 341 ? 24.976 -1.498 -3.625 1.00 98.44 341 TRP A N 1
ATOM 2504 C CA . TRP A 1 341 ? 25.739 -1.445 -4.863 1.00 98.44 341 TRP A CA 1
ATOM 2505 C C . TRP A 1 341 ? 27.232 -1.416 -4.582 1.00 98.44 341 TRP A C 1
ATOM 2507 O O . TRP A 1 341 ? 27.668 -0.773 -3.626 1.00 98.44 341 TRP A O 1
ATOM 2517 N N . ASP A 1 342 ? 28.012 -2.089 -5.419 1.00 96.19 342 ASP A N 1
ATOM 2518 C CA . ASP A 1 342 ? 29.471 -2.061 -5.352 1.00 96.19 342 ASP A CA 1
ATOM 2519 C C . ASP A 1 342 ? 30.091 -0.884 -6.134 1.00 96.19 342 ASP A C 1
ATOM 2521 O O . ASP A 1 342 ? 29.402 -0.021 -6.686 1.00 96.19 342 ASP A O 1
ATOM 2525 N N . ASP A 1 343 ? 31.421 -0.835 -6.151 1.00 93.38 343 ASP A N 1
ATOM 2526 C CA . ASP A 1 343 ? 32.246 0.141 -6.865 1.00 93.38 343 ASP A CA 1
ATOM 2527 C C . ASP A 1 343 ? 32.178 0.024 -8.401 1.00 93.38 343 ASP A C 1
ATOM 2529 O O . ASP A 1 343 ? 32.750 0.858 -9.105 1.00 93.38 343 ASP A O 1
ATOM 2533 N N . GLN A 1 344 ? 31.461 -0.976 -8.926 1.00 91.62 344 GLN A N 1
ATOM 2534 C CA . GLN A 1 344 ? 31.182 -1.191 -10.348 1.00 91.62 344 GLN A CA 1
ATOM 2535 C C . GLN A 1 344 ? 29.693 -1.017 -10.687 1.00 91.62 344 GLN A C 1
ATOM 2537 O O . GLN A 1 344 ? 29.256 -1.403 -11.772 1.00 91.62 344 GLN A O 1
ATOM 2542 N N . ASP A 1 345 ? 28.921 -0.420 -9.774 1.00 93.56 345 ASP A N 1
ATOM 2543 C CA . ASP A 1 345 ? 27.480 -0.204 -9.891 1.00 93.56 345 ASP A CA 1
ATOM 2544 C C . ASP A 1 345 ? 26.653 -1.514 -10.012 1.00 93.56 345 ASP A C 1
ATOM 2546 O O . ASP A 1 345 ? 25.472 -1.456 -10.373 1.00 93.56 345 ASP A O 1
ATOM 2550 N N . ARG A 1 346 ? 27.211 -2.692 -9.664 1.00 94.56 346 ARG A N 1
ATOM 2551 C CA . ARG A 1 346 ? 26.440 -3.945 -9.510 1.00 94.56 346 ARG A CA 1
ATOM 2552 C C . ARG A 1 346 ? 25.577 -3.847 -8.266 1.00 94.56 346 ARG A C 1
ATOM 2554 O O . ARG A 1 346 ? 26.090 -3.503 -7.208 1.00 94.56 346 ARG A O 1
ATOM 2561 N N . GLY A 1 347 ? 24.304 -4.219 -8.364 1.00 96.69 347 GLY A N 1
ATOM 2562 C CA . GLY A 1 347 ? 23.384 -4.224 -7.228 1.00 96.69 347 GLY A CA 1
ATOM 2563 C C . GLY A 1 347 ? 23.027 -5.628 -6.746 1.00 96.69 347 GLY A C 1
ATOM 2564 O O . GLY A 1 347 ? 22.868 -6.545 -7.551 1.00 96.69 347 GLY A O 1
ATOM 2565 N N . ALA A 1 348 ? 22.780 -5.774 -5.448 1.00 98.44 348 ALA A N 1
ATOM 2566 C CA . ALA A 1 348 ? 22.070 -6.913 -4.871 1.00 98.44 348 ALA A CA 1
ATOM 2567 C C . ALA A 1 348 ? 21.119 -6.445 -3.765 1.00 98.44 348 ALA A C 1
ATOM 2569 O O . ALA A 1 348 ? 21.316 -5.373 -3.187 1.00 98.44 348 ALA A O 1
ATOM 2570 N N . ARG A 1 349 ? 20.084 -7.242 -3.477 1.00 98.50 349 ARG A N 1
ATOM 2571 C CA . ARG A 1 349 ? 19.079 -6.916 -2.462 1.00 98.50 349 ARG A CA 1
ATOM 2572 C C . ARG A 1 349 ? 18.925 -7.997 -1.398 1.00 98.50 349 ARG A C 1
ATOM 2574 O O . ARG A 1 349 ? 19.175 -9.172 -1.654 1.00 98.50 349 ARG A O 1
ATOM 2581 N N . ALA A 1 350 ? 18.402 -7.592 -0.250 1.00 98.75 350 ALA A N 1
ATOM 2582 C CA . ALA A 1 350 ? 17.827 -8.467 0.761 1.00 98.75 350 ALA A CA 1
ATOM 2583 C C . ALA A 1 350 ? 16.480 -7.905 1.231 1.00 98.75 350 ALA A C 1
ATOM 2585 O O . ALA A 1 350 ? 16.265 -6.694 1.208 1.00 98.75 350 ALA A O 1
ATOM 2586 N N . GLU A 1 351 ? 15.581 -8.787 1.664 1.00 98.38 351 GLU A N 1
ATOM 2587 C CA . GLU A 1 351 ? 14.328 -8.406 2.317 1.00 98.38 351 GLU A CA 1
ATOM 2588 C C . GLU A 1 351 ? 14.233 -9.049 3.700 1.00 98.38 351 GLU A C 1
ATOM 2590 O O . GLU A 1 351 ? 14.740 -10.149 3.921 1.00 98.38 351 GLU A O 1
ATOM 2595 N N . HIS A 1 352 ? 13.560 -8.362 4.617 1.00 97.56 352 HIS A N 1
ATOM 2596 C CA . HIS A 1 352 ? 13.220 -8.844 5.950 1.00 97.56 352 HIS A CA 1
ATOM 2597 C C . HIS A 1 352 ? 11.794 -8.406 6.280 1.00 97.56 352 HIS A C 1
ATOM 2599 O O . HIS A 1 352 ? 11.419 -7.267 6.006 1.00 97.56 352 HIS A O 1
ATOM 2605 N N . GLU A 1 353 ? 10.987 -9.291 6.857 1.00 92.19 353 GLU A N 1
ATOM 2606 C CA . GLU A 1 353 ? 9.666 -8.922 7.374 1.00 92.19 353 GLU A CA 1
ATOM 2607 C C . GLU A 1 353 ? 9.741 -8.796 8.895 1.00 92.19 353 GLU A C 1
ATOM 2609 O O . GLU A 1 353 ? 10.230 -9.695 9.582 1.00 92.19 353 GLU A O 1
ATOM 2614 N N . ILE A 1 354 ? 9.249 -7.672 9.414 1.00 93.00 354 ILE A N 1
ATOM 2615 C CA . ILE A 1 354 ? 9.094 -7.439 10.847 1.00 93.00 354 ILE A CA 1
ATOM 2616 C C . ILE A 1 354 ? 7.610 -7.290 11.179 1.00 93.00 354 ILE A C 1
ATOM 2618 O O . ILE A 1 354 ? 6.892 -6.507 10.556 1.00 93.00 354 ILE A O 1
ATOM 2622 N N . GLU A 1 355 ? 7.137 -8.055 12.159 1.00 87.62 355 GLU A N 1
ATOM 2623 C CA . GLU A 1 355 ? 5.789 -7.919 12.708 1.00 87.62 355 GLU A CA 1
ATOM 2624 C C . GLU A 1 355 ? 5.828 -6.941 13.887 1.00 87.62 355 GLU A C 1
ATOM 2626 O O . GLU A 1 355 ? 6.525 -7.154 14.885 1.00 87.62 355 GLU A O 1
ATOM 2631 N N . ILE A 1 356 ? 5.076 -5.851 13.770 1.00 87.00 356 ILE A N 1
ATOM 2632 C CA . ILE A 1 356 ? 4.945 -4.841 14.811 1.00 87.00 356 ILE A CA 1
ATOM 2633 C C . ILE A 1 356 ? 3.662 -5.120 15.587 1.00 87.00 356 ILE A C 1
ATOM 2635 O O . ILE A 1 356 ? 2.553 -4.973 15.078 1.00 87.00 356 ILE A O 1
ATOM 2639 N N . GLY A 1 357 ? 3.803 -5.546 16.838 1.00 77.31 357 GLY A N 1
ATOM 2640 C CA . GLY A 1 357 ? 2.677 -5.682 17.756 1.00 77.31 357 GLY A CA 1
ATOM 2641 C C . GLY A 1 357 ? 2.091 -4.322 18.149 1.00 77.31 357 GLY A C 1
ATOM 2642 O O . GLY A 1 357 ? 2.696 -3.275 17.916 1.00 77.31 357 GLY A O 1
ATOM 2643 N N . GLY A 1 358 ? 0.924 -4.337 18.802 1.00 67.81 358 GLY A N 1
ATOM 2644 C CA . GLY A 1 358 ? 0.395 -3.158 19.501 1.00 67.81 358 GLY A CA 1
ATOM 2645 C C . GLY A 1 358 ? 1.450 -2.523 20.414 1.00 67.81 358 GLY A C 1
ATOM 2646 O O . GLY A 1 358 ? 2.397 -3.201 20.825 1.00 67.81 358 GLY A O 1
ATOM 2647 N N . ALA A 1 359 ? 1.312 -1.225 20.697 1.00 57.88 359 ALA A N 1
ATOM 2648 C CA . ALA A 1 359 ? 2.292 -0.492 21.492 1.00 57.88 359 ALA A CA 1
ATOM 2649 C C . ALA A 1 359 ? 2.611 -1.238 22.794 1.00 57.88 359 ALA A C 1
ATOM 2651 O O . ALA A 1 359 ? 1.708 -1.732 23.477 1.00 57.88 359 ALA A O 1
ATOM 2652 N N . ALA A 1 360 ? 3.897 -1.336 23.136 1.00 45.75 360 ALA A N 1
ATOM 2653 C CA . ALA A 1 360 ? 4.313 -1.929 24.399 1.00 45.75 360 ALA A CA 1
ATOM 2654 C C . ALA A 1 360 ? 3.769 -1.056 25.538 1.00 45.75 360 ALA A C 1
ATOM 2656 O O . ALA A 1 360 ? 4.341 -0.019 25.859 1.00 45.75 360 ALA A O 1
ATOM 2657 N N . GLY A 1 361 ? 2.643 -1.470 26.121 1.00 48.44 361 GLY A N 1
ATOM 2658 C CA . GLY A 1 361 ? 2.016 -0.788 27.250 1.00 48.44 361 GLY A CA 1
ATOM 2659 C C . GLY A 1 361 ? 0.662 -0.132 26.986 1.00 48.44 361 GLY A C 1
ATOM 2660 O O . GLY A 1 361 ? 0.109 0.411 27.940 1.00 48.44 361 GLY A O 1
ATOM 2661 N N . GLU A 1 362 ? 0.074 -0.211 25.785 1.00 42.72 362 GLU A N 1
ATOM 2662 C CA . GLU A 1 362 ? -1.372 0.036 25.691 1.00 42.72 362 GLU A CA 1
ATOM 2663 C C . GLU A 1 362 ? -2.112 -1.184 26.255 1.00 42.72 362 GLU A C 1
ATOM 2665 O O . GLU A 1 362 ? -1.882 -2.308 25.790 1.00 42.72 362 GLU A O 1
ATOM 2670 N N . PRO A 1 363 ? -2.968 -1.021 27.282 1.00 48.84 363 PRO A N 1
ATOM 2671 C CA . PRO A 1 363 ? -3.792 -2.125 27.736 1.00 48.84 363 PRO A CA 1
ATOM 2672 C C . PRO A 1 363 ? -4.631 -2.583 26.545 1.00 48.84 363 PRO A C 1
ATOM 2674 O O . PRO A 1 363 ? -5.281 -1.766 25.895 1.00 48.84 363 PRO A O 1
ATOM 2677 N N . ALA A 1 364 ? -4.597 -3.884 26.240 1.00 65.44 364 ALA A N 1
ATOM 2678 C CA . ALA A 1 364 ? -5.483 -4.463 25.240 1.00 65.44 364 ALA A CA 1
ATOM 2679 C C . ALA A 1 364 ? -6.901 -3.941 25.499 1.00 65.44 364 ALA A C 1
ATOM 2681 O O . ALA A 1 364 ? -7.386 -4.069 26.626 1.00 65.44 364 ALA A O 1
ATOM 2682 N N . VAL A 1 365 ? -7.518 -3.316 24.486 1.00 82.06 365 VAL A N 1
ATOM 2683 C CA . VAL A 1 365 ? -8.867 -2.748 24.588 1.00 82.06 365 VAL A CA 1
ATOM 2684 C C . VAL A 1 365 ? -9.764 -3.778 25.266 1.00 82.06 365 VAL A C 1
ATOM 2686 O O . VAL A 1 365 ? -9.968 -4.871 24.732 1.00 82.06 365 VAL A O 1
ATOM 2689 N N . ARG A 1 366 ? -10.240 -3.460 26.475 1.00 89.62 366 ARG A N 1
ATOM 2690 C CA . ARG A 1 366 ? -11.026 -4.388 27.290 1.00 89.62 366 ARG A CA 1
ATOM 2691 C C . ARG A 1 366 ? -12.350 -4.632 26.571 1.00 89.62 366 ARG A C 1
ATOM 2693 O O . ARG A 1 366 ? -13.129 -3.690 26.457 1.00 89.62 366 ARG A O 1
ATOM 2700 N N . PRO A 1 367 ? -12.661 -5.864 26.134 1.00 94.19 367 PRO A N 1
ATOM 2701 C CA . PRO A 1 367 ? -13.968 -6.132 25.561 1.00 94.19 367 PRO A CA 1
ATOM 2702 C C . PRO A 1 367 ? -15.059 -5.836 26.594 1.00 94.19 367 PRO A C 1
ATOM 2704 O O . PRO A 1 367 ? -14.956 -6.240 27.755 1.00 94.19 367 PRO A O 1
ATOM 2707 N N . LEU A 1 368 ? -16.109 -5.150 26.155 1.00 96.50 368 LEU A N 1
ATOM 2708 C CA . LEU A 1 368 ? -17.321 -4.823 26.894 1.00 96.50 368 LEU A CA 1
ATOM 2709 C C . LEU A 1 368 ? -18.490 -5.593 26.256 1.00 96.50 368 LEU A C 1
ATOM 2711 O O . LEU A 1 368 ? -19.203 -5.040 25.411 1.00 96.50 368 LEU A O 1
ATOM 2715 N N . PRO A 1 369 ? -18.708 -6.871 26.636 1.00 96.00 369 PRO A N 1
ATOM 2716 C CA . PRO A 1 369 ? -19.740 -7.727 26.043 1.00 96.00 369 PRO A CA 1
ATOM 2717 C C . PRO A 1 369 ? -21.147 -7.127 26.117 1.00 96.00 369 PRO A C 1
ATOM 2719 O O . PRO A 1 369 ? -21.977 -7.398 25.253 1.00 96.00 369 PRO A O 1
ATOM 2722 N N . ASN A 1 370 ? -21.399 -6.308 27.143 1.00 96.50 370 ASN A N 1
ATOM 2723 C CA . ASN A 1 370 ? -22.701 -5.714 27.415 1.00 96.50 370 ASN A CA 1
ATOM 2724 C C . ASN A 1 370 ? -22.927 -4.345 26.762 1.00 96.50 370 ASN A C 1
ATOM 2726 O O . ASN A 1 370 ? -24.029 -3.812 26.857 1.00 96.50 370 ASN A O 1
ATOM 2730 N N . ALA A 1 371 ? -21.914 -3.744 26.138 1.00 98.06 371 ALA A N 1
ATOM 2731 C CA . ALA A 1 371 ? -22.041 -2.418 25.544 1.00 98.06 371 ALA A CA 1
ATOM 2732 C C . ALA A 1 371 ? -22.587 -2.510 24.112 1.00 98.06 371 ALA A C 1
ATOM 2734 O O . ALA A 1 371 ? -22.048 -3.255 23.286 1.00 98.06 371 ALA A O 1
ATOM 2735 N N . HIS A 1 372 ? -23.644 -1.747 23.818 1.00 98.56 372 HIS A N 1
ATOM 2736 C CA . HIS A 1 372 ? -24.248 -1.667 22.491 1.00 98.56 372 HIS A CA 1
ATOM 2737 C C . HIS A 1 372 ? -24.288 -0.227 21.969 1.00 98.56 372 HIS A C 1
ATOM 2739 O O . HIS A 1 372 ? -24.977 0.625 22.532 1.00 98.56 372 HIS A O 1
ATOM 2745 N N . SER A 1 373 ? -23.552 0.008 20.880 1.00 98.44 373 SER A N 1
ATOM 2746 C CA . SER A 1 373 ? -23.495 1.278 20.151 1.00 98.44 373 SER A CA 1
ATOM 2747 C C . SER A 1 373 ? -24.742 1.398 19.280 1.00 98.44 373 SER A C 1
ATOM 2749 O O . SER A 1 373 ? -24.865 0.718 18.257 1.00 98.44 373 SER A O 1
ATOM 2751 N N . HIS A 1 374 ? -25.695 2.202 19.735 1.00 96.62 374 HIS A N 1
ATOM 2752 C CA . HIS A 1 374 ? -26.911 2.513 18.998 1.00 96.62 374 HIS A CA 1
ATOM 2753 C C . HIS A 1 374 ? -26.639 3.638 18.004 1.00 96.62 374 HIS A C 1
ATOM 2755 O O . HIS A 1 374 ? -25.780 4.486 18.249 1.00 96.62 374 HIS A O 1
ATOM 2761 N N . ASN A 1 375 ? -27.333 3.605 16.860 1.00 95.69 375 ASN A N 1
ATOM 2762 C CA . ASN A 1 375 ? -27.099 4.532 15.751 1.00 95.69 375 ASN A CA 1
ATOM 2763 C C . ASN A 1 375 ? -25.602 4.714 15.440 1.00 95.69 375 ASN A C 1
ATOM 2765 O O . ASN A 1 375 ? -25.127 5.820 15.194 1.00 95.69 375 ASN A O 1
ATOM 2769 N N . ASP A 1 376 ? -24.838 3.618 15.468 1.00 97.62 376 ASP A N 1
ATOM 2770 C CA . ASP A 1 376 ? -23.372 3.643 15.417 1.00 97.62 376 ASP A CA 1
ATOM 2771 C C . ASP A 1 376 ? -22.837 4.378 14.171 1.00 97.62 376 ASP A C 1
ATOM 2773 O O . ASP A 1 376 ? -21.784 5.011 14.182 1.00 97.62 376 ASP A O 1
ATOM 2777 N N . TYR A 1 377 ? -23.618 4.366 13.096 1.00 95.25 377 TYR A N 1
ATOM 2778 C CA . TYR A 1 377 ? -23.321 5.027 11.832 1.00 95.25 377 TYR A CA 1
ATOM 2779 C C . TYR A 1 377 ? -23.348 6.563 11.889 1.00 95.25 377 TYR A C 1
ATOM 2781 O O . TYR A 1 377 ? -22.922 7.201 10.918 1.00 95.25 377 TYR A O 1
ATOM 2789 N N . GLU A 1 378 ? -23.852 7.147 12.978 1.00 92.88 378 GLU A N 1
ATOM 2790 C CA . GLU A 1 378 ? -23.819 8.586 13.263 1.00 92.88 378 GLU A CA 1
ATOM 2791 C C . GLU A 1 378 ? -22.559 9.011 14.035 1.00 92.88 378 GLU A C 1
ATOM 2793 O O . GLU A 1 378 ? -22.296 10.208 14.161 1.00 92.88 378 GLU A O 1
ATOM 2798 N N . GLN A 1 379 ? -21.751 8.056 14.514 1.00 90.56 379 GLN A N 1
ATOM 2799 C CA . GLN A 1 379 ? -20.479 8.349 15.176 1.00 90.56 379 GLN A CA 1
ATOM 2800 C C . GLN A 1 379 ? -19.460 8.942 14.180 1.00 90.56 379 GLN A C 1
ATOM 2802 O O . GLN A 1 379 ? -19.530 8.646 12.980 1.00 90.56 379 GLN A O 1
ATOM 2807 N N . PRO A 1 380 ? -18.487 9.758 14.643 1.00 85.75 380 PRO A N 1
ATOM 2808 C CA . PRO A 1 380 ? -17.474 10.367 13.776 1.00 85.75 380 PRO A CA 1
ATOM 2809 C C . PRO A 1 380 ? -16.709 9.349 12.924 1.00 85.75 380 PRO A C 1
ATOM 2811 O O . PRO A 1 380 ? -16.518 9.568 11.725 1.00 85.75 380 PRO A O 1
ATOM 2814 N N . ARG A 1 381 ? -16.314 8.219 13.527 1.00 87.81 381 ARG A N 1
ATOM 2815 C CA . ARG A 1 381 ? -15.778 7.048 12.827 1.00 87.81 381 ARG A CA 1
ATOM 2816 C C . ARG A 1 381 ? -16.716 5.860 13.078 1.00 87.81 381 ARG A C 1
ATOM 2818 O O . ARG A 1 381 ? -16.525 5.151 14.072 1.00 87.81 381 ARG A O 1
ATOM 2825 N N . PRO A 1 382 ? -17.712 5.626 12.195 1.00 94.44 382 PRO A N 1
ATOM 2826 C CA . PRO A 1 382 ? -18.610 4.479 12.299 1.00 94.44 382 PRO A CA 1
ATOM 2827 C C . PRO A 1 382 ? -17.828 3.192 12.525 1.00 94.44 382 PRO A C 1
ATOM 2829 O O . PRO A 1 382 ? -16.767 3.009 11.921 1.00 94.44 382 PRO A O 1
ATOM 2832 N N . LEU A 1 383 ? -18.350 2.324 13.388 1.00 97.56 383 LEU A N 1
ATOM 2833 C CA . LEU A 1 383 ? -17.758 1.090 13.896 1.00 97.56 383 LEU A CA 1
ATOM 2834 C C . LEU A 1 383 ? -16.492 1.284 14.744 1.00 97.56 383 LEU A C 1
ATOM 2836 O O . LEU A 1 383 ? -16.382 0.718 15.832 1.00 97.56 383 LEU A O 1
ATOM 2840 N N . LEU A 1 384 ? -15.513 2.037 14.246 1.00 92.38 384 LEU A N 1
ATOM 2841 C CA . LEU A 1 384 ? -14.176 2.116 14.830 1.00 92.38 384 LEU A CA 1
ATOM 2842 C C . LEU A 1 384 ? -14.197 2.745 16.223 1.00 92.38 384 LEU A C 1
ATOM 2844 O O . LEU A 1 384 ? -13.571 2.204 17.128 1.00 92.38 384 LEU A O 1
ATOM 2848 N N . ASP A 1 385 ? -14.972 3.813 16.428 1.00 90.19 385 ASP A N 1
ATOM 2849 C CA . ASP A 1 385 ? -15.066 4.466 17.740 1.00 90.19 385 ASP A CA 1
ATOM 2850 C C . ASP A 1 385 ? -15.642 3.535 18.818 1.00 90.19 385 ASP A C 1
ATOM 2852 O O . ASP A 1 385 ? -15.190 3.561 19.963 1.00 90.19 385 ASP A O 1
ATOM 2856 N N . ALA A 1 386 ? -16.601 2.676 18.462 1.00 97.19 386 ALA A N 1
ATOM 2857 C CA . ALA A 1 386 ? -17.160 1.688 19.380 1.00 97.19 386 ALA A CA 1
ATOM 2858 C C . ALA A 1 386 ? -16.150 0.568 19.677 1.00 97.19 386 ALA A C 1
ATOM 2860 O O . ALA A 1 386 ? -15.942 0.200 20.837 1.00 97.19 386 ALA A O 1
ATOM 2861 N N . LEU A 1 387 ? -15.482 0.038 18.647 1.00 96.19 387 LEU A N 1
ATOM 2862 C CA . LEU A 1 387 ? -14.504 -1.038 18.817 1.00 96.19 387 LEU A CA 1
ATOM 2863 C C . LEU A 1 387 ? -13.245 -0.586 19.565 1.00 96.19 387 LEU A C 1
ATOM 2865 O O . LEU A 1 387 ? -12.704 -1.359 20.348 1.00 96.19 387 LEU A O 1
ATOM 2869 N N . ASP A 1 388 ? -12.777 0.643 19.370 1.00 91.12 388 ASP A N 1
ATOM 2870 C CA . ASP A 1 388 ? -11.622 1.187 20.100 1.00 91.12 388 ASP A CA 1
ATOM 2871 C C . ASP A 1 388 ? -11.916 1.353 21.601 1.00 91.12 388 ASP A C 1
ATOM 2873 O O . ASP A 1 388 ? -10.999 1.344 22.416 1.00 91.12 388 ASP A O 1
ATOM 2877 N N . ARG A 1 389 ? -13.202 1.398 21.969 1.00 93.12 389 ARG A N 1
ATOM 2878 C CA . ARG A 1 389 ? -13.719 1.446 23.348 1.00 93.12 389 ARG A CA 1
ATOM 2879 C C . ARG A 1 389 ? -14.205 0.091 23.864 1.00 93.12 389 ARG A C 1
ATOM 2881 O O . ARG A 1 389 ? -14.888 0.001 24.880 1.00 93.12 389 ARG A O 1
ATOM 2888 N N . GLY A 1 390 ? -13.919 -0.980 23.126 1.00 95.44 390 GLY A N 1
ATOM 2889 C CA . GLY A 1 390 ? -14.212 -2.350 23.535 1.00 95.44 390 GLY A CA 1
ATOM 2890 C C . GLY A 1 390 ? -15.650 -2.807 23.328 1.00 95.44 390 GLY A C 1
ATOM 2891 O O . GLY A 1 390 ? -15.976 -3.933 23.706 1.00 95.44 390 GLY A O 1
ATOM 2892 N N . PHE A 1 391 ? -16.520 -2.013 22.703 1.00 98.19 391 PHE A N 1
ATOM 2893 C CA . PHE A 1 391 ? -17.904 -2.426 22.471 1.00 98.19 391 PHE A CA 1
ATOM 2894 C C . PHE A 1 391 ? -17.954 -3.733 21.677 1.00 98.19 391 PHE A C 1
ATOM 2896 O O . PHE A 1 391 ? -17.190 -3.954 20.733 1.00 98.19 391 PHE A O 1
ATOM 2903 N N . CYS A 1 392 ? -18.866 -4.617 22.075 1.00 98.19 392 CYS A N 1
ATOM 2904 C CA . CYS A 1 392 ? -19.063 -5.918 21.435 1.00 98.19 392 CYS A CA 1
ATOM 2905 C C . CYS A 1 392 ? -20.398 -6.011 20.686 1.00 98.19 392 CYS A C 1
ATOM 2907 O O . CYS A 1 392 ? -20.803 -7.097 20.266 1.00 98.19 392 CYS A O 1
ATOM 2909 N N . SER A 1 393 ? -21.101 -4.892 20.516 1.00 98.69 393 SER A N 1
ATOM 2910 C CA . SER A 1 393 ? -22.368 -4.832 19.800 1.00 98.69 393 SER A CA 1
ATOM 2911 C C . SER A 1 393 ? -22.567 -3.448 19.180 1.00 98.69 393 SER A C 1
ATOM 2913 O O . SER A 1 393 ? -22.368 -2.440 19.856 1.00 98.69 393 SER A O 1
ATOM 2915 N N . VAL A 1 394 ? -22.946 -3.396 17.904 1.00 98.75 394 VAL A N 1
ATOM 2916 C CA . VAL A 1 394 ? -23.189 -2.151 17.150 1.00 98.75 394 VAL A CA 1
ATOM 2917 C C . VAL A 1 394 ? -24.437 -2.293 16.275 1.00 98.75 394 VAL A C 1
ATOM 2919 O O . VAL A 1 394 ? -24.771 -3.409 15.867 1.00 98.75 394 VAL A O 1
ATOM 2922 N N . GLU A 1 395 ? -25.119 -1.186 15.981 1.00 98.56 395 GLU A N 1
ATOM 2923 C CA . GLU A 1 395 ? -26.315 -1.146 15.126 1.00 98.56 395 GLU A CA 1
ATOM 2924 C C . GLU A 1 395 ? -26.130 -0.270 13.880 1.00 98.56 395 GLU A C 1
ATOM 2926 O O . GLU A 1 395 ? -25.644 0.857 13.963 1.00 98.56 395 GLU A O 1
ATOM 2931 N N . ALA A 1 396 ? -26.574 -0.780 12.727 1.00 98.38 396 ALA A N 1
ATOM 2932 C CA . ALA A 1 396 ? -26.607 -0.063 11.459 1.00 98.38 396 ALA A CA 1
ATOM 2933 C C . ALA A 1 396 ? -28.014 -0.055 10.847 1.00 98.38 396 ALA A C 1
ATOM 2935 O O . ALA A 1 396 ? -28.576 -1.118 10.574 1.00 98.38 396 ALA A O 1
ATOM 2936 N N . ASP A 1 397 ? -28.536 1.137 10.552 1.00 98.50 397 ASP A N 1
ATOM 2937 C CA . ASP A 1 397 ? -29.791 1.322 9.821 1.00 98.50 397 ASP A CA 1
ATOM 2938 C C . ASP A 1 397 ? -29.550 1.180 8.317 1.00 98.50 397 ASP A C 1
ATOM 2940 O O . ASP A 1 397 ? -28.815 1.970 7.722 1.00 98.50 397 ASP A O 1
ATOM 2944 N N . VAL A 1 398 ? -30.166 0.176 7.687 1.00 98.50 398 VAL A N 1
ATOM 2945 C CA . VAL A 1 398 ? -29.887 -0.188 6.293 1.00 98.50 398 VAL A CA 1
ATOM 2946 C C . VAL A 1 398 ? -31.109 -0.020 5.398 1.00 98.50 398 VAL A C 1
ATOM 2948 O O . VAL A 1 398 ? -32.201 -0.533 5.660 1.00 98.50 398 VAL A O 1
ATOM 2951 N N . PHE A 1 399 ? -30.881 0.658 4.276 1.00 98.19 399 PHE A N 1
ATOM 2952 C CA . PHE A 1 399 ? -31.825 0.851 3.184 1.00 98.19 399 PHE A CA 1
ATOM 2953 C C . PHE A 1 399 ? -31.340 0.107 1.937 1.00 98.19 399 PHE A C 1
ATOM 2955 O O . PHE A 1 399 ? -30.167 0.199 1.574 1.00 98.19 399 PHE A O 1
ATOM 2962 N N . LEU A 1 400 ? -32.253 -0.572 1.238 1.00 96.75 400 LEU A N 1
ATOM 2963 C CA . LEU A 1 400 ? -32.022 -0.993 -0.141 1.00 96.75 400 LEU A CA 1
ATOM 2964 C C . LEU A 1 400 ? -32.412 0.158 -1.077 1.00 96.75 400 LEU A C 1
ATOM 2966 O O . LEU A 1 400 ? -33.594 0.476 -1.209 1.00 96.75 400 LEU A O 1
ATOM 2970 N N . ALA A 1 401 ? -31.432 0.782 -1.726 1.00 93.44 401 ALA A N 1
ATOM 2971 C CA . ALA A 1 401 ? -31.660 1.897 -2.643 1.00 93.44 401 ALA A CA 1
ATOM 2972 C C . ALA A 1 401 ? -30.708 1.811 -3.840 1.00 93.44 401 ALA A C 1
ATOM 2974 O O . ALA A 1 401 ? -29.507 1.638 -3.672 1.00 93.44 401 ALA A O 1
ATOM 2975 N N . GLY A 1 402 ? -31.244 1.897 -5.063 1.00 87.94 402 GLY A N 1
ATOM 2976 C CA . GLY A 1 402 ? -30.429 1.813 -6.284 1.00 87.94 402 GLY A CA 1
ATOM 2977 C C . GLY A 1 402 ? -29.687 0.480 -6.467 1.00 87.94 402 GLY A C 1
ATOM 2978 O O . GLY A 1 402 ? -28.695 0.437 -7.183 1.00 87.94 402 GLY A O 1
ATOM 2979 N N . GLY A 1 403 ? -30.141 -0.596 -5.811 1.00 90.00 403 GLY A N 1
ATOM 2980 C CA . GLY A 1 403 ? -29.454 -1.895 -5.788 1.00 90.00 403 GLY A CA 1
ATOM 2981 C C . GLY A 1 403 ? -28.329 -2.004 -4.750 1.00 90.00 403 GLY A C 1
ATOM 2982 O O . GLY A 1 403 ? -27.753 -3.078 -4.604 1.00 90.00 403 GLY A O 1
ATOM 2983 N N . GLU A 1 404 ? -28.044 -0.937 -4.002 1.00 93.31 404 GLU A N 1
ATOM 2984 C CA . GLU A 1 404 ? -27.028 -0.907 -2.950 1.00 93.31 404 GLU A CA 1
ATOM 2985 C C . GLU A 1 404 ? -27.651 -0.988 -1.548 1.00 93.31 404 GLU A C 1
ATOM 2987 O O . GLU A 1 404 ? -28.783 -0.558 -1.314 1.00 93.31 404 GLU A O 1
ATOM 2992 N N . LEU A 1 405 ? -26.878 -1.524 -0.599 1.00 97.75 405 LEU A N 1
ATOM 2993 C CA . LEU A 1 405 ? -27.217 -1.587 0.825 1.00 97.75 405 LEU A CA 1
ATOM 2994 C C . LEU A 1 405 ? -26.578 -0.399 1.538 1.00 97.75 405 LEU A C 1
ATOM 2996 O O . LEU A 1 405 ? -25.434 -0.483 1.992 1.00 97.75 405 LEU A O 1
ATOM 3000 N N . LEU A 1 406 ? -27.294 0.717 1.578 1.00 98.00 406 LEU A N 1
ATOM 3001 C CA . LEU A 1 406 ? -26.803 1.992 2.091 1.00 98.00 406 LEU A CA 1
ATOM 3002 C C . LEU A 1 406 ? -27.166 2.177 3.566 1.00 98.00 406 LEU A C 1
ATOM 3004 O O . LEU A 1 406 ? -28.253 1.789 3.991 1.00 98.00 406 LEU A O 1
ATOM 3008 N N . VAL A 1 407 ? -26.262 2.800 4.325 1.00 97.75 407 VAL A N 1
ATOM 3009 C CA . VAL A 1 407 ? -26.434 3.060 5.759 1.00 97.75 407 VAL A CA 1
ATOM 3010 C C . VAL A 1 407 ? -26.761 4.531 6.008 1.00 97.75 407 VAL A C 1
ATOM 3012 O O . VAL A 1 407 ? -25.983 5.413 5.631 1.00 97.75 407 VAL A O 1
ATOM 3015 N N . ALA A 1 408 ? -27.899 4.799 6.648 1.00 93.81 408 ALA A N 1
ATOM 3016 C CA . ALA A 1 408 ? -28.327 6.138 7.063 1.00 93.81 408 ALA A CA 1
ATOM 3017 C C . ALA A 1 408 ? -29.486 6.057 8.066 1.00 93.81 408 ALA A C 1
ATOM 3019 O O . ALA A 1 408 ? -30.183 5.054 8.099 1.00 93.81 408 ALA A O 1
ATOM 3020 N N . HIS A 1 409 ? -29.770 7.144 8.791 1.00 92.81 409 HIS A N 1
ATOM 3021 C CA . HIS A 1 409 ? -30.958 7.225 9.654 1.00 92.81 409 HIS A CA 1
ATOM 3022 C C . HIS A 1 409 ? -32.269 7.349 8.853 1.00 92.81 409 HIS A C 1
ATOM 3024 O O . HIS A 1 409 ? -33.312 6.799 9.200 1.00 92.81 409 HIS A O 1
ATOM 3030 N N . THR A 1 410 ? -32.229 8.096 7.745 1.00 92.94 410 THR A N 1
ATOM 3031 C CA . THR A 1 410 ? -33.392 8.371 6.889 1.00 92.94 410 THR A CA 1
ATOM 3032 C C . THR A 1 410 ? -33.012 8.315 5.415 1.00 92.94 410 THR A C 1
ATOM 3034 O O . THR A 1 410 ? -31.843 8.465 5.056 1.00 92.94 410 THR A O 1
ATOM 3037 N N . VAL A 1 411 ? -34.017 8.205 4.538 1.00 90.38 411 VAL A N 1
ATOM 3038 C CA . VAL A 1 411 ? -33.833 8.227 3.075 1.00 90.38 411 VAL A CA 1
ATOM 3039 C C . VAL A 1 411 ? -33.090 9.490 2.601 1.00 90.38 411 VAL A C 1
ATOM 3041 O O . VAL A 1 411 ? -32.254 9.414 1.705 1.00 90.38 411 VAL A O 1
ATOM 3044 N N . ALA A 1 412 ? -33.321 10.649 3.229 1.00 91.19 412 ALA A N 1
ATOM 3045 C CA . ALA A 1 412 ? -32.628 11.900 2.890 1.00 91.19 412 ALA A CA 1
ATOM 3046 C C . ALA A 1 412 ? -31.125 11.883 3.249 1.00 91.19 412 ALA A C 1
ATOM 3048 O O . ALA A 1 412 ? -30.320 12.627 2.675 1.00 91.19 412 ALA A O 1
ATOM 3049 N N . GLY A 1 413 ? -30.739 11.027 4.197 1.00 88.31 413 GLY A N 1
ATOM 3050 C CA . GLY A 1 413 ? -29.360 10.827 4.634 1.00 88.31 413 GLY A CA 1
ATOM 3051 C C . GLY A 1 413 ? -28.549 9.885 3.745 1.00 88.31 413 GLY A C 1
ATOM 3052 O O . GLY A 1 413 ? -27.342 9.784 3.943 1.00 88.31 413 GLY A O 1
ATOM 3053 N N . LEU A 1 414 ? -29.162 9.221 2.760 1.00 92.69 414 LEU A N 1
ATOM 3054 C CA . LEU A 1 414 ? -28.455 8.280 1.892 1.00 92.69 414 LEU A CA 1
ATOM 3055 C C . LEU A 1 414 ? -27.360 8.991 1.087 1.00 92.69 414 LEU A C 1
ATOM 3057 O O . LEU A 1 414 ? -27.562 10.077 0.531 1.00 92.69 414 LEU A O 1
ATOM 3061 N N . ARG A 1 415 ? -26.173 8.383 1.045 1.00 89.12 415 ARG A N 1
ATOM 3062 C CA . ARG A 1 415 ? -25.005 8.873 0.305 1.00 89.12 415 ARG A CA 1
ATOM 3063 C C . ARG A 1 415 ? -24.363 7.708 -0.453 1.00 89.12 415 ARG A C 1
ATOM 3065 O O . ARG A 1 415 ? -24.141 6.667 0.169 1.00 89.12 415 ARG A O 1
ATOM 3072 N N . PRO A 1 416 ? -24.022 7.872 -1.745 1.00 84.81 416 PRO A N 1
ATOM 3073 C CA . PRO A 1 416 ? -23.259 6.866 -2.478 1.00 84.81 416 PRO A CA 1
ATOM 3074 C C . PRO A 1 416 ? -21.962 6.503 -1.745 1.00 84.81 416 PRO A C 1
ATOM 3076 O O . PRO A 1 416 ? -21.303 7.376 -1.177 1.00 84.81 416 PRO A O 1
ATOM 3079 N N . GLY A 1 417 ? -21.605 5.218 -1.735 1.00 83.19 417 GLY A N 1
ATOM 3080 C CA . GLY A 1 417 ? -20.386 4.715 -1.090 1.00 83.19 417 GLY A CA 1
ATOM 3081 C C . GLY A 1 417 ? -20.465 4.503 0.430 1.00 83.19 417 GLY A C 1
ATOM 3082 O O . GLY A 1 417 ? -19.608 3.811 0.973 1.00 83.19 417 GLY A O 1
ATOM 3083 N N . ARG A 1 418 ? -21.498 5.000 1.130 1.00 94.06 418 ARG A N 1
ATOM 3084 C CA . ARG A 1 418 ? -21.758 4.662 2.548 1.00 94.06 418 ARG A CA 1
ATOM 3085 C C . ARG A 1 418 ? -22.545 3.355 2.665 1.00 94.06 418 ARG A C 1
ATOM 3087 O O . ARG A 1 418 ? -23.677 3.332 3.145 1.00 94.06 418 ARG A O 1
ATOM 3094 N N . THR A 1 419 ? -21.963 2.270 2.166 1.00 97.81 419 THR A N 1
ATOM 3095 C CA . THR A 1 419 ? -22.594 0.946 2.174 1.00 97.81 419 THR A CA 1
ATOM 3096 C C . THR A 1 419 ? -22.350 0.208 3.492 1.00 97.81 419 THR A C 1
ATOM 3098 O O . THR A 1 419 ? -21.371 0.473 4.192 1.00 97.81 419 THR A O 1
ATOM 3101 N N . LEU A 1 420 ? -23.205 -0.770 3.815 1.00 98.50 420 LEU A N 1
ATOM 3102 C CA . LEU A 1 420 ? -22.989 -1.683 4.948 1.00 98.50 420 LEU A CA 1
ATOM 3103 C C . LEU A 1 420 ? -21.644 -2.424 4.828 1.00 98.50 420 LEU A C 1
ATOM 3105 O O . LEU A 1 420 ? -20.958 -2.650 5.822 1.00 98.50 420 LEU A O 1
ATOM 3109 N N . GLU A 1 421 ? -21.255 -2.785 3.602 1.00 98.25 421 GLU A N 1
ATOM 3110 C CA . GLU A 1 421 ? -19.987 -3.462 3.324 1.00 98.25 421 GLU A CA 1
ATOM 3111 C C . GLU A 1 421 ? -18.785 -2.569 3.663 1.00 98.25 421 GLU A C 1
ATOM 3113 O O . GLU A 1 421 ? -17.890 -3.006 4.385 1.00 98.25 421 GLU A O 1
ATOM 3118 N N . ALA A 1 422 ? -18.798 -1.315 3.200 1.00 95.00 422 ALA A N 1
ATOM 3119 C CA . ALA A 1 422 ? -17.698 -0.374 3.394 1.00 95.00 422 ALA A CA 1
ATOM 3120 C C . ALA A 1 422 ? -17.552 0.088 4.850 1.00 95.00 422 ALA A C 1
ATOM 3122 O O . ALA A 1 422 ? -16.432 0.212 5.336 1.00 95.00 422 ALA A O 1
ATOM 3123 N N . LEU A 1 423 ? -18.669 0.341 5.542 1.00 96.44 423 LEU A N 1
ATOM 3124 C CA . LEU A 1 423 ? -18.639 0.871 6.908 1.00 96.44 423 LEU A CA 1
ATOM 3125 C C . LEU A 1 423 ? -18.475 -0.214 7.980 1.00 96.44 423 LEU A C 1
ATOM 3127 O O . LEU A 1 423 ? -17.873 0.061 9.012 1.00 96.44 423 LEU A O 1
ATOM 3131 N N . TYR A 1 424 ? -18.987 -1.431 7.752 1.00 98.62 424 TYR A N 1
ATOM 3132 C CA . TYR A 1 424 ? -19.048 -2.463 8.795 1.00 98.62 424 TYR A CA 1
ATOM 3133 C C . TYR A 1 424 ? -18.342 -3.764 8.422 1.00 98.62 424 TYR A C 1
ATOM 3135 O O . TYR A 1 424 ? -17.418 -4.180 9.119 1.00 98.62 424 TYR A O 1
ATOM 3143 N N . LEU A 1 425 ? -18.753 -4.436 7.343 1.00 98.62 425 LEU A N 1
ATOM 3144 C CA . LEU A 1 425 ? -18.288 -5.806 7.077 1.00 98.62 425 LEU A CA 1
ATOM 3145 C C . LEU A 1 425 ? -16.801 -5.870 6.703 1.00 98.62 425 LEU A C 1
ATOM 3147 O O . LEU A 1 425 ? -16.082 -6.713 7.241 1.00 98.62 425 LEU A O 1
ATOM 3151 N N . ALA A 1 426 ? -16.321 -4.985 5.823 1.00 96.56 426 ALA A N 1
ATOM 3152 C CA . ALA A 1 426 ? -14.918 -4.980 5.417 1.00 96.56 426 ALA A CA 1
ATOM 3153 C C . ALA A 1 426 ? -13.964 -4.621 6.577 1.00 96.56 426 ALA A C 1
ATOM 3155 O O . ALA A 1 426 ? -13.025 -5.393 6.801 1.00 96.56 426 ALA A O 1
ATOM 3156 N N . PRO A 1 427 ? -14.208 -3.561 7.379 1.00 95.19 427 PRO A N 1
ATOM 3157 C CA . PRO A 1 427 ? -13.350 -3.259 8.527 1.00 95.19 427 PRO A CA 1
ATOM 3158 C C . PRO A 1 427 ? -13.413 -4.325 9.633 1.00 95.19 427 PRO A C 1
ATOM 3160 O O . PRO A 1 427 ? -12.381 -4.662 10.212 1.00 95.19 427 PRO A O 1
ATOM 3163 N N . LEU A 1 428 ? -14.587 -4.921 9.901 1.00 98.31 428 LEU A N 1
ATOM 3164 C CA . LEU A 1 428 ? -14.699 -6.054 10.833 1.00 98.31 428 LEU A CA 1
ATOM 3165 C C . LEU A 1 428 ? -13.868 -7.254 10.368 1.00 98.31 428 LEU A C 1
ATOM 3167 O O . LEU A 1 428 ? -13.203 -7.889 11.186 1.00 98.31 428 LEU A O 1
ATOM 3171 N N . ALA A 1 429 ? -13.882 -7.560 9.067 1.00 96.88 429 ALA A N 1
ATOM 3172 C CA . ALA A 1 429 ? -13.093 -8.648 8.496 1.00 96.88 429 ALA A CA 1
ATOM 3173 C C . ALA A 1 429 ? -11.596 -8.413 8.629 1.00 96.88 429 ALA A C 1
ATOM 3175 O O . ALA A 1 429 ? -10.866 -9.319 9.032 1.00 96.88 429 ALA A O 1
ATOM 3176 N N . GLN A 1 430 ? -11.152 -7.198 8.315 1.00 91.94 430 GLN A N 1
ATOM 3177 C CA . GLN A 1 430 ? -9.764 -6.798 8.479 1.00 91.94 430 GLN A CA 1
ATOM 3178 C C . GLN A 1 430 ? -9.327 -6.962 9.940 1.00 91.94 430 GLN A C 1
ATOM 3180 O O . GLN A 1 430 ? -8.420 -7.746 10.222 1.00 91.94 430 GLN A O 1
ATOM 3185 N N . ARG A 1 431 ? -10.048 -6.329 10.874 1.00 92.69 431 ARG A N 1
ATOM 3186 C CA . ARG A 1 431 ? -9.711 -6.366 12.301 1.00 92.69 431 ARG A CA 1
ATOM 3187 C C . ARG A 1 431 ? -9.753 -7.785 12.868 1.00 92.69 431 ARG A C 1
ATOM 3189 O O . ARG A 1 431 ? -8.892 -8.156 13.656 1.00 92.69 431 ARG A O 1
ATOM 3196 N N . ALA A 1 432 ? -10.709 -8.616 12.442 1.00 92.75 432 ALA A N 1
ATOM 3197 C CA . ALA A 1 432 ? -10.778 -10.013 12.864 1.00 92.75 432 ALA A CA 1
ATOM 3198 C C . ALA A 1 432 ? -9.572 -10.839 12.395 1.00 92.75 432 ALA A C 1
ATOM 3200 O O . ALA A 1 432 ? -9.066 -11.668 13.152 1.00 92.75 432 ALA A O 1
ATOM 3201 N N . ARG A 1 433 ? -9.097 -10.618 11.164 1.00 88.69 433 ARG A N 1
ATOM 3202 C CA . ARG A 1 433 ? -7.918 -11.305 10.614 1.00 88.69 433 ARG A CA 1
ATOM 3203 C C . ARG A 1 433 ? -6.636 -10.868 11.324 1.00 88.69 433 ARG A C 1
ATOM 3205 O O . ARG A 1 433 ? -5.819 -11.720 11.659 1.00 88.69 433 ARG A O 1
ATOM 3212 N N . GLU A 1 434 ? -6.510 -9.581 11.636 1.00 84.62 434 GLU A N 1
ATOM 3213 C CA . GLU A 1 434 ? -5.393 -9.014 12.411 1.00 84.62 434 GLU A CA 1
ATOM 3214 C C . GLU A 1 434 ? -5.359 -9.526 13.866 1.00 84.62 434 GLU A C 1
ATOM 3216 O O . GLU A 1 434 ? -4.294 -9.658 14.471 1.00 84.62 434 GLU A O 1
ATOM 3221 N N . ASN A 1 435 ? -6.518 -9.883 14.427 1.00 85.06 435 ASN A N 1
ATOM 3222 C CA . ASN A 1 435 ? -6.664 -10.349 15.808 1.00 85.06 435 ASN A CA 1
ATOM 3223 C C . ASN A 1 435 ? -6.848 -11.870 15.952 1.00 85.06 435 ASN A C 1
ATOM 3225 O O . ASN A 1 435 ? -7.320 -12.345 16.988 1.00 85.06 435 ASN A O 1
ATOM 3229 N N . GLY A 1 436 ? -6.441 -12.648 14.944 1.00 85.25 436 GLY A N 1
ATOM 3230 C CA . GLY A 1 436 ? -6.403 -14.111 15.034 1.00 85.25 436 GLY A CA 1
ATOM 3231 C C . GLY A 1 436 ? -7.781 -14.782 15.004 1.00 85.25 436 GLY A C 1
ATOM 3232 O O . GLY A 1 436 ? -7.981 -15.811 15.643 1.00 85.25 436 GLY A O 1
ATOM 3233 N N . GLY A 1 437 ? -8.745 -14.206 14.282 1.00 89.62 437 GLY A N 1
ATOM 3234 C CA . GLY A 1 437 ? -10.092 -14.764 14.098 1.00 89.62 437 GLY A CA 1
ATOM 3235 C C . GLY A 1 437 ? -11.154 -14.243 15.076 1.00 89.62 437 GLY A C 1
ATOM 3236 O O . GLY A 1 437 ? -12.241 -14.823 15.182 1.00 89.62 437 GLY A O 1
ATOM 3237 N N . ARG A 1 438 ? -10.867 -13.151 15.793 1.00 94.62 438 ARG A N 1
ATOM 3238 C CA . ARG A 1 438 ? -11.803 -12.428 16.673 1.00 94.62 438 ARG A CA 1
ATOM 3239 C C . ARG A 1 438 ? -11.649 -10.929 16.471 1.00 94.62 438 ARG A C 1
ATOM 3241 O O . ARG A 1 438 ? -10.546 -10.483 16.219 1.00 94.62 438 ARG A O 1
ATOM 3248 N N . VAL A 1 439 ? -12.720 -10.144 16.597 1.00 95.56 439 VAL A N 1
ATOM 3249 C CA . VAL A 1 439 ? -12.637 -8.676 16.431 1.00 95.56 439 VAL A CA 1
ATOM 3250 C C . VAL A 1 439 ? -11.815 -8.040 17.551 1.00 95.56 439 VAL A C 1
ATOM 3252 O O . VAL A 1 439 ? -10.934 -7.227 17.287 1.00 95.56 439 VAL A O 1
ATOM 3255 N N . HIS A 1 440 ? -12.064 -8.462 18.790 1.00 92.75 440 HIS A N 1
ATOM 3256 C CA . HIS A 1 440 ? -11.192 -8.196 19.930 1.00 92.75 440 HIS A CA 1
ATOM 3257 C C . HIS A 1 440 ? -10.340 -9.436 20.173 1.00 92.75 440 HIS A C 1
ATOM 3259 O O . HIS A 1 440 ? -10.887 -10.533 20.279 1.00 92.75 440 HIS A O 1
ATOM 3265 N N . ARG A 1 441 ? -9.013 -9.299 20.240 1.00 86.75 441 ARG A N 1
ATOM 3266 C CA . ARG A 1 441 ? -8.097 -10.444 20.385 1.00 86.75 441 ARG A CA 1
ATOM 3267 C C . ARG A 1 441 ? -8.456 -11.280 21.620 1.00 86.75 441 ARG A C 1
ATOM 3269 O O . ARG A 1 441 ? -8.453 -10.767 22.732 1.00 86.75 441 ARG A O 1
ATOM 3276 N N . GLY A 1 442 ? -8.782 -12.558 21.415 1.00 85.56 442 GLY A N 1
ATOM 3277 C CA . GLY A 1 442 ? -9.230 -13.464 22.486 1.00 85.56 442 GLY A CA 1
ATOM 3278 C C . GLY A 1 442 ? -10.579 -13.103 23.133 1.00 85.56 442 GLY A C 1
ATOM 3279 O O . GLY A 1 442 ? -10.987 -13.764 24.083 1.00 85.56 442 GLY A O 1
ATOM 3280 N N . GLY A 1 443 ? -11.266 -12.070 22.638 1.00 89.50 443 GLY A N 1
ATOM 3281 C CA . GLY A 1 443 ? -12.557 -11.605 23.134 1.00 89.50 443 GLY A CA 1
ATOM 3282 C C . GLY A 1 443 ? -13.753 -12.371 22.552 1.00 89.50 443 GLY A C 1
ATOM 3283 O O . GLY A 1 443 ? -13.587 -13.267 21.713 1.00 89.50 443 GLY A O 1
ATOM 3284 N N . PRO A 1 444 ? -14.978 -12.020 22.986 1.00 95.12 444 PRO A N 1
ATOM 3285 C CA . PRO A 1 444 ? -16.204 -12.635 22.484 1.00 95.12 444 PRO A CA 1
ATOM 3286 C C . PRO A 1 444 ? -16.483 -12.247 21.024 1.00 95.12 444 PRO A C 1
ATOM 3288 O O . PRO A 1 444 ? -15.873 -11.328 20.469 1.00 95.12 444 PRO A O 1
ATOM 3291 N N . ALA A 1 445 ? -17.445 -12.933 20.405 1.00 97.00 445 ALA A N 1
ATOM 3292 C CA . ALA A 1 445 ? -17.991 -12.519 19.119 1.00 97.00 445 ALA A CA 1
ATOM 3293 C C . ALA A 1 445 ? -18.666 -11.139 19.219 1.00 97.00 445 ALA A C 1
ATOM 3295 O O . ALA A 1 445 ? -19.389 -10.850 20.176 1.00 97.00 445 ALA A O 1
ATOM 3296 N N . VAL A 1 446 ? -18.476 -10.302 18.199 1.00 98.44 446 VAL A N 1
ATOM 3297 C CA . VAL A 1 446 ? -19.145 -8.999 18.091 1.00 98.44 446 VAL A CA 1
ATOM 3298 C C . VAL A 1 446 ? -20.499 -9.166 17.409 1.00 98.44 446 VAL A C 1
ATOM 3300 O O . VAL A 1 446 ? -20.624 -9.877 16.415 1.00 98.44 446 VAL A O 1
ATOM 3303 N N . THR A 1 447 ? -21.536 -8.513 17.928 1.00 98.81 447 THR A N 1
ATOM 3304 C CA . THR A 1 447 ? -22.862 -8.481 17.300 1.00 98.81 447 THR A CA 1
ATOM 3305 C C . THR A 1 447 ? -22.966 -7.290 16.349 1.00 98.81 447 THR A C 1
ATOM 3307 O O . THR A 1 447 ? -22.811 -6.149 16.774 1.00 98.81 447 THR A O 1
ATOM 3310 N N . LEU A 1 448 ? -23.261 -7.551 15.075 1.00 98.81 448 LEU A N 1
ATOM 3311 C CA . LEU A 1 448 ? -23.671 -6.522 14.118 1.00 98.81 448 LEU A CA 1
ATOM 3312 C C . LEU A 1 448 ? -25.190 -6.609 13.955 1.00 98.81 448 LEU A C 1
ATOM 3314 O O . LEU A 1 448 ? -25.695 -7.541 13.323 1.00 98.81 448 LEU A O 1
ATOM 3318 N N . LEU A 1 449 ? -25.911 -5.663 14.555 1.00 98.75 449 LEU A N 1
ATOM 3319 C CA . LEU A 1 449 ? -27.354 -5.534 14.404 1.00 98.75 449 LEU A CA 1
ATOM 3320 C C . LEU A 1 449 ? -27.643 -4.730 13.130 1.00 98.75 449 LEU A C 1
ATOM 3322 O O . LEU A 1 449 ? -27.252 -3.573 13.016 1.00 98.75 449 LEU A O 1
ATOM 3326 N N . VAL A 1 450 ? -28.293 -5.356 12.153 1.00 98.75 450 VAL A N 1
ATOM 3327 C CA . VAL A 1 450 ? -28.632 -4.735 10.867 1.00 98.75 450 VAL A CA 1
ATOM 3328 C C . VAL A 1 450 ? -30.123 -4.430 10.871 1.00 98.75 450 VAL A C 1
ATOM 3330 O O . VAL A 1 450 ? -30.939 -5.340 10.717 1.00 98.75 450 VAL A O 1
ATOM 3333 N N . ASP A 1 451 ? -30.491 -3.170 11.080 1.00 98.38 451 ASP A N 1
ATOM 3334 C CA . ASP A 1 451 ? -31.886 -2.746 11.171 1.00 98.38 451 ASP A CA 1
ATOM 3335 C C . ASP A 1 451 ? -32.444 -2.407 9.785 1.00 98.38 451 ASP A C 1
ATOM 3337 O O . ASP A 1 451 ? -31.986 -1.496 9.093 1.00 98.38 451 ASP A O 1
ATOM 3341 N N . PHE A 1 452 ? -33.417 -3.196 9.331 1.00 98.25 452 PHE A N 1
ATOM 3342 C CA . PHE A 1 452 ? -33.970 -3.061 7.989 1.00 98.25 452 PHE A CA 1
ATOM 3343 C C . PHE A 1 452 ? -35.004 -1.937 7.935 1.00 98.25 452 PHE A C 1
ATOM 3345 O O . PHE A 1 452 ? -36.105 -2.069 8.475 1.00 98.25 452 PHE A O 1
ATOM 3352 N N . LYS A 1 453 ? -34.684 -0.868 7.197 1.00 97.00 453 LYS A N 1
ATOM 3353 C CA . LYS A 1 453 ? -35.570 0.292 6.991 1.00 97.00 453 LYS A CA 1
ATOM 3354 C C . LYS A 1 453 ? -36.408 0.237 5.712 1.00 97.00 453 LYS A C 1
ATOM 3356 O O . LYS A 1 453 ? -37.236 1.111 5.476 1.00 97.00 453 LYS A O 1
ATOM 3361 N N . THR A 1 454 ? -36.208 -0.787 4.884 1.00 93.25 454 THR A N 1
ATOM 3362 C CA . THR A 1 454 ? -37.003 -1.056 3.668 1.00 93.25 454 THR A CA 1
ATOM 3363 C C . THR A 1 454 ? -37.639 -2.447 3.747 1.00 93.25 454 THR A C 1
ATOM 3365 O O . THR A 1 454 ? -37.622 -3.058 4.814 1.00 93.25 454 THR A O 1
ATOM 3368 N N . GLU A 1 455 ? -38.276 -2.922 2.674 1.00 94.88 455 GLU A N 1
ATOM 3369 C CA . GLU A 1 455 ? -38.935 -4.235 2.649 1.00 94.88 455 GLU A CA 1
ATOM 3370 C C . GLU A 1 455 ? -37.920 -5.368 2.887 1.00 94.88 455 GLU A C 1
ATOM 3372 O O . GLU A 1 455 ? -36.837 -5.396 2.295 1.00 94.88 455 GLU A O 1
ATOM 3377 N N . GLY A 1 456 ? -38.262 -6.281 3.797 1.00 94.12 456 GLY A N 1
ATOM 3378 C CA . GLY A 1 456 ? -37.314 -7.218 4.377 1.00 94.12 456 GLY A CA 1
ATOM 3379 C C . GLY A 1 456 ? -36.818 -8.306 3.444 1.00 94.12 456 GLY A C 1
ATOM 3380 O O . GLY A 1 456 ? -35.620 -8.600 3.436 1.00 94.12 456 GLY A O 1
ATOM 3381 N N . ALA A 1 457 ? -37.707 -8.914 2.660 1.00 95.00 457 ALA A N 1
ATOM 3382 C CA . ALA A 1 457 ? -37.339 -10.007 1.769 1.00 95.00 457 ALA A CA 1
ATOM 3383 C C . ALA A 1 457 ? -36.431 -9.516 0.630 1.00 95.00 457 ALA A C 1
ATOM 3385 O O . ALA A 1 457 ? -35.414 -10.150 0.324 1.00 95.00 457 ALA A O 1
ATOM 3386 N N . ALA A 1 458 ? -36.743 -8.358 0.045 1.00 95.38 458 ALA A N 1
ATOM 3387 C CA . ALA A 1 458 ? -35.936 -7.718 -0.986 1.00 95.38 458 ALA A CA 1
ATOM 3388 C C . ALA A 1 458 ? -34.560 -7.292 -0.451 1.00 95.38 458 ALA A C 1
ATOM 3390 O O . ALA A 1 458 ? -33.536 -7.612 -1.062 1.00 95.38 458 ALA A O 1
ATOM 3391 N N . LEU A 1 459 ? -34.511 -6.637 0.715 1.00 97.44 459 LEU A N 1
ATOM 3392 C CA . LEU A 1 459 ? -33.248 -6.228 1.336 1.00 97.44 459 LEU A CA 1
ATOM 3393 C C . LEU A 1 459 ? -32.388 -7.452 1.670 1.00 97.44 459 LEU A C 1
ATOM 3395 O O . LEU A 1 459 ? -31.209 -7.492 1.320 1.00 97.44 459 LEU A O 1
ATOM 3399 N N . TYR A 1 460 ? -32.974 -8.502 2.250 1.00 97.81 460 TYR A N 1
ATOM 3400 C CA . TYR A 1 460 ? -32.233 -9.727 2.546 1.00 97.81 460 TYR A CA 1
ATOM 3401 C C . TYR A 1 460 ? -31.713 -10.436 1.290 1.00 97.81 460 TYR A C 1
ATOM 3403 O O . TYR A 1 460 ? -30.600 -10.968 1.294 1.00 97.81 460 TYR A O 1
ATOM 3411 N N . THR A 1 461 ? -32.477 -10.402 0.195 1.00 96.81 461 THR A N 1
ATOM 3412 C CA . THR A 1 461 ? -32.038 -10.921 -1.110 1.00 96.81 461 THR A CA 1
ATOM 3413 C C . THR A 1 461 ? -30.765 -10.215 -1.586 1.00 96.81 461 THR A C 1
ATOM 3415 O O . THR A 1 461 ? -29.836 -10.885 -2.038 1.00 96.81 461 THR A O 1
ATOM 3418 N N . ALA A 1 462 ? -30.676 -8.893 -1.409 1.00 97.56 462 ALA A N 1
ATOM 3419 C CA . ALA A 1 462 ? -29.472 -8.119 -1.713 1.00 97.56 462 ALA A CA 1
ATOM 3420 C C . ALA A 1 462 ? -28.334 -8.336 -0.691 1.00 97.56 462 ALA A C 1
ATOM 3422 O O . ALA A 1 462 ? -27.164 -8.371 -1.067 1.00 97.56 462 ALA A O 1
ATOM 3423 N N . LEU A 1 463 ? -28.654 -8.528 0.593 1.00 98.31 463 LEU A N 1
ATOM 3424 C CA . LEU A 1 463 ? -27.674 -8.718 1.672 1.00 98.31 463 LEU A CA 1
ATOM 3425 C C . LEU A 1 463 ? -26.959 -10.071 1.612 1.00 98.31 463 LEU A C 1
ATOM 3427 O O . LEU A 1 463 ? -25.758 -10.153 1.868 1.00 98.31 463 LEU A O 1
ATOM 3431 N N . ARG A 1 464 ? -27.668 -11.143 1.256 1.00 97.06 464 ARG A N 1
ATOM 3432 C CA . ARG A 1 464 ? -27.128 -12.509 1.241 1.00 97.06 464 ARG A CA 1
ATOM 3433 C C . ARG A 1 464 ? -25.812 -12.673 0.461 1.00 97.06 464 ARG A C 1
ATOM 3435 O O . ARG A 1 464 ? -24.883 -13.250 1.033 1.00 97.06 464 ARG A O 1
ATOM 3442 N N . PRO A 1 465 ? -25.676 -12.225 -0.805 1.00 97.75 465 PRO A N 1
ATOM 3443 C CA . PRO A 1 465 ? -24.413 -12.350 -1.530 1.00 97.75 465 PRO A CA 1
ATOM 3444 C C . PRO A 1 465 ? -23.282 -11.545 -0.884 1.00 97.75 465 PRO A C 1
ATOM 3446 O O . PRO A 1 465 ? -22.142 -11.997 -0.926 1.00 97.75 465 PRO A O 1
ATOM 3449 N N . VAL A 1 466 ? -23.583 -10.410 -0.243 1.00 98.38 466 VAL A N 1
ATOM 3450 C CA . VAL A 1 466 ? -22.583 -9.620 0.488 1.00 98.38 466 VAL A CA 1
ATOM 3451 C C . VAL A 1 466 ? -22.075 -10.400 1.699 1.00 98.38 466 VAL A C 1
ATOM 3453 O O . VAL A 1 466 ? -20.870 -10.577 1.830 1.00 98.38 466 VAL A O 1
ATOM 3456 N N . LEU A 1 467 ? -22.965 -10.962 2.528 1.00 98.56 467 LEU A N 1
ATOM 3457 C CA . LEU A 1 467 ? -22.562 -11.765 3.694 1.00 98.56 467 LEU A CA 1
ATOM 3458 C C . LEU A 1 467 ? -21.710 -12.981 3.306 1.00 98.56 467 LEU A C 1
ATOM 3460 O O . LEU A 1 467 ? -20.752 -13.306 4.003 1.00 98.56 467 LEU A O 1
ATOM 3464 N N . ARG A 1 468 ? -22.011 -13.634 2.175 1.00 98.06 468 ARG A N 1
ATOM 3465 C CA . ARG A 1 468 ? -21.235 -14.789 1.688 1.00 98.06 468 ARG A CA 1
ATOM 3466 C C . ARG A 1 468 ? -19.762 -14.465 1.434 1.00 98.06 468 ARG A C 1
ATOM 3468 O O . ARG A 1 468 ? -18.930 -15.341 1.655 1.00 98.06 468 ARG A O 1
ATOM 3475 N N . LYS A 1 469 ? -19.426 -13.229 1.041 1.00 98.19 469 LYS A N 1
ATOM 3476 C CA . LYS A 1 469 ? -18.028 -12.789 0.867 1.00 98.19 469 LYS A CA 1
ATOM 3477 C C . LYS A 1 469 ? -17.217 -12.842 2.170 1.00 98.19 469 LYS A C 1
ATOM 3479 O O . LYS A 1 469 ? -15.995 -12.907 2.114 1.00 98.19 469 LYS A O 1
ATOM 3484 N N . TYR A 1 470 ? -17.897 -12.820 3.318 1.00 98.44 470 TYR A N 1
ATOM 3485 C CA . TYR A 1 470 ? -17.314 -12.747 4.660 1.00 98.44 470 TYR A CA 1
ATOM 3486 C C . TYR A 1 470 ? -17.577 -14.014 5.492 1.00 98.44 470 TYR A C 1
ATOM 3488 O O . TYR A 1 470 ? -17.467 -14.001 6.717 1.00 98.44 470 TYR A O 1
ATOM 3496 N N . GLY A 1 471 ? -17.946 -15.133 4.857 1.00 97.00 471 GLY A N 1
ATOM 3497 C CA . GLY A 1 471 ? -18.287 -16.376 5.563 1.00 97.00 471 GLY A CA 1
ATOM 3498 C C . GLY A 1 471 ? -17.173 -16.932 6.468 1.00 97.00 471 GLY A C 1
ATOM 3499 O O . GLY A 1 471 ? -17.466 -17.693 7.389 1.00 97.00 471 GLY A O 1
ATOM 3500 N N . ASP A 1 472 ? -15.917 -16.530 6.249 1.00 95.62 472 ASP A N 1
ATOM 3501 C CA . ASP A 1 472 ? -14.749 -16.878 7.067 1.00 95.62 472 ASP A CA 1
ATOM 3502 C C . ASP A 1 472 ? -14.777 -16.253 8.470 1.00 95.62 472 ASP A C 1
ATOM 3504 O O . ASP A 1 472 ? -14.248 -16.847 9.408 1.00 95.62 472 ASP A O 1
ATOM 3508 N N . ILE A 1 473 ? -15.425 -15.096 8.638 1.00 97.81 473 ILE A N 1
ATOM 3509 C CA . ILE A 1 473 ? -15.518 -14.381 9.923 1.00 97.81 473 ILE A CA 1
ATOM 3510 C C . ILE A 1 473 ? -16.914 -14.431 10.555 1.00 97.81 473 ILE A C 1
ATOM 3512 O O . ILE A 1 473 ? -17.051 -14.121 11.741 1.00 97.81 473 ILE A O 1
ATOM 3516 N N . LEU A 1 474 ? -17.948 -14.776 9.780 1.00 98.69 474 LEU A N 1
ATOM 3517 C CA . LEU A 1 474 ? -19.342 -14.698 10.215 1.00 98.69 474 LEU A CA 1
ATOM 3518 C C . LEU A 1 474 ? -19.808 -15.980 10.914 1.00 98.69 474 LEU A C 1
ATOM 3520 O O . LEU A 1 474 ? -19.570 -17.101 10.444 1.00 98.69 474 LEU A O 1
ATOM 3524 N N . THR A 1 475 ? -20.517 -15.802 12.029 1.00 98.69 475 THR A N 1
ATOM 3525 C CA . THR A 1 475 ? -21.264 -16.862 12.707 1.00 98.69 475 THR A CA 1
ATOM 3526 C C . THR A 1 475 ? -22.308 -17.422 11.750 1.00 98.69 475 THR A C 1
ATOM 3528 O O . THR A 1 475 ? -23.036 -16.679 11.092 1.00 98.69 475 THR A O 1
ATOM 3531 N N . SER A 1 476 ? -22.377 -18.745 11.666 1.00 98.25 476 SER A N 1
ATOM 3532 C CA . SER A 1 476 ? -23.204 -19.444 10.681 1.00 98.25 476 SER A CA 1
ATOM 3533 C C . SER A 1 476 ? -24.126 -20.454 11.345 1.00 98.25 476 SER A C 1
ATOM 3535 O O . SER A 1 476 ? -23.813 -20.980 12.411 1.00 98.25 476 SER A O 1
ATOM 3537 N N . PHE A 1 477 ? -25.260 -20.726 10.712 1.00 98.25 477 PHE A N 1
ATOM 3538 C CA . PHE A 1 477 ? -26.131 -21.846 11.038 1.00 98.25 477 PHE A CA 1
ATOM 3539 C C . PHE A 1 477 ? -26.142 -22.810 9.856 1.00 98.25 477 PHE A C 1
ATOM 3541 O O . PHE A 1 477 ? -26.432 -22.384 8.741 1.00 98.25 477 PHE A O 1
ATOM 3548 N N . ALA A 1 478 ? -25.827 -24.079 10.101 1.00 96.19 478 ALA A N 1
ATOM 3549 C CA . ALA A 1 478 ? -25.891 -25.154 9.115 1.00 96.19 478 ALA A CA 1
ATOM 3550 C C . ALA A 1 478 ? -26.088 -26.501 9.826 1.00 96.19 478 ALA A C 1
ATOM 3552 O O . ALA A 1 478 ? -25.584 -26.708 10.933 1.00 96.19 478 ALA A O 1
ATOM 3553 N N . GLY A 1 479 ? -26.841 -27.421 9.217 1.00 88.94 479 GLY A N 1
ATOM 3554 C CA . GLY A 1 479 ? -27.051 -28.767 9.774 1.00 88.94 479 GLY A CA 1
ATOM 3555 C C . GLY A 1 479 ? -27.653 -28.774 11.187 1.00 88.94 479 GLY A C 1
ATOM 3556 O O . GLY A 1 479 ? -27.305 -29.626 12.003 1.00 88.94 479 GLY A O 1
ATOM 3557 N N . GLY A 1 480 ? -28.501 -27.789 11.508 1.00 89.69 480 GLY A N 1
ATOM 3558 C CA . GLY A 1 480 ? -29.124 -27.650 12.829 1.00 89.69 480 GLY A CA 1
ATOM 3559 C C . GLY A 1 480 ? -28.216 -27.076 13.923 1.00 89.69 480 GLY A C 1
ATOM 3560 O O . GLY A 1 480 ? -28.639 -27.010 15.075 1.00 89.69 480 GLY A O 1
ATOM 3561 N N . LYS A 1 481 ? -26.985 -26.659 13.601 1.00 94.19 481 LYS A N 1
ATOM 3562 C CA . LYS A 1 481 ? -25.997 -26.167 14.572 1.00 94.19 481 LYS A CA 1
ATOM 3563 C C . LYS A 1 481 ? -25.551 -24.748 14.246 1.00 94.19 481 LYS A C 1
ATOM 3565 O O . LYS A 1 481 ? -25.439 -24.377 13.080 1.00 94.19 481 LYS A O 1
ATOM 3570 N N . VAL A 1 482 ? -25.262 -23.974 15.291 1.00 97.75 482 VAL A N 1
ATOM 3571 C CA . VAL A 1 482 ? -24.626 -22.657 15.181 1.00 97.75 482 VAL A CA 1
ATOM 3572 C C . VAL A 1 482 ? -23.118 -22.822 15.359 1.00 97.75 482 VAL A C 1
ATOM 3574 O O . VAL A 1 482 ? -22.675 -23.414 16.340 1.00 97.75 482 VAL A O 1
ATOM 3577 N N . ALA A 1 483 ? -22.337 -22.300 14.419 1.00 97.88 483 ALA A N 1
ATOM 3578 C CA . ALA A 1 483 ? -20.886 -22.199 14.508 1.00 97.88 483 ALA A CA 1
ATOM 3579 C C . ALA A 1 483 ? -20.502 -20.726 14.689 1.00 97.88 483 ALA A C 1
ATOM 3581 O O . ALA A 1 483 ? -20.549 -19.951 13.728 1.00 97.88 483 ALA A O 1
ATOM 3582 N N . GLU A 1 484 ? -20.165 -20.347 15.925 1.00 97.56 484 GLU A N 1
ATOM 3583 C CA . GLU A 1 484 ? -19.766 -18.983 16.288 1.00 97.56 484 GLU A CA 1
ATOM 3584 C C . GLU A 1 484 ? -18.398 -18.613 15.702 1.00 97.56 484 GLU A C 1
ATOM 3586 O O . GLU A 1 484 ? -17.433 -19.380 15.780 1.00 97.56 484 GLU A O 1
ATOM 3591 N N . ARG A 1 485 ? -18.308 -17.408 15.134 1.00 97.62 485 ARG A N 1
ATOM 3592 C CA . ARG A 1 485 ? -17.062 -16.821 14.628 1.00 97.62 485 ARG A CA 1
ATOM 3593 C C . ARG A 1 485 ? -16.860 -15.406 15.182 1.00 97.62 485 ARG A C 1
ATOM 3595 O O . ARG A 1 485 ? -17.376 -15.074 16.240 1.00 97.62 485 ARG A O 1
ATOM 3602 N N . ALA A 1 486 ? -16.053 -14.585 14.513 1.00 97.88 486 ALA A N 1
ATOM 3603 C CA . ALA A 1 486 ? -15.705 -13.248 14.981 1.00 97.88 486 ALA A CA 1
ATOM 3604 C C . ALA A 1 486 ? -16.923 -12.318 15.091 1.00 97.88 486 ALA A C 1
ATOM 3606 O O . ALA A 1 486 ? -16.956 -11.472 15.985 1.00 97.88 486 ALA A O 1
ATOM 3607 N N . VAL A 1 487 ? -17.900 -12.463 14.187 1.00 98.81 487 VAL A N 1
ATOM 3608 C CA . VAL A 1 487 ? -19.057 -11.565 14.084 1.00 98.81 487 VAL A CA 1
ATOM 3609 C C . VAL A 1 487 ? -20.358 -12.347 13.927 1.00 98.81 487 VAL A C 1
ATOM 3611 O O . VAL A 1 487 ? -20.488 -13.180 13.034 1.00 98.81 487 VAL A O 1
ATOM 3614 N N . THR A 1 488 ? -21.361 -12.020 14.738 1.00 98.81 488 THR A N 1
ATOM 3615 C CA . THR A 1 488 ? -22.731 -12.532 14.614 1.00 98.81 488 THR A CA 1
ATOM 3616 C C . THR A 1 488 ? -23.635 -11.443 14.044 1.00 98.81 488 THR A C 1
ATOM 3618 O O . THR A 1 488 ? -23.878 -10.429 14.697 1.00 98.81 488 THR A O 1
ATOM 3621 N N . VAL A 1 489 ? -24.146 -11.654 12.828 1.00 98.88 489 VAL A N 1
ATOM 3622 C CA . VAL A 1 489 ? -25.080 -10.728 12.167 1.00 98.88 489 VAL A CA 1
ATOM 3623 C C . VAL A 1 489 ? -26.507 -11.039 12.605 1.00 98.88 489 VAL A C 1
ATOM 3625 O O . VAL A 1 489 ? -26.989 -12.157 12.411 1.00 98.88 489 VAL A O 1
ATOM 3628 N N . ILE A 1 490 ? -27.199 -10.055 13.175 1.00 98.81 490 ILE A N 1
ATOM 3629 C CA . ILE A 1 490 ? -28.589 -10.182 13.623 1.00 98.81 490 ILE A CA 1
ATOM 3630 C C . ILE A 1 490 ? -29.438 -9.140 12.887 1.00 98.81 490 ILE A C 1
ATOM 3632 O O . ILE A 1 490 ? -29.103 -7.963 12.876 1.00 98.81 490 ILE A O 1
ATOM 3636 N N . LEU A 1 491 ? -30.528 -9.568 12.254 1.00 98.75 491 LEU A N 1
ATOM 3637 C CA . LEU A 1 491 ? -31.422 -8.718 11.471 1.00 98.75 491 LEU A CA 1
ATOM 3638 C C . LEU A 1 491 ? -32.537 -8.165 12.367 1.00 98.75 491 LEU A C 1
ATOM 3640 O O . LEU A 1 491 ? -33.287 -8.942 12.962 1.00 98.75 491 LEU A O 1
ATOM 3644 N N . SER A 1 492 ? -32.654 -6.839 12.428 1.00 97.94 492 SER A N 1
ATOM 3645 C CA . SER A 1 492 ? -33.693 -6.076 13.136 1.00 97.94 492 SER A CA 1
ATOM 3646 C C . SER A 1 492 ? -34.583 -5.315 12.132 1.00 97.94 492 SER A C 1
ATOM 3648 O O . SER A 1 492 ? -34.503 -5.528 10.922 1.00 97.94 492 SER A O 1
ATOM 3650 N N . GLY A 1 493 ? -35.484 -4.460 12.616 1.00 96.25 493 GLY A N 1
ATOM 3651 C CA . GLY A 1 493 ? -36.410 -3.683 11.799 1.00 96.25 493 GLY A CA 1
ATOM 3652 C C . GLY A 1 493 ? -37.429 -4.574 11.092 1.00 96.25 493 GLY A C 1
ATOM 3653 O O . GLY A 1 493 ? -37.974 -5.515 11.693 1.00 96.25 493 GLY A O 1
ATOM 3654 N N . ASN A 1 494 ? -37.649 -4.296 9.806 1.00 96.50 494 ASN A N 1
ATOM 3655 C CA . ASN A 1 494 ? -38.494 -5.070 8.889 1.00 96.50 494 ASN A CA 1
ATOM 3656 C C . ASN A 1 494 ? -37.833 -6.402 8.479 1.00 96.50 494 ASN A C 1
ATOM 3658 O O . ASN A 1 494 ? -37.656 -6.695 7.302 1.00 96.50 494 ASN A O 1
ATOM 3662 N N . ARG A 1 495 ? -37.403 -7.201 9.454 1.00 96.00 495 ARG A N 1
ATOM 3663 C CA . ARG A 1 495 ? -36.668 -8.457 9.245 1.00 96.00 495 ARG A CA 1
ATOM 3664 C C . ARG A 1 495 ? -37.565 -9.581 8.680 1.00 96.00 495 ARG A C 1
ATOM 3666 O O . ARG A 1 495 ? -38.667 -9.782 9.191 1.00 96.00 495 ARG A O 1
ATOM 3673 N N . PRO A 1 496 ? -37.101 -10.363 7.688 1.00 96.56 496 PRO A N 1
ATOM 3674 C CA . PRO A 1 496 ? -37.899 -11.422 7.064 1.00 96.56 496 PRO A CA 1
ATOM 3675 C C . PRO A 1 496 ? -37.770 -12.755 7.828 1.00 96.56 496 PRO A C 1
ATOM 3677 O O . PRO A 1 496 ? -36.988 -13.633 7.454 1.00 96.56 496 PRO A O 1
ATOM 3680 N N . VAL A 1 497 ? -38.518 -12.899 8.926 1.00 96.50 497 VAL A N 1
ATOM 3681 C CA . VAL A 1 497 ? -38.407 -14.035 9.864 1.00 96.50 497 VAL A CA 1
ATOM 3682 C C . VAL A 1 497 ? -38.654 -15.378 9.175 1.00 96.50 497 VAL A C 1
ATOM 3684 O O . VAL A 1 497 ? -37.845 -16.294 9.313 1.00 96.50 497 VAL A O 1
ATOM 3687 N N . GLU A 1 498 ? -39.728 -15.490 8.398 1.00 95.31 498 GLU A N 1
ATOM 3688 C CA . GLU A 1 498 ? -40.142 -16.724 7.726 1.00 95.31 498 GLU A CA 1
ATOM 3689 C C . GLU A 1 498 ? -39.132 -17.148 6.653 1.00 95.31 498 GLU A C 1
ATOM 3691 O O . GLU A 1 498 ? -38.870 -18.338 6.483 1.00 95.31 498 GLU A O 1
ATOM 3696 N N . VAL A 1 499 ? -38.510 -16.175 5.974 1.00 96.06 499 VAL A N 1
ATOM 3697 C CA . VAL A 1 499 ? -37.467 -16.430 4.970 1.00 96.06 499 VAL A CA 1
ATOM 3698 C C . VAL A 1 499 ? -36.240 -17.057 5.629 1.00 96.06 499 VAL A C 1
ATOM 3700 O O . VAL A 1 499 ? -35.758 -18.080 5.153 1.00 96.06 499 VAL A O 1
ATOM 3703 N N . LEU A 1 500 ? -35.758 -16.497 6.746 1.00 95.94 500 LEU A N 1
ATOM 3704 C CA . LEU A 1 500 ? -34.608 -17.064 7.466 1.00 95.94 500 LEU A CA 1
ATOM 3705 C C . LEU A 1 500 ? -34.946 -18.390 8.160 1.00 95.94 500 LEU A C 1
ATOM 3707 O O . LEU A 1 500 ? -34.072 -19.247 8.286 1.00 95.94 500 LEU A O 1
ATOM 3711 N N . ALA A 1 501 ? -36.187 -18.569 8.620 1.00 95.50 501 ALA A N 1
ATOM 3712 C CA . ALA A 1 501 ? -36.637 -19.813 9.243 1.00 95.50 501 ALA A CA 1
ATOM 3713 C C . ALA A 1 501 ? -36.655 -20.990 8.253 1.00 95.50 501 ALA A C 1
ATOM 3715 O O . ALA A 1 501 ? -36.400 -22.125 8.653 1.00 95.50 501 ALA A O 1
ATOM 3716 N N . ALA A 1 502 ? -36.924 -20.723 6.971 1.00 95.06 502 ALA A N 1
ATOM 3717 C CA . ALA A 1 502 ? -36.932 -21.727 5.910 1.00 95.06 502 ALA A CA 1
ATOM 3718 C C . ALA A 1 502 ? -35.523 -22.137 5.428 1.00 95.06 502 ALA A C 1
ATOM 3720 O O . ALA A 1 502 ? -35.395 -23.077 4.642 1.00 95.06 502 ALA A O 1
ATOM 3721 N N . GLU A 1 503 ? -34.460 -21.459 5.872 1.00 94.69 503 GLU A N 1
ATOM 3722 C CA . GLU A 1 503 ? -33.095 -21.728 5.415 1.00 94.69 503 GLU A CA 1
ATOM 3723 C C . GLU A 1 503 ? -32.381 -22.805 6.223 1.00 94.69 503 GLU A C 1
ATOM 3725 O O . GLU A 1 503 ? -32.170 -22.685 7.431 1.00 94.69 503 GLU A O 1
ATOM 3730 N N . SER A 1 504 ? -31.905 -23.829 5.513 1.00 93.62 504 SER A N 1
ATOM 3731 C CA . SER A 1 504 ? -31.034 -24.866 6.071 1.00 93.62 504 SER A CA 1
ATOM 3732 C C . SER A 1 504 ? -29.612 -24.371 6.351 1.00 93.62 504 SER A C 1
ATOM 3734 O O . SER A 1 504 ? -28.923 -24.958 7.185 1.00 93.62 504 SER A O 1
ATOM 3736 N N . GLU A 1 505 ? -29.179 -23.308 5.663 1.00 96.75 505 GLU A N 1
ATOM 3737 C CA . GLU A 1 505 ? -27.868 -22.674 5.820 1.00 96.75 505 GLU A CA 1
ATOM 3738 C C . GLU A 1 505 ? -27.983 -21.151 5.756 1.00 96.75 505 GLU A C 1
ATOM 3740 O O . GLU A 1 505 ? -28.473 -20.611 4.763 1.00 96.75 505 GLU A O 1
ATOM 3745 N N . ARG A 1 506 ? -27.492 -20.448 6.783 1.00 97.56 506 ARG A N 1
ATOM 3746 C CA . ARG A 1 506 ? -27.535 -18.977 6.837 1.00 97.56 506 ARG A CA 1
ATOM 3747 C C . ARG A 1 506 ? -26.382 -18.364 7.624 1.00 97.56 506 ARG A C 1
ATOM 3749 O O . ARG A 1 506 ? -25.815 -18.982 8.521 1.00 97.56 506 ARG A O 1
ATOM 3756 N N . LEU A 1 507 ? -26.068 -17.112 7.289 1.00 98.50 507 LEU A N 1
ATOM 3757 C CA . LEU A 1 507 ? -25.026 -16.279 7.919 1.00 98.50 507 LEU A CA 1
ATOM 3758 C C . LEU A 1 507 ? -25.608 -15.129 8.759 1.00 98.50 507 LEU A C 1
ATOM 3760 O O . LEU A 1 507 ? -24.889 -14.213 9.147 1.00 98.50 507 LEU A O 1
ATOM 3764 N N . ALA A 1 508 ? -26.921 -15.144 8.987 1.00 98.50 508 ALA A N 1
ATOM 3765 C CA . ALA A 1 508 ? -27.631 -14.124 9.745 1.00 98.50 508 ALA A CA 1
ATOM 3766 C C . ALA A 1 508 ? -28.730 -14.749 10.610 1.00 98.50 508 ALA A C 1
ATOM 3768 O O . ALA A 1 508 ? -29.228 -15.844 10.324 1.00 98.50 508 ALA A O 1
ATOM 3769 N N . PHE A 1 509 ? -29.099 -14.036 11.668 1.00 98.75 509 PHE A N 1
ATOM 3770 C CA . PHE A 1 509 ? -30.062 -14.442 12.690 1.00 98.75 509 PHE A CA 1
ATOM 3771 C C . PHE A 1 509 ? -31.135 -13.369 12.876 1.00 98.75 509 PHE A C 1
ATOM 3773 O O . PHE A 1 509 ? -31.018 -12.285 12.316 1.00 98.75 509 PHE A O 1
ATOM 3780 N N . ILE A 1 510 ? -32.183 -13.655 13.642 1.00 98.62 510 ILE A N 1
ATOM 3781 C CA . ILE A 1 510 ? -33.312 -12.742 13.846 1.00 98.62 510 ILE A CA 1
ATOM 3782 C C . ILE A 1 510 ? -33.232 -12.085 15.225 1.00 98.62 510 ILE A C 1
ATOM 3784 O O . ILE A 1 510 ? -33.030 -12.754 16.235 1.00 98.62 510 ILE A O 1
ATOM 3788 N N . ASP A 1 511 ? -33.436 -10.771 15.265 1.00 98.56 511 ASP A N 1
ATOM 3789 C CA . ASP A 1 511 ? -33.718 -10.034 16.495 1.00 98.56 511 ASP A CA 1
ATOM 3790 C C . ASP A 1 511 ? -35.215 -10.136 16.828 1.00 98.56 511 ASP A C 1
ATOM 3792 O O . ASP A 1 511 ? -36.044 -9.511 16.181 1.00 98.56 511 ASP A O 1
ATOM 3796 N N . GLY A 1 512 ? -35.606 -10.951 17.798 1.00 98.25 512 GLY A N 1
ATOM 3797 C CA . GLY A 1 512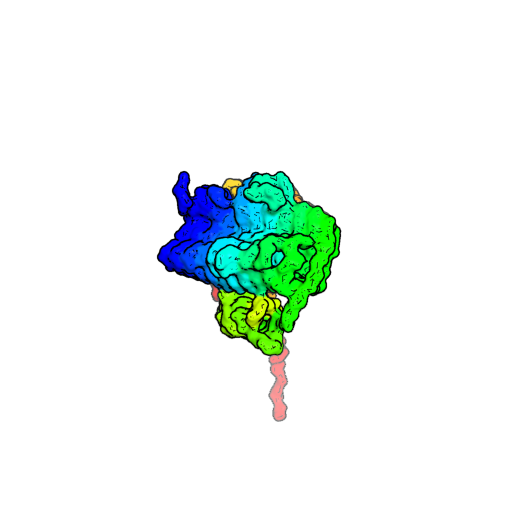 ? -36.999 -11.158 18.193 1.00 98.25 512 GLY A CA 1
ATOM 3798 C C . GLY A 1 512 ? -37.644 -9.948 18.875 1.00 98.25 512 GLY A C 1
ATOM 3799 O O . GLY A 1 512 ? -37.022 -8.916 19.128 1.00 98.25 512 GLY A O 1
ATOM 3800 N N . ARG A 1 513 ? -38.926 -10.081 19.201 1.00 97.75 513 ARG A N 1
ATOM 3801 C CA . ARG A 1 513 ? -39.712 -9.164 20.043 1.00 97.75 513 ARG A CA 1
ATOM 3802 C C . ARG A 1 513 ? -40.234 -9.926 21.258 1.00 97.75 513 ARG A C 1
ATOM 3804 O O . ARG A 1 513 ? -40.209 -11.150 21.269 1.00 97.75 513 ARG A O 1
ATOM 3811 N N . LEU A 1 514 ? -40.723 -9.230 22.287 1.00 97.44 514 LEU A N 1
ATOM 3812 C CA . LEU A 1 514 ? -41.195 -9.886 23.522 1.00 97.44 514 LEU A CA 1
ATOM 3813 C C . LEU A 1 514 ? -42.186 -11.046 23.292 1.00 97.44 514 LEU A C 1
ATOM 3815 O O . LEU A 1 514 ? -42.019 -12.066 23.957 1.00 97.44 514 LEU A O 1
ATOM 3819 N N . PRO A 1 515 ? -43.149 -10.974 22.346 1.00 96.69 515 PRO A N 1
ATOM 3820 C CA . PRO A 1 515 ? -44.026 -12.111 22.053 1.00 96.69 515 PRO A CA 1
ATOM 3821 C C . PRO A 1 515 ? -43.291 -13.374 21.575 1.00 96.69 515 PRO A C 1
ATOM 3823 O O . PRO A 1 515 ? -43.795 -14.477 21.762 1.00 96.69 515 PRO A O 1
ATOM 3826 N N . ASP A 1 516 ? -42.086 -13.249 21.009 1.00 96.81 516 ASP A N 1
ATOM 3827 C CA . ASP A 1 516 ? -41.286 -14.397 20.571 1.00 96.81 516 ASP A CA 1
ATOM 3828 C C . ASP A 1 516 ? -40.763 -15.238 21.741 1.00 96.81 516 ASP A C 1
ATOM 3830 O O . ASP A 1 516 ? -40.305 -16.362 21.523 1.00 96.81 516 ASP A O 1
ATOM 3834 N N . LEU A 1 517 ? -40.818 -14.731 22.977 1.00 95.44 517 LEU A N 1
ATOM 3835 C CA . LEU A 1 517 ? -40.549 -15.529 24.177 1.00 95.44 517 LEU A CA 1
ATOM 3836 C C . LEU A 1 517 ? -41.644 -16.577 24.435 1.00 95.44 517 LEU A C 1
ATOM 3838 O O . LEU A 1 517 ? -41.426 -17.483 25.232 1.00 95.44 517 LEU A O 1
ATOM 3842 N N . GLU A 1 518 ? -42.781 -16.486 23.739 1.00 94.50 518 GLU A N 1
ATOM 3843 C CA . GLU A 1 518 ? -43.908 -17.419 23.842 1.00 94.50 518 GLU A CA 1
ATOM 3844 C C . GLU A 1 518 ? -44.112 -18.240 22.545 1.00 94.50 518 GLU A C 1
ATOM 3846 O O . GLU A 1 518 ? -44.961 -19.126 22.499 1.00 94.50 518 GLU A O 1
ATOM 3851 N N . SER A 1 519 ? -43.345 -17.974 21.474 1.00 88.62 519 SER A N 1
ATOM 3852 C CA . SER A 1 519 ? -43.581 -18.548 20.132 1.00 88.62 519 SER A CA 1
ATOM 3853 C C . SER A 1 519 ? -42.966 -19.934 19.895 1.00 88.62 519 SER A C 1
ATOM 3855 O O . SER A 1 519 ? -43.207 -20.545 18.855 1.00 88.62 519 SER A O 1
ATOM 3857 N N . GLY A 1 520 ? -42.140 -20.432 20.822 1.00 88.56 520 GLY A N 1
ATOM 3858 C CA . GLY A 1 520 ? -41.426 -21.709 20.683 1.00 88.56 520 GLY A CA 1
ATOM 3859 C C . GLY A 1 520 ? -40.294 -21.714 19.644 1.00 88.56 520 GLY A C 1
ATOM 3860 O O . GLY A 1 520 ? -39.671 -22.753 19.428 1.00 88.56 520 GLY A O 1
ATOM 3861 N N . ALA A 1 521 ? -39.992 -20.578 19.003 1.00 93.88 521 ALA A N 1
ATOM 3862 C CA . ALA A 1 521 ? -38.887 -20.477 18.052 1.00 93.88 521 ALA A CA 1
ATOM 3863 C C . ALA A 1 521 ? -37.531 -20.827 18.716 1.00 93.88 521 ALA A C 1
ATOM 3865 O O . ALA A 1 521 ? -37.290 -20.475 19.872 1.00 93.88 521 ALA A O 1
ATOM 3866 N N . PRO A 1 522 ? -36.597 -21.500 18.026 1.00 95.50 522 PRO A N 1
ATOM 3867 C CA . PRO A 1 522 ? -35.313 -21.846 18.628 1.00 95.50 522 PRO A CA 1
ATOM 3868 C C . PRO A 1 522 ? -34.401 -20.616 18.753 1.00 95.50 522 PRO A C 1
ATOM 3870 O O . PRO A 1 522 ? -34.366 -19.770 17.857 1.00 95.50 522 PRO A O 1
ATOM 3873 N N . ALA A 1 523 ? -33.568 -20.561 19.800 1.00 96.62 523 ALA A N 1
ATOM 3874 C CA . ALA A 1 523 ? -32.519 -19.538 19.938 1.00 96.62 523 ALA A CA 1
ATOM 3875 C C . ALA A 1 523 ? -31.528 -19.541 18.763 1.00 96.62 523 ALA A C 1
ATOM 3877 O O . ALA A 1 523 ? -30.981 -18.507 18.395 1.00 96.62 523 ALA A O 1
ATOM 3878 N N . ALA A 1 524 ? -31.355 -20.694 18.108 1.00 97.00 524 ALA A N 1
ATOM 3879 C CA . ALA A 1 524 ? -30.578 -20.791 16.882 1.00 97.00 524 ALA A CA 1
ATOM 3880 C C . ALA A 1 524 ? -31.137 -19.906 15.755 1.00 97.00 524 ALA A C 1
ATOM 3882 O O . ALA A 1 524 ? -30.365 -19.522 14.887 1.00 97.00 524 ALA A O 1
ATOM 3883 N N . LEU A 1 525 ? -32.438 -19.577 15.738 1.00 97.88 525 LEU A N 1
ATOM 3884 C CA . LEU A 1 525 ? -33.052 -18.600 14.825 1.00 97.88 525 LEU A CA 1
ATOM 3885 C C . LEU A 1 525 ? -33.124 -17.208 15.451 1.00 97.88 525 LEU A C 1
ATOM 3887 O O . LEU A 1 525 ? -32.730 -16.241 14.798 1.00 97.88 525 LEU A O 1
ATOM 3891 N N . ILE A 1 526 ? -33.590 -17.129 16.699 1.00 98.38 526 ILE A N 1
ATOM 3892 C CA . ILE A 1 526 ? -33.829 -15.882 17.434 1.00 98.38 526 ILE A CA 1
ATOM 3893 C C . ILE A 1 526 ? -32.895 -15.810 18.659 1.00 98.38 526 ILE A C 1
ATOM 3895 O O . ILE A 1 526 ? -33.337 -16.074 19.776 1.00 98.38 526 ILE A O 1
ATOM 3899 N N . PRO A 1 527 ? -31.595 -15.499 18.491 1.00 98.25 527 PRO A N 1
ATOM 3900 C CA . PRO A 1 527 ? -30.635 -15.470 19.600 1.00 98.25 527 PRO A CA 1
ATOM 3901 C C . PRO A 1 527 ? -30.721 -14.196 20.454 1.00 98.25 527 PRO A C 1
ATOM 3903 O O . PRO A 1 527 ? -30.131 -14.135 21.532 1.00 98.25 527 PRO A O 1
ATOM 3906 N N . LEU A 1 528 ? -31.410 -13.161 19.973 1.00 98.56 528 LEU A N 1
ATOM 3907 C CA . LEU A 1 528 ? -31.611 -11.882 20.653 1.00 98.56 528 LEU A CA 1
ATOM 3908 C C . LEU A 1 528 ? -33.099 -11.541 20.620 1.00 98.56 528 LEU A C 1
ATOM 3910 O O . LEU A 1 528 ? -33.754 -11.801 19.617 1.00 98.56 528 LEU A O 1
ATOM 3914 N N . VAL A 1 529 ? -33.622 -10.956 21.692 1.00 98.62 529 VAL A N 1
ATOM 3915 C CA . VAL A 1 529 ? -34.950 -10.343 21.744 1.00 98.62 529 VAL A CA 1
ATOM 3916 C C . VAL A 1 529 ? -34.781 -8.872 22.107 1.00 98.62 529 VAL A C 1
ATOM 3918 O O . VAL A 1 529 ? -34.163 -8.556 23.123 1.00 98.62 529 VAL A O 1
ATOM 3921 N N . SER A 1 530 ? -35.349 -7.978 21.299 1.00 98.50 530 SER A N 1
ATOM 3922 C CA . SER A 1 530 ? -35.334 -6.535 21.544 1.00 98.50 530 SER A CA 1
ATOM 3923 C C . SER A 1 530 ? -36.733 -5.979 21.794 1.00 98.50 530 SER A C 1
ATOM 3925 O O . SER A 1 530 ? -37.727 -6.429 21.217 1.00 98.50 530 SER A O 1
ATOM 3927 N N . ALA A 1 531 ? -36.814 -4.945 22.629 1.00 98.12 531 ALA A N 1
ATOM 3928 C CA . ALA A 1 531 ? -38.058 -4.239 22.921 1.00 98.12 531 ALA A CA 1
ATOM 3929 C C . ALA A 1 531 ? -37.838 -2.738 23.149 1.00 98.12 531 ALA A C 1
ATOM 3931 O O . ALA A 1 531 ? -36.744 -2.298 23.496 1.00 98.12 531 ALA A O 1
ATOM 3932 N N . ASN A 1 532 ? -38.894 -1.942 22.974 1.00 98.00 532 ASN A N 1
ATOM 3933 C CA . ASN A 1 532 ? -38.864 -0.526 23.326 1.00 98.00 532 ASN A CA 1
ATOM 3934 C C . ASN A 1 532 ? -39.073 -0.370 24.838 1.00 98.00 532 ASN A C 1
ATOM 3936 O O . ASN A 1 532 ? -40.136 -0.720 25.360 1.00 98.00 532 ASN A O 1
ATOM 3940 N N . PHE A 1 533 ? -38.091 0.186 25.545 1.00 98.06 533 PHE A N 1
ATOM 3941 C CA . PHE A 1 533 ? -38.181 0.373 26.991 1.00 98.06 533 PHE A CA 1
ATOM 3942 C C . PHE A 1 533 ? -39.297 1.339 27.387 1.00 98.06 533 PHE A C 1
ATOM 3944 O O . PHE A 1 533 ? -40.096 1.028 28.266 1.00 98.06 533 PHE A O 1
ATOM 3951 N N . ALA A 1 534 ? -39.393 2.488 26.717 1.00 96.25 534 ALA A N 1
ATOM 3952 C CA . ALA A 1 534 ? -40.380 3.522 27.014 1.00 96.25 534 ALA A CA 1
ATOM 3953 C C . ALA A 1 534 ? -41.836 3.057 26.808 1.00 96.25 534 ALA A C 1
ATOM 3955 O O . ALA A 1 534 ? -42.738 3.583 27.461 1.00 96.25 534 ALA A O 1
ATOM 3956 N N . GLN A 1 535 ? -42.067 2.069 25.940 1.00 97.12 535 GLN A N 1
ATOM 3957 C CA . GLN A 1 535 ? -43.374 1.431 25.745 1.00 97.12 535 GLN A CA 1
ATOM 3958 C C . GLN A 1 535 ? -43.639 0.282 26.730 1.00 97.12 535 GLN A C 1
ATOM 3960 O O . GLN A 1 535 ? -44.796 -0.067 26.948 1.00 97.12 535 GLN A O 1
ATOM 3965 N N . THR A 1 536 ? -42.592 -0.301 27.319 1.00 96.81 536 THR A N 1
ATOM 3966 C CA . THR A 1 536 ? -42.706 -1.456 28.228 1.00 96.81 536 THR A CA 1
ATOM 3967 C C . THR A 1 536 ? -42.790 -1.028 29.697 1.00 96.81 536 THR A C 1
ATOM 3969 O O . THR A 1 536 ? -43.528 -1.621 30.479 1.00 96.81 536 THR A O 1
ATOM 3972 N N . PHE A 1 537 ? -42.062 0.023 30.070 1.00 97.50 537 PHE A N 1
ATOM 3973 C CA . PHE A 1 537 ? -41.897 0.501 31.443 1.00 97.50 537 PHE A CA 1
ATOM 3974 C C . PHE A 1 537 ? -42.360 1.950 31.581 1.00 97.50 537 PHE A C 1
ATOM 3976 O O . PHE A 1 537 ? -42.418 2.695 30.598 1.00 97.50 537 PHE A O 1
ATOM 3983 N N . LYS A 1 538 ? -42.684 2.380 32.803 1.00 96.81 538 LYS A N 1
ATOM 3984 C CA . LYS A 1 538 ? -43.104 3.759 33.108 1.00 96.81 538 LYS A CA 1
ATOM 3985 C C . LYS A 1 538 ? -41.945 4.619 33.591 1.00 96.81 538 LYS A C 1
ATOM 3987 O O . LYS A 1 538 ? -41.954 5.822 33.339 1.00 96.81 538 LYS A O 1
ATOM 3992 N N . TRP A 1 539 ? -40.947 4.030 34.243 1.00 97.25 539 TRP A N 1
ATOM 3993 C CA . TRP A 1 539 ? -39.779 4.763 34.724 1.00 97.25 539 TRP A CA 1
ATOM 3994 C C . TRP A 1 539 ? -38.972 5.408 33.578 1.00 97.25 539 TRP A C 1
ATOM 3996 O O . TRP A 1 539 ? -38.896 4.883 32.465 1.00 97.25 539 TRP A O 1
ATOM 4006 N N . ARG A 1 540 ? -38.397 6.593 33.830 1.00 94.25 540 ARG A N 1
ATOM 4007 C CA . ARG A 1 540 ? -37.728 7.441 32.816 1.00 94.25 540 ARG A CA 1
ATOM 4008 C C . ARG A 1 540 ? -36.311 7.879 33.200 1.00 94.25 540 ARG A C 1
ATOM 4010 O O . ARG A 1 540 ? -35.798 8.835 32.633 1.00 94.25 540 ARG A O 1
ATOM 4017 N N . GLY A 1 541 ? -35.670 7.195 34.148 1.00 92.62 541 GLY A N 1
ATOM 4018 C CA . GLY A 1 541 ? -34.266 7.453 34.494 1.00 92.62 541 GLY A CA 1
ATOM 4019 C C . GLY A 1 541 ? -34.027 8.414 35.659 1.00 92.62 541 GLY A C 1
ATOM 4020 O O . GLY A 1 541 ? -32.871 8.702 35.956 1.00 92.62 541 GLY A O 1
ATOM 4021 N N . GLN A 1 542 ? -35.079 8.934 36.305 1.00 90.56 542 GLN A N 1
ATOM 4022 C CA . GLN A 1 542 ? -34.938 9.768 37.504 1.00 90.56 542 GLN A CA 1
ATOM 4023 C C . GLN A 1 542 ? -34.887 8.895 38.763 1.00 90.56 542 GLN A C 1
ATOM 4025 O O . GLN A 1 542 ? -35.804 8.108 38.998 1.00 90.56 542 GLN A O 1
ATOM 4030 N N . GLY A 1 543 ? -33.835 9.064 39.571 1.00 91.31 543 GLY A N 1
ATOM 4031 C CA . GLY A 1 543 ? -33.602 8.262 40.777 1.00 91.31 543 GLY A CA 1
ATOM 4032 C C . GLY A 1 543 ? -33.326 6.788 40.470 1.00 91.31 543 GLY A C 1
ATOM 4033 O O . GLY A 1 543 ? -33.016 6.437 39.335 1.00 91.31 543 GLY A O 1
ATOM 4034 N N . ASP A 1 544 ? -33.439 5.922 41.476 1.00 93.12 544 ASP A N 1
ATOM 4035 C CA . ASP A 1 544 ? -33.423 4.474 41.251 1.00 93.12 544 ASP A CA 1
ATOM 4036 C C . ASP A 1 544 ? -34.743 4.014 40.594 1.00 93.12 544 ASP A C 1
ATOM 4038 O O . ASP A 1 544 ? -35.814 4.580 40.832 1.00 93.12 544 ASP A O 1
ATOM 4042 N N . MET A 1 545 ? -34.672 2.971 39.761 1.00 96.88 545 MET A N 1
ATOM 4043 C CA . MET A 1 545 ? -35.858 2.356 39.159 1.00 96.88 545 MET A CA 1
ATOM 4044 C C . MET A 1 545 ? -36.748 1.739 40.255 1.00 96.88 545 MET A C 1
ATOM 4046 O O . MET A 1 545 ? -36.223 1.042 41.127 1.00 96.88 545 MET A O 1
ATOM 4050 N N . PRO A 1 546 ? -38.082 1.943 40.233 1.00 97.38 546 PRO A N 1
ATOM 4051 C CA . PRO A 1 546 ? -38.983 1.332 41.207 1.00 97.38 546 PRO A CA 1
ATOM 4052 C C . PRO A 1 546 ? -38.824 -0.191 41.250 1.00 97.38 546 PRO A C 1
ATOM 4054 O O . PRO A 1 546 ? -38.815 -0.833 40.200 1.00 97.38 546 PRO A O 1
ATOM 4057 N N . ALA A 1 547 ? -38.761 -0.772 42.455 1.00 96.69 547 ALA A N 1
ATOM 4058 C CA . ALA A 1 547 ? -38.469 -2.197 42.656 1.00 96.69 547 ALA A CA 1
ATOM 4059 C C . ALA A 1 547 ? -39.365 -3.128 41.818 1.00 96.69 547 ALA A C 1
ATOM 4061 O O . ALA A 1 547 ? -38.862 -4.027 41.158 1.00 96.69 547 ALA A O 1
ATOM 4062 N N . ALA A 1 548 ? -40.671 -2.849 41.748 1.00 97.06 548 ALA A N 1
ATOM 4063 C CA . ALA A 1 548 ? -41.607 -3.647 40.953 1.00 97.06 548 ALA A CA 1
ATOM 4064 C C . ALA A 1 548 ? -41.310 -3.616 39.440 1.00 97.06 548 ALA A C 1
ATOM 4066 O O . ALA A 1 548 ? -41.485 -4.623 38.757 1.00 97.06 548 ALA A O 1
ATOM 4067 N N . GLU A 1 549 ? -40.862 -2.475 38.903 1.00 98.00 549 GLU A N 1
ATOM 4068 C CA . GLU A 1 549 ? -40.469 -2.387 37.493 1.00 98.00 549 GLU A CA 1
ATOM 4069 C C . GLU A 1 549 ? -39.114 -3.069 37.258 1.00 98.00 549 GLU A C 1
ATOM 4071 O O . GLU A 1 549 ? -38.946 -3.744 36.243 1.00 98.00 549 GLU A O 1
ATOM 4076 N N . LEU A 1 550 ? -38.166 -2.944 38.196 1.00 98.00 550 LEU A N 1
ATOM 4077 C CA . LEU A 1 550 ? -36.873 -3.628 38.119 1.00 98.00 550 LEU A CA 1
ATOM 4078 C C . LEU A 1 550 ? -37.038 -5.157 38.166 1.00 98.00 550 LEU A C 1
ATOM 4080 O O . LEU A 1 550 ? -36.429 -5.862 37.363 1.00 98.00 550 LEU A O 1
ATOM 4084 N N . ASP A 1 551 ? -37.908 -5.669 39.039 1.00 98.06 551 ASP A N 1
ATOM 4085 C CA . ASP A 1 551 ? -38.238 -7.095 39.131 1.00 98.06 551 ASP A CA 1
ATOM 4086 C C . ASP A 1 551 ? -38.887 -7.614 37.843 1.00 98.06 551 ASP A C 1
ATOM 4088 O O . ASP A 1 551 ? -38.570 -8.717 37.389 1.00 98.06 551 ASP A O 1
ATOM 4092 N N . ALA A 1 552 ? -39.764 -6.814 37.227 1.00 98.12 552 ALA A N 1
ATOM 4093 C CA . ALA A 1 552 ? -40.381 -7.138 35.944 1.00 98.12 552 ALA A CA 1
ATOM 4094 C C . ALA A 1 552 ? -39.353 -7.154 34.798 1.00 98.12 552 ALA A C 1
ATOM 4096 O O . ALA A 1 552 ? -39.363 -8.079 33.983 1.00 98.12 552 ALA A O 1
ATOM 4097 N N . LEU A 1 553 ? -38.427 -6.189 34.760 1.00 98.44 553 LEU A N 1
ATOM 4098 C CA . LEU A 1 553 ? -37.312 -6.175 33.808 1.00 98.44 553 LEU A CA 1
ATOM 4099 C C . LEU A 1 553 ? -36.420 -7.412 33.982 1.00 98.44 553 LEU A C 1
ATOM 4101 O O . LEU A 1 553 ? -36.117 -8.099 33.006 1.00 98.44 553 LEU A O 1
ATOM 4105 N N . ALA A 1 554 ? -36.079 -7.752 35.225 1.00 98.50 554 ALA A N 1
ATOM 4106 C CA . ALA A 1 554 ? -35.270 -8.923 35.539 1.00 98.50 554 ALA A CA 1
ATOM 4107 C C . ALA A 1 554 ? -35.991 -10.243 35.217 1.00 98.50 554 ALA A C 1
ATOM 4109 O O . ALA A 1 554 ? -35.361 -11.223 34.823 1.00 98.50 554 ALA A O 1
ATOM 4110 N N . ALA A 1 555 ? -37.319 -10.290 35.355 1.00 98.25 555 ALA A N 1
ATOM 4111 C CA . ALA A 1 555 ? -38.115 -11.451 34.967 1.00 98.25 555 ALA A CA 1
ATOM 4112 C C . ALA A 1 555 ? -38.103 -11.682 33.447 1.00 98.25 555 ALA A C 1
ATOM 4114 O O . ALA A 1 555 ? -38.045 -12.835 33.018 1.00 98.25 555 ALA A O 1
ATOM 4115 N N . LEU A 1 556 ? -38.115 -10.613 32.640 1.00 98.38 556 LEU A N 1
ATOM 4116 C CA . LEU A 1 556 ? -37.963 -10.718 31.186 1.00 98.38 556 LEU A CA 1
ATOM 4117 C C . LEU A 1 556 ? -36.567 -11.215 30.798 1.00 98.38 556 LEU A C 1
ATOM 4119 O O . LEU A 1 55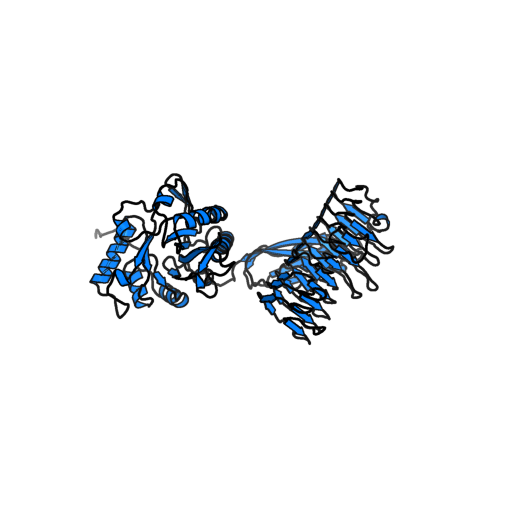6 ? -36.466 -12.096 29.945 1.00 98.38 556 LEU A O 1
ATOM 4123 N N . ALA A 1 557 ? -35.513 -10.699 31.442 1.00 98.31 557 ALA A N 1
ATOM 4124 C CA . ALA A 1 557 ? -34.139 -11.144 31.200 1.00 98.31 557 ALA A CA 1
ATOM 4125 C C . ALA A 1 557 ? -33.981 -12.639 31.500 1.00 98.31 557 ALA A C 1
ATOM 4127 O O . ALA A 1 557 ? -33.604 -13.404 30.616 1.00 98.31 557 ALA A O 1
ATOM 4128 N N . ARG A 1 558 ? -34.413 -13.079 32.692 1.00 98.38 558 ARG A N 1
ATOM 4129 C CA . ARG A 1 558 ? -34.408 -14.502 33.068 1.00 98.38 558 ARG A CA 1
ATOM 4130 C C . ARG A 1 558 ? -35.164 -15.369 32.065 1.00 98.38 558 ARG A C 1
ATOM 4132 O O . ARG A 1 558 ? -34.640 -16.387 31.638 1.00 98.38 558 ARG A O 1
ATOM 4139 N N . ARG A 1 559 ? -36.354 -14.944 31.625 1.00 97.81 559 ARG A N 1
ATOM 4140 C CA . ARG A 1 559 ? -37.141 -15.703 30.639 1.00 97.81 559 ARG A CA 1
ATOM 4141 C C . ARG A 1 559 ? -36.425 -15.845 29.295 1.00 97.81 559 ARG A C 1
ATOM 4143 O O . ARG A 1 559 ? -36.536 -16.895 28.669 1.00 97.81 559 ARG A O 1
ATOM 4150 N N . ALA A 1 560 ? -35.718 -14.811 28.841 1.00 98.19 560 ALA A N 1
ATOM 4151 C CA . ALA A 1 560 ? -34.898 -14.899 27.636 1.00 98.19 560 ALA A CA 1
ATOM 4152 C C . ALA A 1 560 ? -33.722 -15.870 27.838 1.00 98.19 560 ALA A C 1
ATOM 4154 O O . ALA A 1 560 ? -33.507 -16.753 27.004 1.00 98.19 560 ALA A O 1
ATOM 4155 N N . HIS A 1 561 ? -33.022 -15.762 28.971 1.00 98.38 561 HIS A N 1
ATOM 4156 C CA . HIS A 1 561 ? -31.876 -16.611 29.312 1.00 98.38 561 HIS A CA 1
ATOM 4157 C C . HIS A 1 561 ? -32.250 -18.089 29.460 1.00 98.38 561 HIS A C 1
ATOM 4159 O O . HIS A 1 561 ? -31.535 -18.937 28.931 1.00 98.38 561 HIS A O 1
ATOM 4165 N N . ASP A 1 562 ? -33.399 -18.401 30.069 1.00 97.56 562 ASP A N 1
ATOM 4166 C CA . ASP A 1 562 ? -33.936 -19.768 30.191 1.00 97.56 562 ASP A CA 1
ATOM 4167 C C . ASP A 1 562 ? -34.178 -20.426 28.818 1.00 97.56 562 ASP A C 1
ATOM 4169 O O . ASP A 1 562 ? -34.199 -21.651 28.695 1.00 97.56 562 ASP A O 1
ATOM 4173 N N . GLN A 1 563 ? -34.331 -19.617 27.764 1.00 97.25 563 GLN A N 1
ATOM 4174 C CA . GLN A 1 563 ? -34.491 -20.062 26.377 1.00 97.25 563 GLN A CA 1
ATOM 4175 C C . GLN A 1 563 ? -33.185 -19.995 25.567 1.00 97.25 563 GLN A C 1
ATOM 4177 O O . GLN A 1 563 ? -33.211 -20.205 24.354 1.00 97.25 563 GLN A O 1
ATOM 4182 N N . GLY A 1 564 ? -32.048 -19.683 26.200 1.00 96.62 564 GLY A N 1
ATOM 4183 C CA . GLY A 1 564 ? -30.753 -19.511 25.536 1.00 96.62 564 GLY A CA 1
ATOM 4184 C C . GLY A 1 564 ? -30.663 -18.257 24.660 1.00 96.62 564 GLY A C 1
ATOM 4185 O O . GLY A 1 564 ? -29.872 -18.224 23.718 1.00 96.62 564 GLY A O 1
ATOM 4186 N N . ARG A 1 565 ? -31.494 -17.243 24.926 1.00 98.19 565 ARG A N 1
ATOM 4187 C CA . ARG A 1 565 ? -31.554 -15.986 24.169 1.00 98.19 565 ARG A CA 1
ATOM 4188 C C . ARG A 1 565 ? -31.057 -14.821 25.017 1.00 98.19 565 ARG A C 1
ATOM 4190 O O . ARG A 1 565 ? -31.184 -14.836 26.235 1.00 98.19 565 ARG A O 1
ATOM 4197 N N . ARG A 1 566 ? -30.551 -13.783 24.357 1.00 98.38 566 ARG A N 1
ATOM 4198 C CA . ARG A 1 566 ? -30.191 -12.500 24.978 1.00 98.38 566 ARG A CA 1
ATOM 4199 C C . ARG A 1 566 ? -31.363 -11.518 24.938 1.00 98.38 566 ARG A C 1
ATOM 4201 O O . ARG A 1 566 ? -32.211 -11.614 24.050 1.00 98.38 566 ARG A O 1
ATOM 4208 N N . LEU A 1 567 ? -31.373 -10.538 25.836 1.00 98.50 567 LEU A N 1
ATOM 4209 C CA . LEU A 1 567 ? -32.346 -9.448 25.902 1.00 98.50 567 LEU A CA 1
ATOM 4210 C C . LEU A 1 567 ? -31.671 -8.081 25.718 1.00 98.50 567 LEU A C 1
ATOM 4212 O O . LEU A 1 567 ? -30.624 -7.794 26.300 1.00 98.50 567 LEU A O 1
ATOM 4216 N N . ARG A 1 568 ? -32.310 -7.208 24.937 1.00 97.69 568 ARG A N 1
ATOM 4217 C CA . ARG A 1 568 ? -31.932 -5.802 24.745 1.00 97.69 568 ARG A CA 1
ATOM 4218 C C . ARG A 1 568 ? -33.163 -4.908 24.841 1.00 97.69 568 ARG A C 1
ATOM 4220 O O . ARG A 1 568 ? -34.261 -5.296 24.445 1.00 97.69 568 ARG A O 1
ATOM 4227 N N . PHE A 1 569 ? -32.957 -3.665 25.265 1.00 98.25 569 PHE A N 1
ATOM 4228 C CA . PHE A 1 569 ? -33.942 -2.607 25.072 1.00 98.25 569 PHE A CA 1
ATOM 4229 C C . PHE A 1 569 ? -33.358 -1.400 24.340 1.00 98.25 569 PHE A C 1
ATOM 4231 O O . PHE A 1 569 ? -32.253 -0.964 24.648 1.00 98.25 569 PHE A O 1
ATOM 4238 N N . TRP A 1 570 ? -34.134 -0.827 23.422 1.00 96.94 570 TRP A N 1
ATOM 4239 C CA . TRP A 1 570 ? -33.891 0.500 22.848 1.00 96.94 570 TRP A CA 1
ATOM 4240 C C . TRP A 1 570 ? -34.821 1.536 23.501 1.00 96.94 570 TRP A C 1
ATOM 4242 O O . TRP A 1 570 ? -35.778 1.175 24.192 1.00 96.94 570 TRP A O 1
ATOM 4252 N N . SER A 1 571 ? -34.535 2.831 23.327 1.00 96.00 571 SER A N 1
ATOM 4253 C CA . SER A 1 571 ? -35.207 3.926 24.060 1.00 96.00 571 SER A CA 1
ATOM 4254 C C . SER A 1 571 ? -35.135 3.800 25.592 1.00 96.00 571 SER A C 1
ATOM 4256 O O . SER A 1 571 ? -36.068 4.194 26.298 1.00 96.00 571 SER A O 1
ATOM 4258 N N . ILE A 1 572 ? -34.042 3.247 26.126 1.00 97.25 572 ILE A N 1
ATOM 4259 C CA . ILE A 1 572 ? -33.773 3.294 27.570 1.00 97.25 572 ILE A CA 1
ATOM 4260 C C . ILE A 1 572 ? -33.418 4.729 27.998 1.00 97.25 572 ILE A C 1
ATOM 4262 O O . ILE A 1 572 ? -32.978 5.524 27.163 1.00 97.25 572 ILE A O 1
ATOM 4266 N N . PRO A 1 573 ? -33.544 5.085 29.288 1.00 96.69 573 PRO A N 1
ATOM 4267 C CA . PRO A 1 573 ? -32.915 6.293 29.805 1.00 96.69 573 PRO A CA 1
ATOM 4268 C C . PRO A 1 573 ? -31.391 6.185 29.655 1.00 96.69 573 PRO A C 1
ATOM 4270 O O . PRO A 1 573 ? -30.749 5.440 30.390 1.00 96.69 573 PRO A O 1
ATOM 4273 N N . ASP A 1 574 ? -30.814 6.902 28.689 1.00 96.56 574 ASP A N 1
ATOM 4274 C CA . ASP A 1 574 ? -29.379 6.850 28.372 1.00 96.56 574 ASP A CA 1
ATOM 4275 C C . ASP A 1 574 ? -28.554 7.697 29.362 1.00 96.56 574 ASP A C 1
ATOM 4277 O O . ASP A 1 574 ? -28.020 8.771 29.050 1.00 96.56 574 ASP A O 1
ATOM 4281 N N . THR A 1 575 ? -28.572 7.248 30.617 1.00 95.56 575 THR A N 1
ATOM 4282 C CA . THR A 1 575 ? -27.955 7.863 31.797 1.00 95.56 575 THR A CA 1
ATOM 4283 C C . THR A 1 575 ? -27.376 6.775 32.710 1.00 95.56 575 THR A C 1
ATOM 4285 O O . THR A 1 575 ? -27.836 5.632 32.655 1.00 95.56 575 THR A O 1
ATOM 4288 N N . PRO A 1 576 ? -26.447 7.106 33.630 1.00 94.56 576 PRO A N 1
ATOM 4289 C CA . PRO A 1 576 ? -25.899 6.131 34.579 1.00 94.56 576 PRO A CA 1
ATOM 4290 C C . PRO A 1 576 ? -26.956 5.371 35.392 1.00 94.56 576 PRO A C 1
ATOM 4292 O O . PRO A 1 576 ? -26.807 4.176 35.632 1.00 94.56 576 PRO A O 1
ATOM 4295 N N . ALA A 1 577 ? -28.057 6.027 35.780 1.00 95.25 577 ALA A N 1
ATOM 4296 C CA . ALA A 1 577 ? -29.161 5.363 36.474 1.00 95.25 577 ALA A CA 1
ATOM 4297 C C . ALA A 1 577 ? -29.846 4.315 35.581 1.00 95.25 577 ALA A C 1
ATOM 4299 O O . ALA A 1 577 ? -30.123 3.203 36.032 1.00 95.25 577 ALA A O 1
ATOM 4300 N N . GLY A 1 578 ? -30.092 4.647 34.308 1.00 96.94 578 GLY A N 1
ATOM 4301 C CA . GLY A 1 578 ? -30.665 3.720 33.333 1.00 96.94 578 GLY A CA 1
ATOM 4302 C C . GLY A 1 578 ? -29.754 2.532 33.050 1.00 96.94 578 GLY A C 1
ATOM 4303 O O . GLY A 1 578 ? -30.206 1.391 33.125 1.00 96.94 578 GLY A O 1
ATOM 4304 N N . TRP A 1 579 ? -28.463 2.774 32.815 1.00 97.44 579 TRP A N 1
ATOM 4305 C CA . TRP A 1 579 ? -27.476 1.711 32.602 1.00 97.44 579 TRP A CA 1
ATOM 4306 C C . TRP A 1 579 ? -27.344 0.797 33.825 1.00 97.44 579 TRP A C 1
ATOM 4308 O O . TRP A 1 579 ? -27.337 -0.426 33.676 1.00 97.44 579 TRP A O 1
ATOM 4318 N N . LYS A 1 580 ? -27.345 1.364 35.040 1.00 95.75 580 LYS A N 1
ATOM 4319 C CA . LYS A 1 580 ? -27.377 0.602 36.298 1.00 95.75 580 LYS A CA 1
ATOM 4320 C C . LYS A 1 580 ? -28.617 -0.282 36.396 1.00 95.75 580 LYS A C 1
ATOM 4322 O O . LYS A 1 580 ? -28.489 -1.434 36.800 1.00 95.75 580 LYS A O 1
ATOM 4327 N N . ALA A 1 581 ? -29.797 0.214 36.020 1.00 96.94 581 ALA A N 1
ATOM 4328 C CA . ALA A 1 581 ? -31.025 -0.581 36.032 1.00 96.94 581 ALA A CA 1
ATOM 4329 C C . ALA A 1 581 ? -30.962 -1.759 35.042 1.00 96.94 581 ALA A C 1
ATOM 4331 O O . ALA A 1 581 ? -31.289 -2.882 35.422 1.00 96.94 581 ALA A O 1
ATOM 4332 N N . MET A 1 582 ? -30.468 -1.534 33.815 1.00 97.81 582 MET A N 1
ATOM 4333 C CA . MET A 1 582 ? -30.259 -2.604 32.824 1.00 97.81 582 MET A CA 1
ATOM 4334 C C . MET A 1 582 ? -29.294 -3.671 33.344 1.00 97.81 582 MET A C 1
ATOM 4336 O O . MET A 1 582 ? -29.609 -4.859 33.313 1.00 97.81 582 MET A O 1
ATOM 4340 N N . GLN A 1 583 ? -28.145 -3.240 33.875 1.00 95.69 583 GLN A N 1
ATOM 4341 C CA . GLN A 1 583 ? -27.133 -4.138 34.425 1.00 95.69 583 GLN A CA 1
ATOM 4342 C C . GLN A 1 583 ? -27.677 -4.930 35.622 1.00 95.69 583 GLN A C 1
ATOM 4344 O O . GLN A 1 583 ? -27.508 -6.144 35.684 1.00 95.69 583 GLN A O 1
ATOM 4349 N N . SER A 1 584 ? -28.386 -4.265 36.540 1.00 95.44 584 SER A N 1
ATOM 4350 C CA . SER A 1 584 ? -28.962 -4.895 37.739 1.00 95.44 584 SER A CA 1
ATOM 4351 C C . SER A 1 584 ? -30.049 -5.917 37.405 1.00 95.44 584 SER A C 1
ATOM 4353 O O . SER A 1 584 ? -30.218 -6.894 38.130 1.00 95.44 584 SER A O 1
ATOM 4355 N N . ALA A 1 585 ? -30.784 -5.707 36.312 1.00 97.62 585 ALA A N 1
ATOM 4356 C CA . ALA A 1 585 ? -31.802 -6.639 35.843 1.00 97.62 585 ALA A CA 1
ATOM 4357 C C . ALA A 1 585 ? -31.247 -7.790 34.985 1.00 97.62 585 ALA A C 1
ATOM 4359 O O . ALA A 1 585 ? -32.006 -8.688 34.630 1.00 97.62 585 ALA A O 1
ATOM 4360 N N . GLY A 1 586 ? -29.954 -7.781 34.645 1.00 97.19 586 GLY A N 1
ATOM 4361 C CA . GLY A 1 586 ? -29.345 -8.792 33.778 1.00 97.19 586 GLY A CA 1
ATOM 4362 C C . GLY A 1 586 ? -29.678 -8.623 32.292 1.00 97.19 586 GLY A C 1
ATOM 4363 O O . GLY A 1 586 ? -29.684 -9.604 31.559 1.00 97.19 586 GLY A O 1
ATOM 4364 N N . VAL A 1 587 ? -29.974 -7.405 31.829 1.00 98.25 587 VAL A N 1
ATOM 4365 C CA . VAL A 1 587 ? -30.126 -7.127 30.390 1.00 98.25 587 VAL A CA 1
ATOM 4366 C C . VAL A 1 587 ? -28.761 -7.253 29.710 1.00 98.25 587 VAL A C 1
ATOM 4368 O O . VAL A 1 587 ? -27.787 -6.641 30.147 1.00 98.25 587 VAL A O 1
ATOM 4371 N N . ASP A 1 588 ? -28.686 -8.032 28.630 1.00 98.38 588 ASP A N 1
ATOM 4372 C CA . ASP A 1 588 ? -27.417 -8.389 27.997 1.00 98.38 588 ASP A CA 1
ATOM 4373 C C . ASP A 1 588 ? -26.765 -7.211 27.281 1.00 98.38 588 ASP A C 1
ATOM 4375 O O . ASP A 1 588 ? -25.574 -6.989 27.461 1.00 98.38 588 ASP A O 1
ATOM 4379 N N . LEU A 1 589 ? -27.528 -6.463 26.477 1.00 97.94 589 LEU A N 1
ATOM 4380 C CA . LEU A 1 589 ? -27.015 -5.356 25.665 1.00 97.94 589 LEU A CA 1
ATOM 4381 C C . LEU A 1 589 ? -27.594 -4.018 26.139 1.00 97.94 589 LEU A C 1
ATOM 4383 O O . LEU A 1 589 ? -28.779 -3.733 25.948 1.00 97.94 589 LEU A O 1
ATOM 4387 N N . ILE A 1 590 ? -26.738 -3.186 26.729 1.00 98.25 590 ILE A N 1
ATOM 4388 C CA . ILE A 1 590 ? -27.060 -1.844 27.212 1.00 98.25 590 ILE A CA 1
ATOM 4389 C C . ILE A 1 590 ? -26.879 -0.855 26.062 1.00 98.25 590 ILE A C 1
ATOM 4391 O O . ILE A 1 590 ? -25.769 -0.623 25.585 1.00 98.25 590 ILE A O 1
ATOM 4395 N N . ASN A 1 591 ? -27.997 -0.295 25.616 1.00 97.56 591 ASN A N 1
ATOM 4396 C CA . ASN A 1 591 ? -28.072 0.634 24.497 1.00 97.56 591 ASN A CA 1
ATOM 4397 C C . ASN A 1 591 ? -27.555 2.029 24.875 1.00 97.56 591 ASN A C 1
ATOM 4399 O O . ASN A 1 591 ? -28.003 2.581 25.877 1.00 97.56 591 ASN A O 1
ATOM 4403 N N . THR A 1 592 ? -26.700 2.635 24.054 1.00 97.88 592 THR A N 1
ATOM 4404 C CA . THR A 1 592 ? -26.279 4.032 24.234 1.00 97.88 592 THR A CA 1
ATOM 4405 C C . THR A 1 592 ? -25.940 4.701 22.907 1.00 97.88 592 THR A C 1
ATOM 4407 O O . THR A 1 592 ? -25.453 4.033 21.997 1.00 97.88 592 THR A O 1
ATOM 4410 N N . ASP A 1 593 ? -26.116 6.021 22.843 1.00 95.62 593 ASP A N 1
ATOM 4411 C CA . ASP A 1 593 ? -25.528 6.866 21.793 1.00 95.62 593 ASP A CA 1
ATOM 4412 C C . ASP A 1 593 ? -24.227 7.552 22.293 1.00 95.62 593 ASP A C 1
ATOM 4414 O O . ASP A 1 593 ? -23.549 8.262 21.549 1.00 95.62 593 ASP A O 1
ATOM 4418 N N . LYS A 1 594 ? -23.859 7.356 23.574 1.00 96.69 594 LYS A N 1
ATOM 4419 C CA . LYS A 1 594 ? -22.778 8.054 24.298 1.00 96.69 594 LYS A CA 1
ATOM 4420 C C . LYS A 1 594 ? -21.631 7.106 24.661 1.00 96.69 594 LYS A C 1
ATOM 4422 O O . LYS A 1 594 ? -21.426 6.781 25.834 1.00 96.69 594 LYS A O 1
ATOM 4427 N N . LEU A 1 595 ? -20.856 6.694 23.657 1.00 96.12 595 LEU A N 1
ATOM 4428 C CA . LEU A 1 595 ? -19.847 5.630 23.782 1.00 96.12 595 LEU A CA 1
ATOM 4429 C C . LEU A 1 595 ? -18.879 5.813 24.961 1.00 96.12 595 LEU A C 1
ATOM 4431 O O . LEU A 1 595 ? -18.741 4.916 25.788 1.00 96.12 595 LEU A O 1
ATOM 4435 N N . ASP A 1 596 ? -18.269 6.995 25.073 1.00 91.25 596 ASP A N 1
ATOM 4436 C CA . ASP A 1 596 ? -17.297 7.324 26.128 1.00 91.25 596 ASP A CA 1
ATOM 4437 C C . ASP A 1 596 ? -17.893 7.228 27.541 1.00 91.25 596 ASP A C 1
ATOM 4439 O O . ASP A 1 596 ? -17.245 6.771 28.481 1.00 91.25 596 ASP A O 1
ATOM 4443 N N . ALA A 1 597 ? -19.150 7.641 27.702 1.00 93.69 597 ALA A N 1
ATOM 4444 C CA . ALA A 1 597 ? -19.794 7.668 29.007 1.00 93.69 597 ALA A CA 1
ATOM 4445 C C . ALA A 1 597 ? -20.215 6.262 29.467 1.00 93.69 597 ALA A C 1
ATOM 4447 O O . ALA A 1 597 ? -20.049 5.938 30.645 1.00 93.69 597 ALA A O 1
ATOM 4448 N N . LEU A 1 598 ? -20.713 5.415 28.554 1.00 96.94 598 LEU A N 1
ATOM 4449 C CA . LEU A 1 598 ? -21.045 4.028 28.889 1.00 96.94 598 LEU A CA 1
ATOM 4450 C C . LEU A 1 598 ? -19.786 3.188 29.144 1.00 96.94 598 LEU A C 1
ATOM 4452 O O . LEU A 1 598 ? -19.782 2.384 30.074 1.00 96.94 598 LEU A O 1
ATOM 4456 N N . GLU A 1 599 ? -18.719 3.379 28.362 1.00 94.88 599 GLU A N 1
ATOM 4457 C CA . GLU A 1 599 ? -17.429 2.715 28.592 1.00 94.88 599 GLU A CA 1
ATOM 4458 C C . GLU A 1 599 ? -16.928 2.975 30.017 1.00 94.88 599 GLU A C 1
ATOM 4460 O O . GLU A 1 599 ? -16.673 2.028 30.763 1.00 94.88 599 GLU A O 1
ATOM 4465 N N . LYS A 1 600 ? -16.857 4.250 30.428 1.00 92.00 600 LYS A N 1
ATOM 4466 C CA . LYS A 1 600 ? -16.448 4.638 31.788 1.00 92.00 600 LYS A CA 1
ATOM 4467 C C . LYS A 1 600 ? -17.322 3.974 32.847 1.00 92.00 600 LYS A C 1
ATOM 4469 O O . LYS A 1 600 ? -16.801 3.337 33.759 1.00 92.00 600 LYS A O 1
ATOM 4474 N N . PHE A 1 601 ? -18.644 4.026 32.674 1.00 94.75 601 PHE A N 1
ATOM 4475 C CA . PHE A 1 601 ? -19.595 3.399 33.593 1.00 94.75 601 PHE A CA 1
ATOM 4476 C C . PHE A 1 601 ? -19.361 1.885 33.762 1.00 94.75 601 PHE A C 1
ATOM 4478 O O . PHE A 1 601 ? -19.363 1.377 34.887 1.00 94.75 601 PHE A O 1
ATOM 4485 N N . LEU A 1 602 ? -19.147 1.159 32.659 1.00 92.69 602 LEU A N 1
ATOM 4486 C CA . LEU A 1 602 ? -18.926 -0.292 32.668 1.00 92.69 602 LEU A CA 1
ATOM 4487 C C . LEU A 1 602 ? -17.534 -0.689 33.170 1.00 92.69 602 LEU A C 1
ATOM 4489 O O . LEU A 1 602 ? -17.364 -1.788 33.701 1.00 92.69 602 LEU A O 1
ATOM 4493 N N . CYS A 1 603 ? -16.542 0.183 33.012 1.00 87.19 603 CYS A N 1
ATOM 4494 C CA . CYS A 1 603 ? -15.197 -0.045 33.524 1.00 87.19 603 CYS A CA 1
ATOM 4495 C C . CYS A 1 603 ? -15.089 0.208 35.034 1.00 87.19 603 CYS A C 1
ATOM 4497 O O . CYS A 1 603 ? -14.357 -0.519 35.705 1.00 87.19 603 CYS A O 1
ATOM 4499 N N . GLU A 1 604 ? -15.831 1.182 35.566 1.00 82.38 604 GLU A N 1
ATOM 4500 C CA . GLU A 1 604 ? -15.801 1.583 36.982 1.00 82.38 604 GLU A CA 1
ATOM 4501 C C . GLU A 1 604 ? -16.729 0.747 37.884 1.00 82.38 604 GLU A C 1
ATOM 4503 O O . GLU A 1 604 ? -16.520 0.686 39.097 1.00 82.38 604 GLU A O 1
ATOM 4508 N N . THR A 1 605 ? -17.731 0.065 37.317 1.00 65.25 605 THR A N 1
ATOM 4509 C CA . THR A 1 605 ? -18.705 -0.738 38.078 1.00 65.25 605 THR A CA 1
ATOM 4510 C C . THR A 1 605 ? -18.389 -2.238 37.957 1.00 65.25 605 THR A C 1
ATOM 4512 O O . THR A 1 605 ? -18.455 -2.780 36.851 1.00 65.25 605 THR A O 1
ATOM 4515 N N . PRO A 1 606 ? -18.069 -2.964 39.049 1.00 50.69 606 PRO A N 1
ATOM 4516 C CA . PRO A 1 606 ? -17.858 -4.411 38.991 1.00 50.69 606 PRO A CA 1
ATOM 4517 C C . PRO A 1 606 ? -19.116 -5.141 38.498 1.00 50.69 606 PRO A C 1
ATOM 4519 O O . PRO A 1 606 ? -20.208 -4.920 39.020 1.00 50.69 606 PRO A O 1
ATOM 4522 N N . GLN A 1 607 ? -18.971 -6.040 37.519 1.00 52.91 607 GLN A N 1
ATOM 4523 C CA . GLN A 1 607 ? -20.068 -6.896 37.060 1.00 52.91 607 GLN A CA 1
ATOM 4524 C C . GLN A 1 607 ? -20.496 -7.841 38.194 1.00 52.91 607 GLN A C 1
ATOM 4526 O O . GLN A 1 607 ? -19.740 -8.716 38.614 1.00 52.91 607 GLN A O 1
ATOM 4531 N N . ALA A 1 608 ? -21.715 -7.673 38.705 1.00 40.28 608 ALA A N 1
ATOM 4532 C CA . ALA A 1 608 ? -22.289 -8.576 39.693 1.00 40.28 608 ALA A CA 1
ATOM 4533 C C . ALA A 1 608 ? -22.746 -9.877 39.010 1.00 40.28 608 ALA A C 1
ATOM 4535 O O . ALA A 1 608 ? -23.874 -9.968 38.538 1.00 40.28 608 ALA A O 1
ATOM 4536 N N . GLY A 1 609 ? -21.880 -10.891 38.957 1.00 40.94 609 GLY A N 1
ATOM 4537 C CA . GLY A 1 609 ? -22.296 -12.233 38.541 1.00 40.94 609 GLY A CA 1
ATOM 4538 C C . GLY A 1 609 ? -21.183 -13.077 37.944 1.00 40.94 609 GLY A C 1
ATOM 4539 O O . GLY A 1 609 ? -21.075 -13.181 36.729 1.00 40.94 609 GLY A O 1
ATOM 4540 N N . GLY A 1 610 ? -20.386 -13.717 38.798 1.00 32.72 610 GLY A N 1
ATOM 4541 C CA . GLY A 1 610 ? -19.364 -14.647 38.328 1.00 32.72 610 GLY A CA 1
ATOM 4542 C C . GLY A 1 610 ? -18.599 -15.381 39.418 1.00 32.72 610 GLY A C 1
ATOM 4543 O O . GLY A 1 610 ? -17.431 -15.635 39.212 1.00 32.72 610 GLY A O 1
ATOM 4544 N N . GLU A 1 611 ? -19.205 -15.694 40.567 1.00 31.44 611 GLU A N 1
ATOM 4545 C CA . GLU A 1 611 ? -18.643 -16.677 41.508 1.00 31.44 611 GLU A CA 1
ATOM 4546 C C . GLU A 1 611 ? -19.723 -17.103 42.519 1.00 31.44 611 GLU A C 1
ATOM 4548 O O . GLU A 1 611 ? -20.056 -16.393 43.470 1.00 31.44 611 GLU A O 1
ATOM 4553 N N . ARG A 1 612 ? -20.315 -18.283 42.305 1.00 34.16 612 ARG A N 1
ATOM 4554 C CA . ARG A 1 612 ? -21.002 -19.033 43.361 1.00 34.16 612 ARG A CA 1
ATOM 4555 C C . ARG A 1 612 ? -20.438 -20.451 43.424 1.00 34.16 612 ARG A C 1
ATOM 4557 O O . ARG A 1 612 ? -20.706 -21.264 42.553 1.00 34.16 612 ARG A O 1
ATOM 4564 N N . ALA A 1 613 ? -19.772 -20.681 44.556 1.00 30.36 613 ALA A N 1
ATOM 4565 C CA . ALA A 1 613 ? -19.667 -21.912 45.336 1.00 30.36 613 ALA A CA 1
ATOM 4566 C C . ALA A 1 613 ? -18.703 -23.024 44.880 1.00 30.36 613 ALA A C 1
ATOM 4568 O O . ALA A 1 613 ? -19.095 -23.946 44.183 1.00 30.36 613 ALA A O 1
ATOM 4569 N N . GLU A 1 614 ? -17.545 -23.071 45.549 1.00 29.91 614 GLU A N 1
ATOM 4570 C CA . GLU A 1 614 ? -17.177 -24.245 46.352 1.00 29.91 614 GLU A CA 1
ATOM 4571 C C . GLU A 1 614 ? -16.876 -23.809 47.798 1.00 29.91 614 GLU A C 1
ATOM 4573 O O . GLU A 1 614 ? -15.798 -23.338 48.147 1.00 29.91 614 GLU A O 1
ATOM 4578 N N . LYS A 1 615 ? -17.883 -23.943 48.665 1.00 33.84 615 LYS A N 1
ATOM 4579 C CA . LYS A 1 615 ? -17.696 -24.152 50.106 1.00 33.84 615 LYS A CA 1
ATOM 4580 C C . LYS A 1 615 ? -18.524 -25.372 50.504 1.00 33.84 615 LYS A C 1
ATOM 4582 O O . LYS A 1 615 ? -19.610 -25.239 51.057 1.00 33.84 615 LYS A O 1
ATOM 4587 N N . GLY A 1 616 ? -18.012 -26.560 50.196 1.00 31.89 616 GLY A N 1
ATOM 4588 C CA . GLY A 1 616 ? -18.139 -27.710 51.096 1.00 31.89 616 GLY A CA 1
ATOM 4589 C C . GLY A 1 616 ? -16.884 -27.691 51.973 1.00 31.89 616 GLY A C 1
ATOM 4590 O O . GLY A 1 616 ? -15.806 -27.424 51.473 1.00 31.89 616 GLY A O 1
ATOM 4591 N N . GLY A 1 617 ? -16.907 -27.829 53.288 1.00 33.16 617 GLY A N 1
ATOM 4592 C CA . GLY A 1 617 ? -17.885 -28.479 54.132 1.00 33.16 617 GLY A CA 1
ATOM 4593 C C . GLY A 1 617 ? -17.106 -29.441 55.015 1.00 33.16 617 GLY A C 1
ATOM 4594 O O . GLY A 1 617 ? -17.105 -30.626 54.738 1.00 33.16 617 GLY A O 1
ATOM 4595 N N . GLU A 1 618 ? -16.448 -28.943 56.062 1.00 31.11 618 GLU A N 1
ATOM 4596 C CA . GLU A 1 618 ? -15.935 -29.800 57.132 1.00 31.11 618 GLU A CA 1
ATOM 4597 C C . GLU A 1 618 ? -16.299 -29.188 58.484 1.00 31.11 618 GLU A C 1
ATOM 4599 O O . GLU A 1 618 ? -15.772 -28.164 58.921 1.00 31.11 618 GLU A O 1
ATOM 4604 N N . ARG A 1 619 ? -17.290 -29.817 59.123 1.00 37.28 619 ARG A N 1
ATOM 4605 C CA . ARG A 1 619 ? -17.561 -29.677 60.549 1.00 37.28 619 ARG A CA 1
ATOM 4606 C C . ARG A 1 619 ? -16.747 -30.724 61.301 1.00 37.28 619 ARG A C 1
ATOM 4608 O O . ARG A 1 619 ? -16.807 -31.904 60.985 1.00 37.28 619 ARG A O 1
ATOM 4615 N N . GLY A 1 620 ? -16.073 -30.218 62.326 1.00 34.34 620 GLY A N 1
ATOM 4616 C CA . GLY A 1 620 ? -15.403 -30.877 63.440 1.00 34.34 620 GLY A CA 1
ATOM 4617 C C . GLY A 1 620 ? -15.846 -32.271 63.901 1.00 34.34 620 GLY A C 1
ATOM 4618 O O . GLY A 1 620 ? -17.026 -32.584 64.028 1.00 34.34 620 GLY A O 1
ATOM 4619 N N . GLY A 1 621 ? -14.826 -32.996 64.350 1.00 33.06 621 GLY A N 1
ATOM 4620 C CA . GLY A 1 621 ? -14.810 -33.995 65.420 1.00 33.06 621 GLY A CA 1
ATOM 4621 C C . GLY A 1 621 ? -13.341 -34.398 65.616 1.00 33.06 621 GLY A C 1
ATOM 4622 O O . GLY A 1 621 ? -12.650 -34.591 64.629 1.00 33.06 621 GLY A O 1
ATOM 4623 N N . GLY A 1 622 ? -12.724 -34.475 66.788 1.00 34.09 622 GLY A N 1
ATOM 4624 C CA . GLY A 1 622 ? -13.105 -34.285 68.179 1.00 34.09 622 GLY A CA 1
ATOM 4625 C C . GLY A 1 622 ? -11.809 -34.313 69.015 1.00 34.09 622 GLY A C 1
ATOM 4626 O O . GLY A 1 622 ? -10.748 -34.680 68.515 1.00 34.09 622 GLY A O 1
ATOM 4627 N N . LYS A 1 623 ? -11.892 -33.875 70.273 1.00 45.44 623 LYS A N 1
ATOM 4628 C CA . LYS A 1 623 ? -10.816 -33.956 71.278 1.00 45.44 623 LYS A CA 1
ATOM 4629 C C . LYS A 1 623 ? -10.522 -35.411 71.677 1.00 45.44 623 LYS A C 1
ATOM 4631 O O . LYS A 1 623 ? -11.469 -36.186 71.779 1.00 45.44 623 LYS A O 1
ATOM 4636 N N . GLY A 1 624 ? -9.279 -35.696 72.069 1.00 43.41 624 GLY A N 1
ATOM 4637 C CA . GLY A 1 624 ? -8.939 -36.818 72.954 1.00 43.41 624 GLY A CA 1
ATOM 4638 C C . GLY A 1 624 ? -7.476 -37.257 72.861 1.00 43.41 624 GLY A C 1
ATOM 4639 O O . GLY A 1 624 ? -7.142 -37.923 71.891 1.00 43.41 624 GLY A O 1
ATOM 4640 N N . ASP A 1 625 ? -6.709 -36.873 73.891 1.00 40.03 625 ASP A N 1
ATOM 4641 C CA . ASP A 1 625 ? -5.388 -37.336 74.377 1.00 40.03 625 ASP A CA 1
ATOM 4642 C C . ASP A 1 625 ? -4.147 -37.337 73.466 1.00 40.03 625 ASP A C 1
ATOM 4644 O O . ASP A 1 625 ? -4.054 -38.143 72.513 1.00 40.03 625 ASP A O 1
#

pLDDT: mean 92.46, std 12.37, range [29.91, 98.94]

Secondary structure (DSSP, 8-state):
--TT-EEEEE-TT-TT-EEES-EEES-SSEEEEE-TT--S-EEES-EEE---TT-EEEEEESS-TT-EEES-EESS-EEEES-SS-EEES-EEE--SS--EEEEEEEE-SS-EEES-EEESSEEEEEEE-SSS-EEEEEEES-EEES-SSEEEEE--TTT-EEEEEEES-EEE---SSSS--SSTT--SEEEEE-SSEEEEEEES-EEES-SS-SEEE-SS-EEEEEEES-EEES-SSBSEESGGG-EEEEEES-EEESSSB--PPPPB--SSPPPEEEEE--SEEETT-EEEEEEEEEPPTT--EEEEEEE-SSSS-B-SSEEEEE--S-EEEEEEEEEEETT--EEEEEEEEEEESPTTPPP---EEEEEETTGGGSSSTTHHHHHTTEEEEEEEEEEETTEEEE-SSGGG--TT-BHIIIIIHHHHHHHHHTTSSSSTT-PPEEEEEEE-S-HHHHHHHHHHHHHTTTTTB-EEETTEEE--SEEEEEEES--HHHHHT-SEES-EEEE-GGGGSS---TTT--EEEEEHHHH-S--SSSSPPHHHHHHHHHHHHHHHHTT-EEEEES---SHHHHHHHHHTT-SEEEES-HHHHHHHHHHS--S-S---------------

Foldseek 3Di:
DDPDWEPEEQEDQNEPEEDEQEEAEQTAAEYYEYEDQHEQYEYENYEFYNHHDLQHHYEYEYAREQYEHEHYEGQAEDEDYAYELYEAEQYEHHDPPLAAHEERYEDAYELYEAENYEYYYRYQEDYEDDDDHEYEAYEYYNYEFEQHWQESYEHDQPPVAYFQYEYYLYEQEHFDYPRDDHPDPPRTFEREEYEARYELYEHENYEQYQTQEESYEYDDQHYEHYEYYQYEQEQHQYEPYPPCLNYPQYYDYNYHFYNYNHRDDHDHHDDPFDWKDWDWDWDQEEAAQDKTKIAIPIDGTPPKAWDWKWKDFQDTGIDTDRMDIDGHNDFAKGKMKMWIAIPRSHIDIDIGIHGYHYHPPDPQQAADQAEEAELQVPDPQRPPLLVSLRYQHYEFEWDCDPLFTATDPDPVGGDPPRGCCNRPQVVQLVCCVVQVFANRNVDAAGEYEYEYPDAAVVSVVSVQVSLVVRVSAFFKAAPNDIDHTRYAYEYHHNHPLVVQVPDRIDRYAYAAELCVLVVPDACSRHQHYEDADVVVDVDQQPDADPPVRLVVLLVSQVSQVVRNHAYYYDNFNQDLNRQVSCLSSNHRYYYHNDSVVVSVSSVVDDRPDDDDDDDDDDDDDDDDD

Mean predicted aligned error: 13.98 Å

Sequence (625 aa):
GAEFGCAVRLAWGSSRNTVEDCVVRRTGRGGIFGDNGSRDLVIRGNRVEGSGGEGLGIEVWGGCDGAVIEDNRVDHWLSIGGCDRCAVRRNVVADSSGAVKFIGIEVIGSDCVIAGNTVDDGQMIGISVSGTTRKQNVLYARNDVRRCIQWGAQLQGETSGLARHYFHACRFADQTLGRGTPRYPGDEGHGFRINDHARGLVLEDCEFAGNGRLGIQSLGGDVGALELIRCRIRGNGGAAAAGIERVSPLEWRECSVEGNGNDRLPAAQPFARAAPSVAIEAPANAAAGQAVAFRARVEAAAGGAIGALLWDLGDGPPETAAEVTHVYSRPGRHRVTLVAWDDQDRGARAEHEIEIGGAAGEPAVRPLPNAHSHNDYEQPRPLLDALDRGFCSVEADVFLAGGELLVAHTVAGLRPGRTLEALYLAPLAQRARENGGRVHRGGPAVTLLVDFKTEGAALYTALRPVLRKYGDILTSFAGGKVAERAVTVILSGNRPVEVLAAESERLAFIDGRLPDLESGAPAALIPLVSANFAQTFKWRGQGDMPAAELDALAALARRAHDQGRRLRFWSIPDTPAGWKAMQSAGVDLINTDKLDALEKFLCETPQAGGERAEKGGERGGGKGD